Protein AF-0000000084808701 (afdb_homodimer)

Sequence (716 aa):
MKKTLFRGLLGAALTILVCLPAASRGKGPKKTREFTDADFRTEKILEALPIRATFLDEVSWDIPHQNWGVKEWDADFKAMKQMGINTVVLIRAGLGSWIAAPFDCLLRTGKVKYPPVDLVEMFLALSDKYGMDFWFGTYDSCYHWHVGEYEKEIELNMQLIDEVWAKYGHHKSFRGWYLSQEISRRTRNVSKIYAAMGRHAKEISGGLKTMISPYIHGVKTDQVMAGDKAITVEEHRCEWDAILSDIAGAVDILAFQDGQVDYDELYDYLVVNRELAERYGMECWTNVESFDRDMPIRFLPIKWEKLLFKLDAARRAGMQNVITFEFSHFMSPNSSYTQAGHLYNRYMEYMNYLQHKKMKKTLFRGLLGAALTILVCLPAASRGKGPKKTREFTDADFRTEKILEALPIRATFLDEVSWDIPHQNWGVKEWDADFKAMKQMGINTVVLIRAGLGSWIAAPFDCLLRTGKVKYPPVDLVEMFLALSDKYGMDFWFGTYDSCYHWHVGEYEKEIELNMQLIDEVWAKYGHHKSFRGWYLSQEISRRTRNVSKIYAAMGRHAKEISGGLKTMISPYIHGVKTDQVMAGDKAITVEEHRCEWDAILSDIAGAVDILAFQDGQVDYDELYDYLVVNRELAERYGMECWTNVESFDRDMPIRFLPIKWEKLLFKLDAARRAGMQNVITFEFSHFMSPNSSYTQAGHLYNRYMEYMNYLQHKK

InterPro domains:
  IPR017853 Glycoside hydrolase superfamily [SSF51445] (68-271)
  IPR027849 Domain of unknown function DUF4434 [PF14488] (53-336)

Foldseek 3Di:
DDDPCPPPPPPPPPPPPPPDPDPPPPPPPPPPDDDDVVVVDDPCFFDFDAAAEFEDPQQDDPDDHPPDDLVLVLQQLVLCVVSNHQEYEHLEQHDAQEGQAQQPLVVVVVGHDHDPDNNVVSVLVSSLVSVHAYEYEYHHNVPCVVVVVLVVRLVSRLSVLVRCCVVPVVRPRHAYYEYNDADFLVCLVCLQSSLVSLVSNCVVSVRRAYEYEHEAQAPLCCVPPPDDDHDDLVVVLVGVLSSLVSNQPSHAEYAYEQQRHDLVCSLSNLLSQCVSCVVSNHAYEYEYEQWHSVDPDGDEGDDLSSSSSNRSSCVVSPHPHYYYHRLAAHQTCSHPHVVNVVSVVVSSVVVVVVVVVD/DPPPPVPPPPPPPPPPPPPPPDDPPPPPDPPPDDDDPVVVDDPCFFDFDAAAEFEDPQQDDPDDHPPDDLVLVLQQLVLCVVSRHQEYEHLEQHDAQEGQAQQPLVVVVVGHDHDPDNNVVSVLVSSLVSVHAYEYEYHDNVPCVVVVVLVVSLVSRLSVLLRCCVVPVVRPRHAYYEYNDADWLVCLVCLQSSLVSLVSNCVVSVRGAYEYEHEAQAPLCCVPPPDDDHDDLVVVLVGVLSSCVSNQPSHAEYAYEQQRHDLVCRLSNLLSQCVSCVVRNHAYEYEYEQWHSPDPDGDEGDDLSSSSSNRSSCVVSPHPHYYYHRLAAHQTCSHPHVVNVVSVVSSSVVVVVVVVVD

Solvent-accessible surface area (backbone atoms only — not comparable to full-atom values): 39028 Å² total; per-residue (Å²): 135,84,80,78,78,80,78,80,78,80,75,80,77,76,78,76,78,74,78,72,77,78,75,71,76,67,75,64,80,74,75,75,76,77,86,52,72,75,79,69,59,65,92,83,59,79,58,66,50,70,58,35,28,25,38,45,78,86,70,57,74,66,58,84,60,58,38,68,52,48,64,54,48,51,53,46,53,51,51,38,46,72,70,52,32,43,34,40,29,35,54,43,39,20,48,45,39,44,37,36,36,78,48,62,76,55,50,71,69,69,63,44,50,86,29,52,41,27,48,61,61,47,52,44,52,51,20,51,75,68,69,21,36,30,25,50,16,36,66,43,63,81,41,39,66,77,74,66,38,48,67,60,45,48,52,53,40,52,51,43,50,53,52,47,46,73,73,51,53,82,42,86,17,59,54,33,36,30,50,56,75,72,72,48,83,90,38,51,89,44,31,58,62,54,22,49,49,34,42,49,52,16,59,79,59,76,60,40,49,26,32,40,62,36,72,49,58,22,74,51,36,41,83,78,43,83,83,62,76,56,57,52,66,66,56,48,47,54,53,47,51,57,51,46,65,54,27,49,82,22,48,38,32,43,24,41,35,51,67,20,40,51,79,91,49,40,43,63,47,45,36,47,50,38,53,51,22,55,73,54,71,26,45,31,35,34,20,46,48,35,40,29,80,91,44,94,64,73,77,39,47,37,55,62,70,58,52,45,51,52,25,25,34,38,43,74,43,60,48,77,44,31,31,25,52,32,41,61,62,23,28,24,73,81,22,77,40,66,64,4,25,51,39,35,50,53,51,51,53,48,52,53,49,59,63,64,73,102,134,84,76,75,74,77,76,77,76,76,76,76,76,76,74,75,74,75,74,69,76,75,72,74,74,68,75,62,80,78,76,75,77,81,77,50,56,75,81,32,46,35,91,81,41,80,57,65,50,72,56,34,28,26,39,43,75,80,75,56,88,85,58,82,80,81,82,69,53,68,69,55,48,51,54,46,53,52,52,38,46,72,71,52,31,44,34,42,28,36,53,44,38,21,48,44,39,45,37,36,37,79,48,63,75,53,49,71,68,67,65,44,50,85,42,95,52,52,48,60,61,52,52,44,53,50,21,51,74,71,69,20,36,30,24,50,15,37,65,40,61,82,41,37,66,80,72,66,38,47,66,60,45,48,51,54,40,51,51,43,48,53,52,47,45,71,71,51,52,84,44,85,17,60,55,33,38,30,50,56,74,73,73,49,82,88,40,51,89,45,31,57,61,54,22,49,50,33,42,47,55,17,60,78,59,76,60,38,46,27,33,39,60,36,73,52,58,20,74,53,34,41,83,78,44,81,86,62,76,54,59,52,65,66,55,48,47,55,51,48,51,56,51,46,64,54,26,50,81,21,48,38,32,42,25,42,35,51,65,19,40,53,78,92,50,41,42,63,48,44,37,47,50,38,54,50,23,55,74,56,72,25,46,30,36,33,20,46,49,35,41,28,80,78,36,80,65,72,77,37,38,36,44,54,66,60,52,46,50,52,25,25,34,38,44,76,43,60,48,76,44,30,31,25,53,32,41,61,61,23,29,24,72,82,23,94,39,54,32,4,26,30,32,34,48,55,50,52,53,49,54,54,48,57,63,64,73,103

Radius of gyration: 35.4 Å; Cα contacts (8 Å, |Δi|>4): 1270; chains: 2; bounding box: 123×82×144 Å

Organism: NCBI:txid717959

Structure (mmCIF, N/CA/C/O backbone):
data_AF-0000000084808701-model_v1
#
loop_
_entity.id
_entity.type
_entity.pdbx_description
1 polymer 'DUF4434 domain-containing protein'
#
loop_
_atom_site.group_PDB
_atom_site.id
_atom_site.type_symbol
_atom_site.label_atom_id
_atom_site.label_alt_id
_atom_site.label_comp_id
_atom_site.label_asym_id
_atom_site.label_entity_id
_atom_site.label_seq_id
_atom_site.pdbx_PDB_ins_code
_atom_site.Cartn_x
_atom_site.Cartn_y
_atom_site.Cartn_z
_atom_site.occupancy
_atom_site.B_iso_or_equiv
_atom_site.auth_seq_id
_atom_site.auth_comp_id
_atom_site.auth_asym_id
_atom_site.auth_atom_id
_atom_site.pdbx_PDB_model_num
ATOM 1 N N . MET A 1 1 ? 97.688 -36.812 43.062 1 21.22 1 MET A N 1
ATOM 2 C CA . MET A 1 1 ? 96.5 -36.531 43.812 1 21.22 1 MET A CA 1
ATOM 3 C C . MET A 1 1 ? 96.375 -35.031 44.156 1 21.22 1 MET A C 1
ATOM 5 O O . MET A 1 1 ? 95.75 -34.656 45.125 1 21.22 1 MET A O 1
ATOM 9 N N . LYS A 1 2 ? 97.125 -34.25 43.188 1 23.83 2 LYS A N 1
ATOM 10 C CA . LYS A 1 2 ? 97.438 -32.844 43.438 1 23.83 2 LYS A CA 1
ATOM 11 C C . LYS A 1 2 ? 96.188 -32 43.531 1 23.83 2 LYS A C 1
ATOM 13 O O . LYS A 1 2 ? 95.188 -32.219 42.75 1 23.83 2 LYS A O 1
ATOM 18 N N . LYS A 1 3 ? 95.938 -31.312 44.656 1 25.69 3 LYS A N 1
ATOM 19 C CA . LYS A 1 3 ? 95 -30.484 45.438 1 25.69 3 LYS A CA 1
ATOM 20 C C . LYS A 1 3 ? 94.688 -29.188 44.719 1 25.69 3 LYS A C 1
ATOM 22 O O . LYS A 1 3 ? 95.5 -28.312 44.531 1 25.69 3 LYS A O 1
ATOM 27 N N . THR A 1 4 ? 93.938 -29.234 43.531 1 25.77 4 THR A N 1
ATOM 28 C CA . THR A 1 4 ? 93.625 -28.203 42.562 1 25.77 4 THR A CA 1
ATOM 29 C C . THR A 1 4 ? 92.812 -27.062 43.219 1 25.77 4 THR A C 1
ATOM 31 O O . THR A 1 4 ? 91.75 -27.266 43.781 1 25.77 4 THR A O 1
ATOM 34 N N . LEU A 1 5 ? 93.5 -26 43.75 1 26.31 5 LEU A N 1
ATOM 35 C CA . LEU A 1 5 ? 93.188 -24.859 44.594 1 26.31 5 LEU A CA 1
ATOM 36 C C . LEU A 1 5 ? 92.25 -23.906 43.875 1 26.31 5 LEU A C 1
ATOM 38 O O . LEU A 1 5 ? 92.562 -23.328 42.844 1 26.31 5 LEU A O 1
ATOM 42 N N . PHE A 1 6 ? 90.938 -24.188 43.75 1 24.39 6 PHE A N 1
ATOM 43 C CA . PHE A 1 6 ? 89.875 -23.516 43 1 24.39 6 PHE A CA 1
ATOM 44 C C . PHE A 1 6 ? 89.625 -22.125 43.562 1 24.39 6 PHE A C 1
ATOM 46 O O . PHE A 1 6 ? 89.125 -21.984 44.688 1 24.39 6 PHE A O 1
ATOM 53 N N . ARG A 1 7 ? 90.562 -21.172 43.312 1 24.28 7 ARG A N 1
ATOM 54 C CA . ARG A 1 7 ? 90.5 -19.828 43.875 1 24.28 7 ARG A CA 1
ATOM 55 C C . ARG A 1 7 ? 89.25 -19.094 43.469 1 24.28 7 ARG A C 1
ATOM 57 O O . ARG A 1 7 ? 88.875 -19.125 42.281 1 24.28 7 ARG A O 1
ATOM 64 N N . GLY A 1 8 ? 88.25 -18.891 44.344 1 24.59 8 GLY A N 1
ATOM 65 C CA . GLY A 1 8 ? 86.938 -18.344 44.375 1 24.59 8 GLY A CA 1
ATOM 66 C C . GLY A 1 8 ? 86.875 -16.859 44.062 1 24.59 8 GLY A C 1
ATOM 67 O O . GLY A 1 8 ? 87.375 -16.031 44.844 1 24.59 8 GLY A O 1
ATOM 68 N N . LEU A 1 9 ? 87.25 -16.406 42.812 1 26.67 9 LEU A N 1
ATOM 69 C CA . LEU A 1 9 ? 87.312 -14.984 42.438 1 26.67 9 LEU A CA 1
ATOM 70 C C . LEU A 1 9 ? 86 -14.312 42.656 1 26.67 9 LEU A C 1
ATOM 72 O O . LEU A 1 9 ? 84.938 -14.812 42.188 1 26.67 9 LEU A O 1
ATOM 76 N N . LEU A 1 10 ? 85.812 -13.508 43.688 1 28.33 10 LEU A N 1
ATOM 77 C CA . LEU A 1 10 ? 84.688 -12.695 44.219 1 28.33 10 LEU A CA 1
ATOM 78 C C . LEU A 1 10 ? 84.312 -11.586 43.25 1 28.33 10 LEU A C 1
ATOM 80 O O . LEU A 1 10 ? 85.125 -10.68 43 1 28.33 10 LEU A O 1
ATOM 84 N N . GLY A 1 11 ? 83.875 -11.875 42.031 1 24.47 11 GLY A N 1
ATOM 85 C CA . GLY A 1 11 ? 83.625 -10.852 41.031 1 24.47 11 GLY A CA 1
ATOM 86 C C . GLY A 1 11 ? 82.625 -9.82 41.5 1 24.47 11 GLY A C 1
ATOM 87 O O . GLY A 1 11 ? 81.562 -10.164 42.094 1 24.47 11 GLY A O 1
ATOM 88 N N . ALA A 1 12 ? 83.062 -8.617 41.906 1 26.77 12 ALA A N 1
ATOM 89 C CA . ALA A 1 12 ? 82.312 -7.426 42.344 1 26.77 12 ALA A CA 1
ATOM 90 C C . ALA A 1 12 ? 81.188 -7.07 41.344 1 26.77 12 ALA A C 1
ATOM 92 O O . ALA A 1 12 ? 81.438 -6.984 40.125 1 26.77 12 ALA A O 1
ATOM 93 N N . ALA A 1 13 ? 79.938 -7.309 41.656 1 27.25 13 ALA A N 1
ATOM 94 C CA . ALA A 1 13 ? 78.688 -7.082 40.969 1 27.25 13 ALA A CA 1
ATOM 95 C C . ALA A 1 13 ? 78.438 -5.594 40.75 1 27.25 13 ALA A C 1
ATOM 97 O O . ALA A 1 13 ? 78.25 -4.84 41.688 1 27.25 13 ALA A O 1
ATOM 98 N N . LEU A 1 14 ? 79.312 -4.957 39.938 1 31.16 14 LEU A N 1
ATOM 99 C CA . LEU A 1 14 ? 79.062 -3.553 39.719 1 31.16 14 LEU A CA 1
ATOM 100 C C . LEU A 1 14 ? 77.625 -3.385 39.188 1 31.16 14 LEU A C 1
ATOM 102 O O . LEU A 1 14 ? 77.25 -3.93 38.125 1 31.16 14 LEU A O 1
ATOM 106 N N . THR A 1 15 ? 76.625 -3.168 40.062 1 30.61 15 THR A N 1
ATOM 107 C CA . THR A 1 15 ? 75.25 -2.879 39.75 1 30.61 15 THR A CA 1
ATOM 108 C C . THR A 1 15 ? 75.125 -1.584 38.938 1 30.61 15 THR A C 1
ATOM 110 O O . THR A 1 15 ? 75.5 -0.512 39.438 1 30.61 15 THR A O 1
ATOM 113 N N . ILE A 1 16 ? 75.438 -1.608 37.656 1 35.31 16 ILE A N 1
ATOM 114 C CA . ILE A 1 16 ? 75.188 -0.434 36.812 1 35.31 16 ILE A CA 1
ATOM 115 C C . ILE A 1 16 ? 73.75 -0.032 36.906 1 35.31 16 ILE A C 1
ATOM 117 O O . ILE A 1 16 ? 72.812 -0.837 36.625 1 35.31 16 ILE A O 1
ATOM 121 N N . LEU A 1 17 ? 73.438 0.925 37.719 1 33.19 17 LEU A N 1
ATOM 122 C CA . LEU A 1 17 ? 72.125 1.565 37.812 1 33.19 17 LEU A CA 1
ATOM 123 C C . LEU A 1 17 ? 71.75 2.219 36.469 1 33.19 17 LEU A C 1
ATOM 125 O O . LEU A 1 17 ? 72.438 3.145 36.031 1 33.19 17 LEU A O 1
ATOM 129 N N . VAL A 1 18 ? 71.312 1.428 35.469 1 38.38 18 VAL A N 1
ATOM 130 C CA . VAL A 1 18 ? 70.812 2.008 34.219 1 38.38 18 VAL A CA 1
ATOM 131 C C . VAL A 1 18 ? 69.688 2.98 34.531 1 38.38 18 VAL A C 1
ATOM 133 O O . VAL A 1 18 ? 68.688 2.602 35.156 1 38.38 18 VAL A O 1
ATOM 136 N N . CYS A 1 19 ? 69.938 4.262 34.688 1 35 19 CYS A N 1
ATOM 137 C CA . CYS A 1 19 ? 68.938 5.297 34.75 1 35 19 CYS A CA 1
ATOM 138 C C . CYS A 1 19 ? 68 5.199 33.562 1 35 19 CYS A C 1
ATOM 140 O O . CYS A 1 19 ? 68.438 5.352 32.406 1 35 19 CYS A O 1
ATOM 142 N N . LEU A 1 20 ? 66.938 4.395 33.625 1 38.28 20 LEU A N 1
ATOM 143 C CA . LEU A 1 20 ? 65.938 4.359 32.594 1 38.28 20 LEU A CA 1
ATOM 144 C C . LEU A 1 20 ? 65.375 5.762 32.281 1 38.28 20 LEU A C 1
ATOM 146 O O . LEU A 1 20 ? 65.062 6.516 33.219 1 38.28 20 LEU A O 1
ATOM 150 N N . PRO A 1 21 ? 65.75 6.336 31.094 1 42.69 21 PRO A N 1
ATOM 151 C CA . PRO A 1 21 ? 65.188 7.641 30.766 1 42.69 21 PRO A CA 1
ATOM 152 C C . PRO A 1 21 ? 63.656 7.715 31.078 1 42.69 21 PRO A C 1
ATOM 154 O O . PRO A 1 21 ? 62.969 6.691 31.062 1 42.69 21 PRO A O 1
ATOM 157 N N . ALA A 1 22 ? 63.188 8.766 31.734 1 39.66 22 ALA A N 1
ATOM 158 C CA . ALA A 1 22 ? 61.812 9.109 32 1 39.66 22 ALA A CA 1
ATOM 159 C C . ALA A 1 22 ? 60.969 8.969 30.734 1 39.66 22 ALA A C 1
ATOM 161 O O . ALA A 1 22 ? 61.344 9.477 29.672 1 39.66 22 ALA A O 1
ATOM 162 N N . ALA A 1 23 ? 60.094 7.988 30.562 1 36.94 23 ALA A N 1
ATOM 163 C CA . ALA A 1 23 ? 59.094 7.82 29.516 1 36.94 23 ALA A CA 1
ATOM 164 C C . ALA A 1 23 ? 58.406 9.148 29.188 1 36.94 23 ALA A C 1
ATOM 166 O O . ALA A 1 23 ? 57.875 9.812 30.078 1 36.94 23 ALA A O 1
ATOM 167 N N . SER A 1 24 ? 58.938 9.844 28.219 1 40.78 24 SER A N 1
ATOM 168 C CA . SER A 1 24 ? 58.125 10.953 27.703 1 40.78 24 SER A CA 1
ATOM 169 C C . SER A 1 24 ? 56.625 10.609 27.734 1 40.78 24 SER A C 1
ATOM 171 O O . SER A 1 24 ? 56.219 9.539 27.281 1 40.78 24 SER A O 1
ATOM 173 N N . ARG A 1 25 ? 55.906 11.047 28.719 1 40.38 25 ARG A N 1
ATOM 174 C CA . ARG A 1 25 ? 54.438 10.992 28.672 1 40.38 25 ARG A CA 1
ATOM 175 C C . ARG A 1 25 ? 53.938 11.266 27.25 1 40.38 25 ARG A C 1
ATOM 177 O O . ARG A 1 25 ? 54.125 12.359 26.719 1 40.38 25 ARG A O 1
ATOM 184 N N . GLY A 1 26 ? 54.094 10.289 26.312 1 39.28 26 GLY A N 1
ATOM 185 C CA . GLY A 1 26 ? 53.469 10.406 25.016 1 39.28 26 GLY A CA 1
ATOM 186 C C . GLY A 1 26 ? 52.125 11.148 25.062 1 39.28 26 GLY A C 1
ATOM 187 O O . GLY A 1 26 ? 51.312 10.898 25.938 1 39.28 26 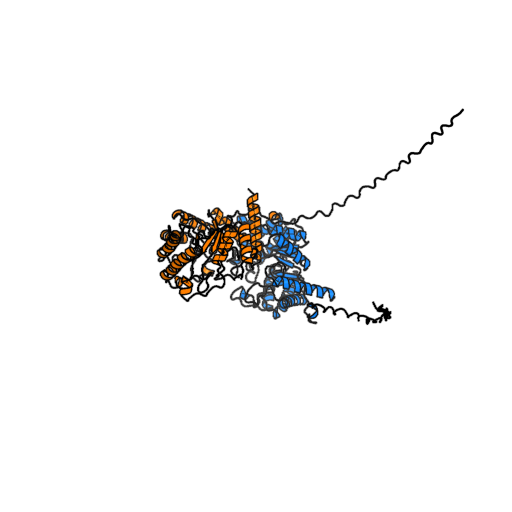GLY A O 1
ATOM 188 N N . LYS A 1 27 ? 52.188 12.508 24.703 1 43.62 27 LYS A N 1
ATOM 189 C CA . LYS A 1 27 ? 50.906 13.133 24.438 1 43.62 27 LYS A CA 1
ATOM 190 C C . LYS A 1 27 ? 49.906 12.117 23.891 1 43.62 27 LYS A C 1
ATOM 192 O O . LYS A 1 27 ? 50.219 11.336 23 1 43.62 27 LYS A O 1
ATOM 197 N N . GLY A 1 28 ? 49.031 11.586 24.641 1 44.66 28 GLY A N 1
ATOM 198 C CA . GLY A 1 28 ? 47.969 10.711 24.156 1 44.66 28 GLY A CA 1
ATOM 199 C C . GLY A 1 28 ? 47.5 11.062 22.766 1 44.66 28 GLY A C 1
ATOM 200 O O . GLY A 1 28 ? 47.75 12.164 22.281 1 44.66 28 GLY A O 1
ATOM 201 N N . PRO A 1 29 ? 47.344 10.133 21.828 1 48.28 29 PRO A N 1
ATOM 202 C CA . PRO A 1 29 ? 46.875 10.461 20.484 1 48.28 29 PRO A CA 1
ATOM 203 C C . PRO A 1 29 ? 45.812 11.578 20.5 1 48.28 29 PRO A C 1
ATOM 205 O O . PRO A 1 29 ? 44.969 11.633 21.406 1 48.28 29 PRO A O 1
ATOM 208 N N . LYS A 1 30 ? 46.094 12.742 20 1 51.62 30 LYS A N 1
ATOM 209 C CA . LYS A 1 30 ? 45.062 13.773 19.812 1 51.62 30 LYS A CA 1
ATOM 210 C C . LYS A 1 30 ? 43.75 13.164 19.359 1 51.62 30 LYS A C 1
ATOM 212 O O . LYS A 1 30 ? 43.688 12.414 18.375 1 51.62 30 LYS A O 1
ATOM 217 N N . LYS A 1 31 ? 42.844 12.875 20.125 1 55.88 31 LYS A N 1
ATOM 218 C CA . LYS A 1 31 ? 41.5 12.438 19.734 1 55.88 31 LYS A CA 1
ATOM 219 C C . LYS A 1 31 ? 41 13.242 18.531 1 55.88 31 LYS A C 1
ATOM 221 O O . LYS A 1 31 ? 40.844 14.461 18.625 1 55.88 31 LYS A O 1
ATOM 226 N N . THR A 1 32 ? 41.406 12.727 17.359 1 66.19 32 THR A N 1
ATOM 227 C CA . THR A 1 32 ? 40.844 13.391 16.188 1 66.19 32 THR A CA 1
ATOM 228 C C . THR A 1 32 ? 39.344 13.633 16.359 1 66.19 32 THR A C 1
ATOM 230 O O . THR A 1 32 ? 38.594 12.703 16.656 1 66.19 32 THR A O 1
ATOM 233 N N . ARG A 1 33 ? 39.031 14.789 16.516 1 78.56 33 ARG A N 1
ATOM 234 C CA . ARG A 1 33 ? 37.625 15.18 16.703 1 78.56 33 ARG A CA 1
ATOM 235 C C . ARG A 1 33 ? 36.75 14.695 15.547 1 78.56 33 ARG A C 1
ATOM 237 O O . ARG A 1 33 ? 37.156 14.82 14.383 1 78.56 33 ARG A O 1
ATOM 244 N N . GLU A 1 34 ? 35.656 13.969 15.773 1 87.94 34 GLU A N 1
ATOM 245 C CA . GLU A 1 34 ? 34.719 13.516 14.758 1 87.94 34 GLU A CA 1
ATOM 246 C C . GLU A 1 34 ? 33.969 14.688 14.125 1 87.94 34 GLU A C 1
ATOM 248 O O . GLU A 1 34 ? 33.625 15.648 14.805 1 87.94 34 GLU A O 1
ATOM 253 N N . PHE A 1 35 ? 33.844 14.617 12.859 1 89.5 35 PHE A N 1
ATOM 254 C CA . PHE A 1 35 ? 33.125 15.641 12.109 1 89.5 35 PHE A CA 1
ATOM 255 C C . PHE A 1 35 ? 31.641 15.617 12.438 1 89.5 35 PHE A C 1
ATOM 257 O O . PHE A 1 35 ? 31.078 14.555 12.719 1 89.5 35 PHE A O 1
ATOM 264 N N . THR A 1 36 ? 31.094 16.719 12.555 1 86.62 36 THR A N 1
ATOM 265 C CA . THR A 1 36 ? 29.656 16.922 12.648 1 86.62 36 THR A CA 1
ATOM 266 C C . THR A 1 36 ? 29.156 17.781 11.5 1 86.62 36 THR A C 1
ATOM 268 O O . THR A 1 36 ? 29.953 18.406 10.789 1 86.62 36 THR A O 1
ATOM 271 N N . ASP A 1 37 ? 27.953 17.766 11.273 1 86 37 ASP A N 1
ATOM 272 C CA . ASP A 1 37 ? 27.375 18.594 10.227 1 86 37 ASP A CA 1
ATOM 273 C C . ASP A 1 37 ? 27.672 20.078 10.461 1 86 37 ASP A C 1
ATOM 275 O O . ASP A 1 37 ? 27.766 20.859 9.516 1 86 37 ASP A O 1
ATOM 279 N N . ALA A 1 38 ? 27.859 20.469 11.68 1 87.62 38 ALA A N 1
ATOM 280 C CA . ALA A 1 38 ? 28.141 21.844 12.039 1 87.62 38 ALA A CA 1
ATOM 281 C C . ALA A 1 38 ? 29.453 22.312 11.422 1 87.62 38 ALA A C 1
ATOM 283 O O . ALA A 1 38 ? 29.609 23.5 11.078 1 87.62 38 ALA A O 1
ATOM 284 N N . ASP A 1 39 ? 30.297 21.422 11.266 1 90.06 39 ASP A N 1
ATOM 285 C CA . ASP A 1 39 ? 31.609 21.734 10.727 1 90.06 39 ASP A CA 1
ATOM 286 C C . ASP A 1 39 ? 31.516 22.188 9.266 1 90.06 39 ASP A C 1
ATOM 288 O O . ASP A 1 39 ? 32.438 22.828 8.75 1 90.06 39 ASP A O 1
ATOM 292 N N . PHE A 1 40 ? 30.391 21.828 8.68 1 93.19 40 PHE A N 1
ATOM 293 C CA . PHE A 1 40 ? 30.281 22.062 7.246 1 93.19 40 PHE A CA 1
ATOM 294 C C . PHE A 1 40 ? 29.109 22.984 6.926 1 93.19 40 PHE A C 1
ATOM 296 O O . PHE A 1 40 ? 28.828 23.25 5.754 1 93.19 40 PHE A O 1
ATOM 303 N N . ARG A 1 41 ? 28.391 23.453 7.938 1 91.75 41 ARG A N 1
ATOM 304 C CA . ARG A 1 41 ? 27.25 24.344 7.746 1 91.75 41 ARG A CA 1
ATOM 305 C C . ARG A 1 41 ? 27.719 25.703 7.203 1 91.75 41 ARG A C 1
ATOM 307 O O . ARG A 1 41 ? 28.734 26.234 7.637 1 91.75 41 ARG A O 1
ATOM 314 N N . THR A 1 42 ? 26.953 26.203 6.242 1 92.5 42 THR A N 1
ATOM 315 C CA . THR A 1 42 ? 27.328 27.484 5.652 1 92.5 42 THR A CA 1
ATOM 316 C C . THR A 1 42 ? 26.812 28.641 6.504 1 92.5 42 THR A C 1
ATOM 318 O O . THR A 1 42 ? 25.781 28.531 7.164 1 92.5 42 THR A O 1
ATOM 321 N N . GLU A 1 43 ? 27.453 29.797 6.477 1 86.75 43 GLU A N 1
ATOM 322 C CA . GLU A 1 43 ? 27.219 30.938 7.359 1 86.75 43 GLU A CA 1
ATOM 323 C C . GLU A 1 43 ? 25.875 31.594 7.066 1 86.75 43 GLU A C 1
ATOM 325 O O . GLU A 1 43 ? 25.203 32.094 7.98 1 86.75 43 GLU A O 1
ATOM 330 N N . LYS A 1 44 ? 25.469 31.609 5.805 1 90.38 44 LYS A N 1
ATOM 331 C CA . LYS A 1 44 ? 24.25 32.344 5.414 1 90.38 44 LYS A CA 1
ATOM 332 C C . LYS A 1 44 ? 23.094 31.375 5.176 1 90.38 44 LYS A C 1
ATOM 334 O O . LYS A 1 44 ? 22.234 31.625 4.332 1 90.38 44 LYS A O 1
ATOM 339 N N . ILE A 1 45 ? 23.172 30.344 5.938 1 85.94 45 ILE A N 1
ATOM 340 C CA . ILE A 1 45 ? 22.109 29.344 5.824 1 85.94 45 ILE A CA 1
ATOM 341 C C . ILE A 1 45 ? 20.766 30.016 6.113 1 85.94 45 ILE A C 1
ATOM 343 O O . ILE A 1 45 ? 20.656 30.859 7.004 1 85.94 45 ILE A O 1
ATOM 347 N N . LEU A 1 46 ? 19.797 29.516 5.391 1 88.44 46 LEU A N 1
ATOM 348 C CA . LEU A 1 46 ? 18.453 30.078 5.477 1 88.44 46 LEU A CA 1
ATOM 349 C C . LEU A 1 46 ? 17.844 29.844 6.852 1 88.44 46 LEU A C 1
ATOM 351 O O . LEU A 1 46 ? 18.234 28.906 7.551 1 88.44 46 LEU A O 1
ATOM 355 N N . GLU A 1 47 ? 16.938 30.75 7.215 1 92.31 47 GLU A N 1
ATOM 356 C CA . GLU A 1 47 ? 16.125 30.531 8.406 1 92.31 47 GLU A CA 1
ATOM 357 C C . GLU A 1 47 ? 14.805 29.844 8.055 1 92.31 47 GLU A C 1
ATOM 359 O O . GLU A 1 47 ? 14.445 29.734 6.879 1 92.31 47 GLU A O 1
ATOM 364 N N . ALA A 1 48 ? 14.156 29.281 9.086 1 94.56 48 ALA A N 1
ATOM 365 C CA . ALA A 1 48 ? 12.984 28.453 8.789 1 94.56 48 ALA A CA 1
ATOM 366 C C . ALA A 1 48 ? 11.93 28.609 9.883 1 94.56 48 ALA A C 1
ATOM 368 O O . ALA A 1 48 ? 12.258 28.797 11.055 1 94.56 48 ALA A O 1
ATOM 369 N N . LEU A 1 49 ? 10.688 28.625 9.43 1 96.19 49 LEU A N 1
ATOM 370 C CA . LEU A 1 49 ? 9.57 28.406 10.344 1 96.19 49 LEU A CA 1
ATOM 371 C C . LEU A 1 49 ? 9.438 26.938 10.711 1 96.19 49 LEU A C 1
ATOM 373 O O . LEU A 1 49 ? 9.477 26.078 9.836 1 96.19 49 LEU A O 1
ATOM 377 N N . PRO A 1 50 ? 9.344 26.578 12.031 1 97.94 50 PRO A N 1
ATOM 378 C CA . PRO A 1 50 ? 9.25 25.156 12.406 1 97.94 50 PRO A CA 1
ATOM 379 C C . PRO A 1 50 ? 7.941 24.516 11.953 1 97.94 50 PRO A C 1
ATOM 381 O O . PRO A 1 50 ? 6.898 25.172 11.922 1 97.94 50 PRO A O 1
ATOM 384 N N . ILE A 1 51 ? 7.973 23.25 11.656 1 98.69 51 ILE A N 1
ATOM 385 C CA . ILE A 1 51 ? 6.797 22.438 11.344 1 98.69 51 ILE A CA 1
ATOM 386 C C . ILE A 1 51 ? 6.102 22.016 12.633 1 98.69 51 ILE A C 1
ATOM 388 O O . ILE A 1 51 ? 6.691 21.328 13.469 1 98.69 51 ILE A O 1
ATOM 392 N N . ARG A 1 52 ? 4.852 22.422 12.781 1 98.69 52 ARG A N 1
ATOM 393 C CA . ARG A 1 52 ? 4.18 22.156 14.047 1 98.69 52 ARG A CA 1
ATOM 394 C C . ARG A 1 52 ? 2.951 21.281 13.844 1 98.69 52 ARG A C 1
ATOM 396 O O . ARG A 1 52 ? 2.285 20.891 14.805 1 98.69 52 ARG A O 1
ATOM 403 N N . ALA A 1 53 ? 2.645 20.906 12.602 1 98.94 53 ALA A N 1
ATOM 404 C CA . ALA A 1 53 ? 1.489 20.078 12.297 1 98.94 53 ALA A CA 1
ATOM 405 C C . ALA A 1 53 ? 1.791 19.125 11.141 1 98.94 53 ALA A C 1
ATOM 407 O O . ALA A 1 53 ? 2.695 19.375 10.336 1 98.94 53 ALA A O 1
ATOM 408 N N . THR A 1 54 ? 1.063 18 11.047 1 98.94 54 THR A N 1
ATOM 409 C CA . THR A 1 54 ? 1.201 17.078 9.93 1 98.94 54 THR A CA 1
ATOM 410 C C . THR A 1 54 ? -0.137 16.422 9.602 1 98.94 54 THR A C 1
ATOM 412 O O . THR A 1 54 ? -0.97 16.219 10.492 1 98.94 54 THR A O 1
ATOM 415 N N . PHE A 1 55 ? -0.287 16.141 8.398 1 98.69 55 PHE A N 1
ATOM 416 C CA . PHE A 1 55 ? -1.382 15.273 7.984 1 98.69 55 PHE A CA 1
ATOM 417 C C . PHE A 1 55 ? -1.059 13.812 8.289 1 98.69 55 PHE A C 1
ATOM 419 O O . PHE A 1 55 ? 0.111 13.422 8.305 1 98.69 55 PHE A O 1
ATOM 426 N N . LEU A 1 56 ? -2.07 13.062 8.617 1 98 56 LEU A N 1
ATOM 427 C CA . LEU A 1 56 ? -2.021 11.609 8.672 1 98 56 LEU A CA 1
ATOM 428 C C . LEU A 1 56 ? -2.748 10.992 7.484 1 98 56 LEU A C 1
ATOM 430 O O . LEU A 1 56 ? -3.957 11.172 7.328 1 98 56 LEU A O 1
ATOM 434 N N . ASP A 1 57 ? -1.959 10.258 6.66 1 93.94 57 ASP A N 1
ATOM 435 C CA . ASP A 1 57 ? -2.549 9.68 5.457 1 93.94 57 ASP A CA 1
ATOM 436 C C . ASP A 1 57 ? -2.424 8.156 5.461 1 93.94 57 ASP A C 1
ATOM 438 O O . ASP A 1 57 ? -1.442 7.609 4.957 1 93.94 57 ASP A O 1
ATOM 442 N N . GLU A 1 58 ? -3.469 7.496 5.992 1 89.19 58 GLU A N 1
ATOM 443 C CA . GLU A 1 58 ? -3.479 6.035 5.992 1 89.19 58 GLU A CA 1
ATOM 444 C C . GLU A 1 58 ? -4.531 5.492 5.027 1 89.19 58 GLU A C 1
ATOM 446 O O . GLU A 1 58 ? -4.586 4.285 4.781 1 89.19 58 GLU A O 1
ATOM 451 N N . VAL A 1 59 ? -5.398 6.238 4.598 1 88.62 59 VAL A N 1
ATOM 452 C CA . VAL A 1 59 ? -6.289 5.953 3.477 1 88.62 59 VAL A CA 1
ATOM 453 C C . VAL A 1 59 ? -5.832 6.727 2.242 1 88.62 59 VAL A C 1
ATOM 455 O O . VAL A 1 59 ? -6.355 7.805 1.949 1 88.62 59 VAL A O 1
ATOM 458 N N . SER A 1 60 ? -4.879 6.059 1.543 1 85.94 60 SER A N 1
ATOM 459 C CA . SER A 1 60 ? -4.039 6.832 0.632 1 85.94 60 SER A CA 1
ATOM 460 C C . SER A 1 60 ? -4.465 6.629 -0.818 1 85.94 60 SER A C 1
ATOM 462 O O . SER A 1 60 ? -4.91 5.543 -1.195 1 85.94 60 SER A O 1
ATOM 464 N N . TRP A 1 61 ? -4.285 7.668 -1.508 1 84.38 61 TRP A N 1
ATOM 465 C CA . TRP A 1 61 ? -4.535 7.688 -2.945 1 84.38 61 TRP A CA 1
ATOM 466 C C . TRP A 1 61 ? -3.293 7.258 -3.721 1 84.38 61 TRP A C 1
ATOM 468 O O . TRP A 1 61 ? -3.373 6.414 -4.617 1 84.38 61 TRP A O 1
ATOM 478 N N . ASP A 1 62 ? -2.217 7.828 -3.361 1 84.88 62 ASP A N 1
ATOM 479 C CA . ASP A 1 62 ? -1.088 7.688 -4.277 1 84.88 62 ASP A CA 1
ATOM 480 C C . ASP A 1 62 ? 0.193 7.344 -3.521 1 84.88 62 ASP A C 1
ATOM 482 O O . ASP A 1 62 ? 1.233 7.094 -4.133 1 84.88 62 ASP A O 1
ATOM 486 N N . ILE A 1 63 ? 0.138 7.324 -2.238 1 90.12 63 ILE A N 1
ATOM 487 C CA . ILE A 1 63 ? 1.316 6.977 -1.451 1 90.12 63 ILE A CA 1
ATOM 488 C C . ILE A 1 63 ? 1.167 5.562 -0.894 1 90.12 63 ILE A C 1
ATOM 490 O O . ILE A 1 63 ? 0.075 5.164 -0.484 1 90.12 63 ILE A O 1
ATOM 494 N N . PRO A 1 64 ? 2.262 4.844 -0.877 1 87.88 64 PRO A N 1
ATOM 495 C CA . PRO A 1 64 ? 2.176 3.459 -0.412 1 87.88 64 PRO A CA 1
ATOM 496 C C . PRO A 1 64 ? 1.813 3.355 1.068 1 87.88 64 PRO A C 1
ATOM 498 O O . PRO A 1 64 ? 2.258 4.176 1.875 1 87.88 64 PRO A O 1
ATOM 501 N N . HIS A 1 65 ? 1.135 2.322 1.333 1 91.06 65 HIS A N 1
ATOM 502 C CA . HIS A 1 65 ? 0.749 2.086 2.721 1 91.06 65 HIS A CA 1
ATOM 503 C C . HIS A 1 65 ? 1.909 1.51 3.523 1 91.06 65 HIS A C 1
ATOM 505 O O . HIS A 1 65 ? 2.682 0.695 3.012 1 91.06 65 HIS A O 1
ATOM 511 N N . GLN A 1 66 ? 1.996 1.899 4.777 1 92.88 66 GLN A N 1
ATOM 512 C CA . GLN A 1 66 ? 3.094 1.463 5.629 1 92.88 66 GLN A CA 1
ATOM 513 C C . GLN A 1 66 ? 2.736 0.18 6.375 1 92.88 66 GLN A C 1
ATOM 515 O O . GLN A 1 66 ? 3.611 -0.491 6.926 1 92.88 66 GLN A O 1
ATOM 520 N N . ASN A 1 67 ? 1.405 -0.11 6.434 1 95.81 67 ASN A N 1
ATOM 521 C CA . ASN A 1 67 ? 0.886 -1.269 7.156 1 95.81 67 ASN A CA 1
ATOM 522 C C . ASN A 1 67 ? 1.276 -1.233 8.633 1 95.81 67 ASN A C 1
ATOM 524 O O . ASN A 1 67 ? 1.646 -2.26 9.203 1 95.81 67 ASN A O 1
ATOM 528 N N . TRP A 1 68 ? 1.256 -0.08 9.242 1 96.88 68 TRP A N 1
ATOM 529 C CA . TRP A 1 68 ? 1.595 0.113 10.648 1 96.88 68 TRP A CA 1
ATOM 530 C C . TRP A 1 68 ? 0.459 -0.356 11.555 1 96.88 68 TRP A C 1
ATOM 532 O O . TRP A 1 68 ? -0.716 -0.226 11.203 1 96.88 68 TRP A O 1
ATOM 542 N N . GLY A 1 69 ? 0.782 -0.973 12.648 1 95.81 69 GLY A N 1
ATOM 543 C CA . GLY A 1 69 ? -0.097 -1.129 13.797 1 95.81 69 GLY A CA 1
ATOM 544 C C . GLY A 1 69 ? 0.116 -0.068 14.859 1 95.81 69 GLY A C 1
ATOM 545 O O . GLY A 1 69 ? 0.789 0.936 14.617 1 95.81 69 GLY A O 1
ATOM 546 N N . VAL A 1 70 ? -0.497 -0.277 16 1 96.81 70 VAL A N 1
ATOM 547 C CA . VAL A 1 70 ? -0.475 0.748 17.031 1 96.81 70 VAL A CA 1
ATOM 548 C C . VAL A 1 70 ? 0.953 0.944 17.547 1 96.81 70 VAL A C 1
ATOM 550 O O . VAL A 1 70 ? 1.349 2.061 17.891 1 96.81 70 VAL A O 1
ATOM 553 N N . LYS A 1 71 ? 1.746 -0.114 17.516 1 96.81 71 LYS A N 1
ATOM 554 C CA . LYS A 1 71 ? 3.129 0.01 17.969 1 96.81 71 LYS A CA 1
ATOM 555 C C . LYS A 1 71 ? 3.91 0.981 17.094 1 96.81 71 LYS A C 1
ATOM 557 O O . LYS A 1 71 ? 4.613 1.857 17.594 1 96.81 71 LYS A O 1
ATOM 562 N N . GLU A 1 72 ? 3.816 0.761 15.805 1 97.56 72 GLU A N 1
ATOM 563 C CA . GLU A 1 72 ? 4.527 1.631 14.867 1 97.56 72 GLU A CA 1
ATOM 564 C C . GLU A 1 72 ? 3.979 3.055 14.914 1 97.56 72 GLU A C 1
ATOM 566 O O . GLU A 1 72 ? 4.742 4.02 14.891 1 97.56 72 GLU A O 1
ATOM 571 N N . TRP A 1 73 ? 2.668 3.188 15 1 98 73 TRP A N 1
ATOM 572 C CA . TRP A 1 73 ? 2.068 4.516 15.102 1 98 73 TRP A CA 1
ATOM 573 C C . TRP A 1 73 ? 2.488 5.199 16.406 1 98 73 TRP A C 1
ATOM 575 O O . TRP A 1 73 ? 2.752 6.406 16.406 1 98 73 TRP A O 1
ATOM 585 N N . ASP A 1 74 ? 2.506 4.449 17.469 1 98.38 74 ASP A N 1
ATOM 586 C CA . ASP A 1 74 ? 2.963 4.996 18.734 1 98.38 74 ASP A CA 1
ATOM 587 C C . ASP A 1 74 ? 4.367 5.578 18.609 1 98.38 74 ASP A C 1
ATOM 589 O O . ASP A 1 74 ? 4.625 6.699 19.062 1 98.38 74 ASP A O 1
ATOM 593 N N . ALA A 1 75 ? 5.238 4.812 18.016 1 98.44 75 ALA A N 1
ATOM 594 C CA . ALA A 1 75 ? 6.602 5.281 17.781 1 98.44 75 ALA A CA 1
ATOM 595 C C . ALA A 1 75 ? 6.613 6.535 16.922 1 98.44 75 ALA A C 1
ATOM 597 O O . ALA A 1 75 ? 7.438 7.43 17.125 1 98.44 75 ALA A O 1
ATOM 598 N N . ASP A 1 76 ? 5.727 6.582 16.016 1 98.56 76 ASP A N 1
ATOM 599 C CA . ASP A 1 76 ? 5.676 7.723 15.109 1 98.56 76 ASP A CA 1
ATOM 600 C C . ASP A 1 76 ? 5.18 8.977 15.828 1 98.56 76 ASP A C 1
ATOM 602 O O . ASP A 1 76 ? 5.719 10.07 15.633 1 98.56 76 ASP A O 1
ATOM 606 N N . PHE A 1 77 ? 4.137 8.852 16.578 1 98.75 77 PHE A N 1
ATOM 607 C CA . PHE A 1 77 ? 3.643 9.969 17.375 1 98.75 77 PHE A CA 1
ATOM 608 C C . PHE A 1 77 ? 4.723 10.484 18.312 1 98.75 77 PHE A C 1
ATOM 610 O O . PHE A 1 77 ? 4.855 11.688 18.531 1 98.75 77 PHE A O 1
ATOM 617 N N . LYS A 1 78 ? 5.469 9.555 18.875 1 98.69 78 LYS A N 1
ATOM 618 C CA . LYS A 1 78 ? 6.594 9.945 19.703 1 98.69 78 LYS A CA 1
ATOM 619 C C . LYS A 1 78 ? 7.598 10.781 18.938 1 98.69 78 LYS A C 1
ATOM 621 O O . LYS A 1 78 ? 8.086 11.805 19.422 1 98.69 78 LYS A O 1
ATOM 626 N N . ALA A 1 79 ? 7.895 10.328 17.766 1 98.81 79 ALA A N 1
ATOM 627 C CA . ALA A 1 79 ? 8.836 11.055 16.922 1 98.81 79 ALA A CA 1
ATOM 628 C C . ALA A 1 79 ? 8.281 12.43 16.547 1 98.81 79 ALA A C 1
ATOM 630 O O . ALA A 1 79 ? 9.023 13.414 16.5 1 98.81 79 ALA A O 1
ATOM 631 N N . MET A 1 80 ? 7.008 12.508 16.234 1 98.81 80 MET A N 1
ATOM 632 C CA . MET A 1 80 ? 6.363 13.789 15.945 1 98.81 80 MET A CA 1
ATOM 633 C C . MET A 1 80 ? 6.535 14.758 17.109 1 98.81 80 MET A C 1
ATOM 635 O O . MET A 1 80 ? 6.949 15.898 16.922 1 98.81 80 MET A O 1
ATOM 639 N N . LYS A 1 81 ? 6.234 14.273 18.25 1 98.5 81 LYS A N 1
ATOM 640 C CA . LYS A 1 81 ? 6.344 15.094 19.453 1 98.5 81 LYS A CA 1
ATOM 641 C C . LYS A 1 81 ? 7.773 15.586 19.656 1 98.5 81 LYS A C 1
ATOM 643 O O . LYS A 1 81 ? 7.996 16.766 19.953 1 98.5 81 LYS A O 1
ATOM 648 N N . GLN A 1 82 ? 8.672 14.703 19.484 1 98.19 82 GLN A N 1
ATOM 649 C CA . GLN A 1 82 ? 10.078 15.047 19.641 1 98.19 82 GLN A CA 1
ATOM 650 C C . GLN A 1 82 ? 10.5 16.125 18.656 1 98.19 82 GLN A C 1
ATOM 652 O O . GLN A 1 82 ? 11.328 16.984 18.984 1 98.19 82 GLN A O 1
ATOM 657 N N . MET A 1 83 ? 9.969 16.125 17.516 1 98 83 MET A N 1
ATOM 658 C CA . MET A 1 83 ? 10.312 17.062 16.469 1 98 83 MET A CA 1
ATOM 659 C C . MET A 1 83 ? 9.68 18.422 16.719 1 98 83 MET A C 1
ATOM 661 O O . MET A 1 83 ? 10.094 19.438 16.141 1 98 83 MET A O 1
ATOM 665 N N . GLY A 1 84 ? 8.641 18.438 17.547 1 97.88 84 GLY A N 1
ATOM 666 C CA . GLY A 1 84 ? 7.965 19.688 17.875 1 97.88 84 GLY A CA 1
ATOM 667 C C . GLY A 1 84 ? 6.574 19.781 17.266 1 97.88 84 GLY A C 1
ATOM 668 O O . GLY A 1 84 ? 5.918 20.812 17.375 1 97.88 84 GLY A O 1
ATOM 669 N N . ILE A 1 85 ? 6.098 18.703 16.656 1 98.75 85 ILE A N 1
ATOM 670 C CA . ILE A 1 85 ? 4.738 18.656 16.125 1 98.75 85 ILE A CA 1
ATOM 671 C C . ILE A 1 85 ? 3.742 18.516 17.281 1 98.75 85 ILE A C 1
ATOM 673 O O . ILE A 1 85 ? 3.918 17.656 18.156 1 98.75 85 ILE A O 1
ATOM 677 N N . ASN A 1 86 ? 2.754 19.312 17.266 1 98.75 86 ASN A N 1
ATOM 678 C CA . ASN A 1 86 ? 1.767 19.25 18.328 1 98.75 86 ASN A CA 1
ATOM 679 C C . ASN A 1 86 ? 0.35 19.094 17.781 1 98.75 86 ASN A C 1
ATOM 681 O O . ASN A 1 86 ? -0.614 19.047 18.547 1 98.75 86 ASN A O 1
ATOM 685 N N . THR A 1 87 ? 0.171 19 16.453 1 98.88 87 THR A N 1
ATOM 686 C CA . THR A 1 87 ? -1.132 18.891 15.805 1 98.88 87 THR A CA 1
ATOM 687 C C . THR A 1 87 ? -1.088 17.859 14.688 1 98.88 87 THR A C 1
ATOM 689 O O . THR A 1 87 ? -0.204 17.891 13.828 1 98.88 87 THR A O 1
ATOM 692 N N . VAL A 1 88 ? -2.02 16.891 14.742 1 98.94 88 VAL A N 1
ATOM 693 C CA . VAL A 1 88 ? -2.152 15.922 13.664 1 98.94 88 VAL A CA 1
ATOM 694 C C . VAL A 1 88 ? -3.529 16.047 13.016 1 98.94 88 VAL A C 1
ATOM 696 O O . VAL A 1 88 ? -4.527 16.281 13.703 1 98.94 88 VAL A O 1
ATOM 699 N N . VAL A 1 89 ? -3.553 16 11.703 1 98.88 89 VAL A N 1
ATOM 700 C CA . VAL A 1 89 ? -4.773 16.156 10.922 1 98.88 89 VAL A CA 1
ATOM 701 C C . VAL A 1 89 ? -5.027 14.891 10.102 1 98.88 89 VAL A C 1
ATOM 703 O O . VAL A 1 89 ? -4.238 14.555 9.219 1 98.88 89 VAL A O 1
ATOM 706 N N . LEU A 1 90 ? -6.078 14.141 10.422 1 98.56 90 LEU A N 1
ATOM 707 C CA . LEU A 1 90 ? -6.504 13.062 9.531 1 98.56 90 LEU A CA 1
ATOM 708 C C . LEU A 1 90 ? -6.93 13.617 8.18 1 98.56 90 LEU A C 1
ATOM 710 O O . LEU A 1 90 ? -7.906 14.367 8.086 1 98.56 90 LEU A O 1
ATOM 714 N N . ILE A 1 91 ? -6.25 13.227 7.176 1 97.19 91 ILE A N 1
ATOM 715 C CA . ILE A 1 91 ? -6.406 13.898 5.891 1 97.19 91 ILE A CA 1
ATOM 716 C C . ILE A 1 91 ? -7.785 13.602 5.316 1 97.19 91 ILE A C 1
ATOM 718 O O . ILE A 1 91 ? -8.359 14.422 4.598 1 97.19 91 ILE A O 1
ATOM 722 N N . ARG A 1 92 ? -8.312 12.375 5.68 1 97.31 92 ARG A N 1
ATOM 723 C CA . ARG A 1 92 ? -9.648 12.016 5.215 1 97.31 92 ARG A CA 1
ATOM 724 C C . ARG A 1 92 ? -10.211 10.844 6.008 1 97.31 92 ARG A C 1
ATOM 726 O O . ARG A 1 92 ? -9.461 9.938 6.402 1 97.31 92 ARG A O 1
ATOM 733 N N . ALA A 1 93 ? -11.5 10.898 6.148 1 97.75 93 ALA A N 1
ATOM 734 C CA . ALA A 1 93 ? -12.219 9.82 6.824 1 97.75 93 ALA A CA 1
ATOM 735 C C . ALA A 1 93 ? -12.312 8.578 5.938 1 97.75 93 ALA A C 1
ATOM 737 O O . ALA A 1 93 ? -12.586 7.48 6.422 1 97.75 93 ALA A O 1
ATOM 738 N N . GLY A 1 94 ? -12.156 8.789 4.719 1 97.25 94 GLY A N 1
ATOM 739 C CA . GLY A 1 94 ? -12.234 7.73 3.725 1 97.25 94 GLY A CA 1
ATOM 740 C C . GLY A 1 94 ? -12.023 8.227 2.307 1 97.25 94 GLY A C 1
ATOM 741 O O . GLY A 1 94 ? -12.141 9.422 2.037 1 97.25 94 GLY A O 1
ATOM 742 N N . LEU A 1 95 ? -11.711 7.348 1.432 1 96.12 95 LEU A N 1
ATOM 743 C CA . LEU A 1 95 ? -11.508 7.551 0.001 1 96.12 95 LEU A CA 1
ATOM 744 C C . LEU A 1 95 ? -12.195 6.453 -0.805 1 96.12 95 LEU A C 1
ATOM 746 O O . LEU A 1 95 ? -11.734 5.309 -0.816 1 96.12 95 LEU A O 1
ATOM 750 N N . GLY A 1 96 ? -13.328 6.863 -1.408 1 95.06 96 GLY A N 1
ATOM 751 C CA . GLY A 1 96 ? -14.117 5.855 -2.088 1 95.06 96 GLY A CA 1
ATOM 752 C C . GLY A 1 96 ? -14.641 4.773 -1.157 1 95.06 96 GLY A C 1
ATOM 753 O O . GLY A 1 96 ? -15.32 5.07 -0.173 1 95.06 96 GLY A O 1
ATOM 754 N N . SER A 1 97 ? -14.18 3.59 -1.45 1 95.5 97 SER A N 1
ATOM 755 C CA . SER A 1 97 ? -14.742 2.449 -0.733 1 95.5 97 SER A CA 1
ATOM 756 C C . SER A 1 97 ? -13.977 2.182 0.562 1 95.5 97 SER A C 1
ATOM 758 O O . SER A 1 97 ? -14.422 1.396 1.399 1 95.5 97 SER A O 1
ATOM 760 N N . TRP A 1 98 ? -12.875 2.779 0.75 1 96.5 98 TRP A N 1
ATOM 761 C CA . TRP A 1 98 ? -12.031 2.518 1.912 1 96.5 98 TRP A CA 1
ATOM 762 C C . TRP A 1 98 ? -12.203 3.609 2.965 1 96.5 98 TRP A C 1
ATOM 764 O O . TRP A 1 98 ? -12.07 4.797 2.662 1 96.5 98 TRP A O 1
ATOM 774 N N . ILE A 1 99 ? -12.508 3.221 4.203 1 97.81 99 ILE A N 1
ATOM 775 C CA . ILE A 1 99 ? -12.82 4.223 5.215 1 97.81 99 ILE A CA 1
ATOM 776 C C . ILE A 1 99 ? -11.977 3.977 6.465 1 97.81 99 ILE A C 1
ATOM 778 O O . ILE A 1 99 ? -11.562 2.846 6.73 1 97.81 99 ILE A O 1
ATOM 782 N N . ALA A 1 100 ? -11.734 4.996 7.262 1 98.06 100 ALA A N 1
ATOM 783 C CA . ALA A 1 100 ? -10.773 5.012 8.367 1 98.06 100 ALA A CA 1
ATOM 784 C C . ALA A 1 100 ? -11.375 4.395 9.625 1 98.06 100 ALA A C 1
ATOM 786 O O . ALA A 1 100 ? -10.656 4.062 10.562 1 98.06 100 ALA A O 1
ATOM 787 N N . ALA A 1 101 ? -12.602 4.258 9.711 1 98.38 101 ALA A N 1
ATOM 788 C CA . ALA A 1 101 ? -13.352 3.705 10.836 1 98.38 101 ALA A CA 1
ATOM 789 C C . ALA A 1 101 ? -14.742 3.236 10.391 1 98.38 101 ALA A C 1
ATOM 791 O O . ALA A 1 101 ? -15.203 3.582 9.305 1 98.38 101 ALA A O 1
ATOM 792 N N . PRO A 1 102 ? -15.359 2.438 11.18 1 98.25 102 PRO A N 1
ATOM 793 C CA . PRO A 1 102 ? -16.672 1.933 10.773 1 98.25 102 PRO A CA 1
ATOM 794 C C . PRO A 1 102 ? -17.797 2.941 11 1 98.25 102 PRO A C 1
ATOM 796 O O . PRO A 1 102 ? -18.641 2.74 11.883 1 98.25 102 PRO A O 1
ATOM 799 N N . PHE A 1 103 ? -17.859 3.922 10.188 1 98.62 103 PHE A N 1
ATOM 800 C CA . PHE A 1 103 ? -18.906 4.941 10.242 1 98.62 103 PHE A CA 1
ATOM 801 C C . PHE A 1 103 ? -20.234 4.383 9.758 1 98.62 103 PHE A C 1
ATOM 803 O O . PHE A 1 103 ? -20.359 3.998 8.594 1 98.62 103 PHE A O 1
ATOM 810 N N . ASP A 1 104 ? -21.234 4.414 10.578 1 98.19 104 ASP A N 1
ATOM 811 C CA . ASP A 1 104 ? -22.531 3.826 10.266 1 98.19 104 ASP A CA 1
ATOM 812 C C . ASP A 1 104 ? -23.156 4.496 9.047 1 98.19 104 ASP A C 1
ATOM 814 O O . ASP A 1 104 ? -23.75 3.822 8.195 1 98.19 104 ASP A O 1
ATOM 818 N N . CYS A 1 105 ? -23.109 5.82 8.953 1 97.94 105 CYS A N 1
ATOM 819 C CA . CYS A 1 105 ? -23.734 6.562 7.867 1 97.94 105 CYS A CA 1
ATOM 820 C C . CYS A 1 105 ? -23.141 6.176 6.52 1 97.94 105 CYS A C 1
ATOM 822 O O . CYS A 1 105 ? -23.859 6.133 5.512 1 97.94 105 CYS A O 1
ATOM 824 N N . LEU A 1 106 ? -21.859 5.918 6.512 1 98 106 LEU A N 1
ATOM 825 C CA . LEU A 1 106 ? -21.203 5.508 5.266 1 98 106 LEU A CA 1
ATOM 826 C C . LEU A 1 106 ? -21.469 4.035 4.98 1 98 106 LEU A C 1
ATOM 828 O O . LEU A 1 106 ? -21.734 3.658 3.832 1 98 106 LEU A O 1
ATOM 832 N N . LEU A 1 107 ? -21.422 3.213 6.02 1 97.62 107 LEU A N 1
ATOM 833 C CA . LEU A 1 107 ? -21.672 1.783 5.871 1 97.62 107 LEU A CA 1
ATOM 834 C C . LEU A 1 107 ? -23.078 1.532 5.332 1 97.62 107 LEU A C 1
ATOM 836 O O . LEU A 1 107 ? -23.281 0.635 4.512 1 97.62 107 LEU A O 1
ATOM 840 N N . ARG A 1 108 ? -24.016 2.283 5.699 1 97 108 ARG A N 1
ATOM 841 C CA . ARG A 1 108 ? -25.422 2.131 5.297 1 97 108 ARG A CA 1
ATOM 842 C C . ARG A 1 108 ? -25.578 2.383 3.801 1 97 108 ARG A C 1
ATOM 844 O O . ARG A 1 108 ? -26.547 1.915 3.189 1 97 108 ARG A O 1
ATOM 851 N N . THR A 1 109 ? -24.656 3.174 3.197 1 95.44 109 THR A N 1
ATOM 852 C CA . THR A 1 109 ? -24.75 3.441 1.767 1 95.44 109 THR A CA 1
ATOM 853 C C . THR A 1 109 ? -24.516 2.164 0.962 1 95.44 109 THR A C 1
ATOM 855 O O . THR A 1 109 ? -24.875 2.09 -0.214 1 95.44 109 THR A O 1
ATOM 858 N N . GLY A 1 110 ? -23.828 1.193 1.536 1 94.38 110 GLY A N 1
ATOM 859 C CA . GLY A 1 110 ? -23.484 -0.037 0.846 1 94.38 110 GLY A CA 1
ATOM 860 C C . GLY A 1 110 ? -22.328 0.129 -0.119 1 94.38 110 GLY A C 1
ATOM 861 O O . GLY A 1 110 ? -22.031 -0.777 -0.899 1 94.38 110 GLY A O 1
ATOM 862 N N . LYS A 1 111 ? -21.625 1.281 -0.018 1 94.44 111 LYS A N 1
ATOM 863 C CA . LYS A 1 111 ? -20.609 1.604 -1.021 1 94.44 111 LYS A CA 1
ATOM 864 C C . LYS A 1 111 ? -19.203 1.542 -0.426 1 94.44 111 LYS A C 1
ATOM 866 O O . LYS A 1 111 ? -18.219 1.759 -1.13 1 94.44 111 LYS A O 1
ATOM 871 N N . VAL A 1 112 ? -19.094 1.313 0.849 1 96.44 112 VAL A N 1
ATOM 872 C CA . VAL A 1 112 ? -17.781 1.313 1.496 1 96.44 112 VAL A CA 1
ATOM 873 C C . VAL A 1 112 ? -17.516 -0.054 2.121 1 96.44 112 VAL A C 1
ATOM 875 O O . VAL A 1 112 ? -18.438 -0.858 2.289 1 96.44 112 VAL A O 1
ATOM 878 N N . LYS A 1 113 ? -16.281 -0.292 2.373 1 96 113 LYS A N 1
ATOM 879 C CA . LYS A 1 113 ? -15.852 -1.56 2.951 1 96 113 LYS A CA 1
ATOM 880 C C . LYS A 1 113 ? -15.594 -1.421 4.449 1 96 113 LYS A C 1
ATOM 882 O O . LYS A 1 113 ? -15.047 -0.411 4.902 1 96 113 LYS A O 1
ATOM 887 N N . TYR A 1 114 ? -16.016 -2.436 5.168 1 96 114 TYR A N 1
ATOM 888 C CA . TYR A 1 114 ? -15.844 -2.416 6.617 1 96 114 TYR A CA 1
ATOM 889 C C . TYR A 1 114 ? -14.375 -2.457 7.004 1 96 114 TYR A C 1
ATOM 891 O O . TYR A 1 114 ? -13.656 -3.395 6.645 1 96 114 TYR A O 1
ATOM 899 N N . PRO A 1 115 ? -13.891 -1.441 7.723 1 97.12 115 PRO A N 1
ATOM 900 C CA . PRO A 1 115 ? -12.469 -1.387 8.078 1 97.12 115 PRO A CA 1
ATOM 901 C C . PRO A 1 115 ? -12.117 -2.299 9.25 1 97.12 115 PRO A C 1
ATOM 903 O O . PRO A 1 115 ? -12.898 -2.414 10.203 1 97.12 115 PRO A O 1
ATOM 906 N N . PRO A 1 116 ? -10.953 -2.922 9.234 1 96.06 116 PRO A N 1
ATOM 907 C CA . PRO A 1 116 ? -10.547 -3.834 10.305 1 96.06 116 PRO A CA 1
ATOM 908 C C . PRO A 1 116 ? -10.078 -3.098 11.555 1 96.06 116 PRO A C 1
ATOM 910 O O . PRO A 1 116 ? -9.969 -3.701 12.625 1 96.06 116 PRO A O 1
ATOM 913 N N . VAL A 1 117 ? -9.727 -1.855 11.406 1 97.06 117 VAL A N 1
ATOM 914 C CA . VAL A 1 117 ? -9.18 -1.058 12.5 1 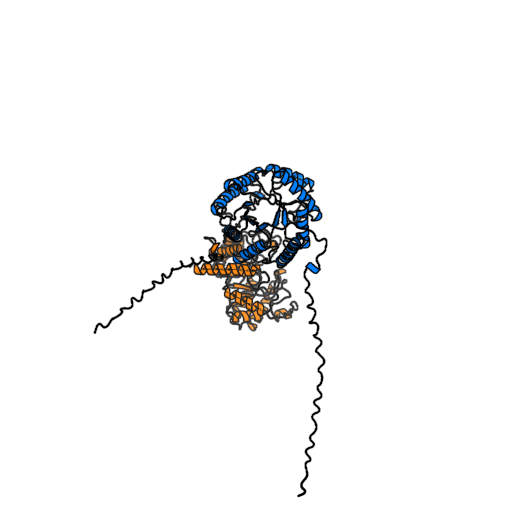97.06 117 VAL A CA 1
ATOM 915 C C . VAL A 1 117 ? -9.891 0.29 12.562 1 97.06 117 VAL A C 1
ATOM 917 O O . VAL A 1 117 ? -10.188 0.894 11.531 1 97.06 117 VAL A O 1
ATOM 920 N N . ASP A 1 118 ? -10.242 0.725 13.742 1 98.31 118 ASP A N 1
ATOM 921 C CA . ASP A 1 118 ? -10.719 2.086 13.961 1 98.31 118 ASP A CA 1
ATOM 922 C C . ASP A 1 118 ? -9.547 3.061 14.102 1 98.31 118 ASP A C 1
ATOM 924 O O . ASP A 1 118 ? -9.109 3.354 15.211 1 98.31 118 ASP A O 1
ATOM 928 N N . LEU A 1 119 ? -9.102 3.555 12.984 1 98.31 119 LEU A N 1
ATOM 929 C CA . LEU A 1 119 ? -7.945 4.445 12.945 1 98.31 119 LEU A CA 1
ATOM 930 C C . LEU A 1 119 ? -8.242 5.754 13.672 1 98.31 119 LEU A C 1
ATOM 932 O O . LEU A 1 119 ? -7.344 6.359 14.258 1 98.31 119 LEU A O 1
ATOM 936 N N . VAL A 1 120 ? -9.5 6.23 13.586 1 98.75 120 VAL A N 1
ATOM 937 C CA . VAL A 1 120 ? -9.883 7.477 14.242 1 98.75 120 VAL A CA 1
ATOM 938 C C . VAL A 1 120 ? -9.68 7.352 15.75 1 98.75 120 VAL A C 1
ATOM 940 O O . VAL A 1 120 ? -9.023 8.195 16.375 1 98.75 120 VAL A O 1
ATOM 943 N N . GLU A 1 121 ? -10.172 6.254 16.297 1 98.69 121 GLU A N 1
ATOM 944 C CA . GLU A 1 121 ? -9.977 6.004 17.734 1 98.69 121 GLU A CA 1
ATOM 945 C C . GLU A 1 121 ? -8.492 5.887 18.062 1 98.69 121 GLU A C 1
ATOM 947 O O . GLU A 1 121 ? -8.039 6.422 19.078 1 98.69 121 GLU A O 1
ATOM 952 N N . MET A 1 122 ? -7.766 5.195 17.266 1 98.5 122 MET A N 1
ATOM 953 C CA . MET A 1 122 ? -6.336 5.004 17.516 1 98.5 122 MET A CA 1
ATOM 954 C C . MET A 1 122 ? -5.602 6.336 17.547 1 98.5 122 MET A C 1
ATOM 956 O O . MET A 1 122 ? -4.828 6.605 18.469 1 98.5 122 MET A O 1
ATOM 960 N N . PHE A 1 123 ? -5.852 7.199 16.562 1 98.75 123 PHE A N 1
ATOM 961 C CA . PHE A 1 123 ? -5.133 8.461 16.438 1 98.75 123 PHE A CA 1
ATOM 962 C C . PHE A 1 123 ? -5.539 9.422 17.547 1 98.75 123 PHE A C 1
ATOM 964 O O . PHE A 1 123 ? -4.715 10.188 18.047 1 98.75 123 PHE A O 1
ATOM 971 N N . LEU A 1 124 ? -6.805 9.391 17.938 1 98.81 124 LEU A N 1
ATOM 972 C CA . LEU A 1 124 ? -7.254 10.195 19.062 1 98.81 124 LEU A CA 1
ATOM 973 C C . LEU A 1 124 ? -6.605 9.727 20.359 1 98.81 124 LEU A C 1
ATOM 975 O O . LEU A 1 124 ? -6.137 10.539 21.156 1 98.81 124 LEU A O 1
ATOM 979 N N . ALA A 1 125 ? -6.562 8.414 20.562 1 98.56 125 ALA A N 1
ATOM 980 C CA . ALA A 1 125 ? -5.945 7.859 21.766 1 98.56 125 ALA A CA 1
ATOM 981 C C . ALA A 1 125 ? -4.461 8.203 21.844 1 98.56 125 ALA A C 1
ATOM 983 O O . ALA A 1 125 ? -3.949 8.57 22.906 1 98.56 125 ALA A O 1
ATOM 984 N N . LEU A 1 126 ? -3.816 8.078 20.719 1 98.69 126 LEU A N 1
ATOM 985 C CA . LEU A 1 126 ? -2.4 8.422 20.672 1 98.69 126 LEU A CA 1
ATOM 986 C C . LEU A 1 126 ? -2.203 9.922 20.859 1 98.69 126 LEU A C 1
ATOM 988 O O . LEU A 1 126 ? -1.242 10.344 21.516 1 98.69 126 LEU A O 1
ATOM 992 N N . SER A 1 127 ? -3.1 10.742 20.297 1 98.81 127 SER A N 1
ATOM 993 C CA . SER A 1 127 ? -3.041 12.188 20.516 1 98.81 127 SER A CA 1
ATOM 994 C C . SER A 1 127 ? -3.223 12.531 21.984 1 98.81 127 SER A C 1
ATOM 996 O O . SER A 1 127 ? -2.535 13.406 22.516 1 98.81 127 SER A O 1
ATOM 998 N N . ASP A 1 128 ? -4.152 11.875 22.656 1 98.56 128 ASP A N 1
ATOM 999 C CA . ASP A 1 128 ? -4.324 12.039 24.094 1 98.56 128 ASP A CA 1
ATOM 1000 C C . ASP A 1 128 ? -3.037 11.695 24.844 1 98.56 128 ASP A C 1
ATOM 1002 O O . ASP A 1 128 ? -2.594 12.453 25.703 1 98.56 128 ASP A O 1
ATOM 1006 N N . LYS A 1 129 ? -2.463 10.609 24.484 1 98 129 LYS A N 1
ATOM 1007 C CA . LYS A 1 129 ? -1.269 10.094 25.156 1 98 129 LYS A CA 1
ATOM 1008 C C . LYS A 1 129 ? -0.11 11.078 25.031 1 98 129 LYS A C 1
ATOM 1010 O O . LYS A 1 129 ? 0.616 11.305 26.016 1 98 129 LYS A O 1
ATOM 1015 N N . TYR A 1 130 ? 0.01 11.727 23.891 1 98.5 130 TYR A N 1
ATOM 1016 C CA . TYR A 1 130 ? 1.194 12.547 23.641 1 98.5 130 TYR A CA 1
ATOM 1017 C C . TYR A 1 130 ? 0.867 14.031 23.75 1 98.5 130 TYR A C 1
ATOM 1019 O O . TYR A 1 130 ? 1.713 14.883 23.469 1 98.5 130 TYR A O 1
ATOM 1027 N N . GLY A 1 131 ? -0.364 14.359 24.125 1 98.31 131 GLY A N 1
ATOM 1028 C CA . GLY A 1 131 ? -0.756 15.75 24.312 1 98.31 131 GLY A CA 1
ATOM 1029 C C . GLY A 1 131 ? -0.769 16.547 23.016 1 98.31 131 GLY A C 1
ATOM 1030 O O . GLY A 1 131 ? -0.257 17.672 22.969 1 98.31 131 GLY A O 1
ATOM 1031 N N . MET A 1 132 ? -1.303 15.953 21.969 1 98.75 132 MET A N 1
ATOM 1032 C CA . MET A 1 132 ? -1.396 16.609 20.656 1 98.75 132 MET A CA 1
ATOM 1033 C C . MET A 1 132 ? -2.848 16.906 20.312 1 98.75 132 MET A C 1
ATOM 1035 O O . MET A 1 132 ? -3.766 16.281 20.828 1 98.75 132 MET A O 1
ATOM 1039 N N . ASP A 1 133 ? -3.006 17.906 19.5 1 98.88 133 ASP A N 1
ATOM 1040 C CA . ASP A 1 133 ? -4.32 18.203 18.938 1 98.88 133 ASP A CA 1
ATOM 1041 C C . ASP A 1 133 ? -4.605 17.312 17.719 1 98.88 133 ASP A C 1
ATOM 1043 O O . ASP A 1 133 ? -3.717 17.094 16.891 1 98.88 133 ASP A O 1
ATOM 1047 N N . PHE A 1 134 ? -5.828 16.844 17.703 1 98.88 134 PHE A N 1
ATOM 1048 C CA . PHE A 1 134 ? -6.289 16.031 16.578 1 98.88 134 PHE A CA 1
ATOM 1049 C C . PHE A 1 134 ? -7.391 16.75 15.805 1 98.88 134 PHE A C 1
ATOM 1051 O O . PHE A 1 134 ? -8.32 17.297 16.406 1 98.88 134 PHE A O 1
ATOM 1058 N N . TRP A 1 135 ? -7.242 16.781 14.492 1 98.88 135 TRP A N 1
ATOM 1059 C CA . TRP A 1 135 ? -8.25 17.312 13.578 1 98.88 135 TRP A CA 1
ATOM 1060 C C . TRP A 1 135 ? -8.82 16.203 12.688 1 98.88 135 TRP A C 1
ATOM 1062 O O . TRP A 1 135 ? -8.07 15.383 12.164 1 98.88 135 TRP A O 1
ATOM 1072 N N . PHE A 1 136 ? -10.133 16.172 12.531 1 98.81 136 PHE A N 1
ATOM 1073 C CA . PHE A 1 136 ? -10.812 15.133 11.766 1 98.81 136 PHE A CA 1
ATOM 1074 C C . PHE A 1 136 ? -11.078 15.602 10.336 1 98.81 136 PHE A C 1
ATOM 1076 O O . PHE A 1 136 ? -11.742 16.625 10.125 1 98.81 136 PHE A O 1
ATOM 1083 N N . GLY A 1 137 ? -10.547 14.812 9.336 1 98.5 137 GLY A N 1
ATOM 1084 C CA . GLY A 1 137 ? -10.836 15.086 7.938 1 98.5 137 GLY A CA 1
ATOM 1085 C C . GLY A 1 137 ? -12.102 14.414 7.445 1 98.5 137 GLY A C 1
ATOM 1086 O O . GLY A 1 137 ? -12.383 13.266 7.797 1 98.5 137 GLY A O 1
ATOM 1087 N N . THR A 1 138 ? -12.781 15.109 6.613 1 97.81 138 THR A N 1
ATOM 1088 C CA . THR A 1 138 ? -14.062 14.609 6.125 1 97.81 138 THR A CA 1
ATOM 1089 C C . THR A 1 138 ? -13.852 13.539 5.059 1 97.81 138 THR A C 1
ATOM 1091 O O . THR A 1 138 ? -12.727 13.078 4.852 1 97.81 138 THR A O 1
ATOM 1094 N N . TYR A 1 139 ? -15.039 13.055 4.508 1 97.62 139 TYR A N 1
ATOM 1095 C CA . TYR A 1 139 ? -15.062 11.898 3.613 1 97.62 139 TYR A CA 1
ATOM 1096 C C . TYR A 1 139 ? -15.055 12.344 2.154 1 97.62 139 TYR A C 1
ATOM 1098 O O . TYR A 1 139 ? -15.734 13.297 1.783 1 97.62 139 TYR A O 1
ATOM 1106 N N . ASP A 1 140 ? -14.219 11.703 1.318 1 95.19 140 ASP A N 1
ATOM 1107 C CA . ASP A 1 140 ? -14.203 11.844 -0.135 1 95.19 140 ASP A CA 1
ATOM 1108 C C . ASP A 1 140 ? -14.758 10.594 -0.813 1 95.19 140 ASP A C 1
ATOM 1110 O O . ASP A 1 140 ? -14.086 9.562 -0.854 1 95.19 140 ASP A O 1
ATOM 1114 N N . SER A 1 141 ? -15.906 10.68 -1.442 1 94.12 141 SER A N 1
ATOM 1115 C CA . SER A 1 141 ? -16.547 9.523 -2.062 1 94.12 141 SER A CA 1
ATOM 1116 C C . SER A 1 141 ? -15.852 9.133 -3.359 1 94.12 141 SER A C 1
ATOM 1118 O O . SER A 1 141 ? -16.094 8.047 -3.9 1 94.12 141 SER A O 1
ATOM 1120 N N . CYS A 1 142 ? -15.016 9.953 -3.852 1 90.75 142 CYS A N 1
ATOM 1121 C CA . CYS A 1 142 ? -14.344 9.789 -5.137 1 90.75 142 CYS A CA 1
ATOM 1122 C C . CYS A 1 142 ? -15.359 9.695 -6.27 1 90.75 142 CYS A C 1
ATOM 1124 O O . CYS A 1 142 ? -15.086 9.086 -7.305 1 90.75 142 CYS A O 1
ATOM 1126 N N . TYR A 1 143 ? -16.531 10.141 -6.074 1 90.06 143 TYR A N 1
ATOM 1127 C CA . TYR A 1 143 ? -17.562 10.008 -7.105 1 90.06 143 TYR A CA 1
ATOM 1128 C C . TYR A 1 143 ? -18.453 11.25 -7.141 1 90.06 143 TYR A C 1
ATOM 1130 O O . TYR A 1 143 ? -18.359 12.055 -8.07 1 90.06 143 TYR A O 1
ATOM 1138 N N . HIS A 1 144 ? -19.156 11.508 -6.141 1 87.75 144 HIS A N 1
ATOM 1139 C CA . HIS A 1 144 ? -20.188 12.547 -6.137 1 87.75 144 HIS A CA 1
ATOM 1140 C C . HIS A 1 144 ? -19.594 13.914 -6.457 1 87.75 144 HIS A C 1
ATOM 1142 O O . HIS A 1 144 ? -20.125 14.641 -7.297 1 87.75 144 HIS A O 1
ATOM 1148 N N . TRP A 1 145 ? -18.484 14.219 -5.875 1 79.38 145 TRP A N 1
ATOM 1149 C CA . TRP A 1 145 ? -17.828 15.516 -6.07 1 79.38 145 TRP A CA 1
ATOM 1150 C C . TRP A 1 145 ? -17.328 15.656 -7.504 1 79.38 145 TRP A C 1
ATOM 1152 O O . TRP A 1 145 ? -17.438 16.734 -8.102 1 79.38 145 TRP A O 1
ATOM 1162 N N . HIS A 1 146 ? -16.969 14.531 -8.047 1 81.44 146 HIS A N 1
ATOM 1163 C CA . HIS A 1 146 ? -16.344 14.539 -9.367 1 81.44 146 HIS A CA 1
ATOM 1164 C C . HIS A 1 146 ? -17.375 14.594 -10.477 1 81.44 146 HIS A C 1
ATOM 1166 O O . HIS A 1 146 ? -17.109 15.125 -11.555 1 81.44 146 HIS A O 1
ATOM 1172 N N . VAL A 1 147 ? -18.562 14.109 -10.172 1 86.56 147 VAL A N 1
ATOM 1173 C CA . VAL A 1 147 ? -19.578 14.109 -11.219 1 86.56 147 VAL A CA 1
ATOM 1174 C C . VAL A 1 147 ? -20.516 15.297 -11.031 1 86.56 147 VAL A C 1
ATOM 1176 O O . VAL A 1 147 ? -21.578 15.367 -11.664 1 86.56 147 VAL A O 1
ATOM 1179 N N . GLY A 1 148 ? -20.203 16.156 -10.055 1 83.19 148 GLY A N 1
ATOM 1180 C CA . GLY A 1 148 ? -20.969 17.375 -9.859 1 83.19 148 GLY A CA 1
ATOM 1181 C C . GLY A 1 148 ? -22.125 17.219 -8.906 1 83.19 148 GLY A C 1
ATOM 1182 O O . GLY A 1 148 ? -22.969 18.109 -8.781 1 83.19 148 GLY A O 1
ATOM 1183 N N . GLU A 1 149 ? -22.219 16.094 -8.289 1 88.06 149 GLU A N 1
ATOM 1184 C CA . GLU A 1 149 ? -23.234 15.859 -7.277 1 88.06 149 GLU A CA 1
ATOM 1185 C C . GLU A 1 149 ? -22.781 16.359 -5.91 1 88.06 149 GLU A C 1
ATOM 1187 O O . GLU A 1 149 ? -22.75 15.594 -4.945 1 88.06 149 GLU A O 1
ATOM 1192 N N . TYR A 1 150 ? -22.609 17.641 -5.828 1 86.56 150 TYR A N 1
ATOM 1193 C CA . TYR A 1 150 ? -22 18.266 -4.66 1 86.56 150 TYR A CA 1
ATOM 1194 C C . TYR A 1 150 ? -22.922 18.172 -3.447 1 86.56 150 TYR A C 1
ATOM 1196 O O . TYR A 1 150 ? -22.453 17.922 -2.33 1 86.56 150 TYR A O 1
ATOM 1204 N N . GLU A 1 151 ? -24.203 18.312 -3.615 1 88.88 151 GLU A N 1
ATOM 1205 C CA . GLU A 1 151 ? -25.141 18.25 -2.51 1 88.88 151 GLU A CA 1
ATOM 1206 C C . GLU A 1 151 ? -25.125 16.891 -1.836 1 88.88 151 GLU A C 1
ATOM 1208 O O . GLU A 1 151 ? -25.203 16.797 -0.609 1 88.88 151 GLU A O 1
ATOM 1213 N N . LYS A 1 152 ? -25 15.898 -2.633 1 91.81 152 LYS A N 1
ATOM 1214 C CA . LYS A 1 152 ? -24.953 14.539 -2.088 1 91.81 152 LYS A CA 1
ATOM 1215 C C . LYS A 1 152 ? -23.703 14.32 -1.251 1 91.81 152 LYS A C 1
ATOM 1217 O O . LYS A 1 152 ? -23.75 13.695 -0.188 1 91.81 152 LYS A O 1
ATOM 1222 N N . GLU A 1 153 ? -22.578 14.797 -1.773 1 92.5 153 GLU A N 1
ATOM 1223 C CA . GLU A 1 153 ? -21.312 14.703 -1.045 1 92.5 153 GLU A CA 1
ATOM 1224 C C . GLU A 1 153 ? -21.406 15.414 0.306 1 92.5 153 GLU A C 1
ATOM 1226 O O . GLU A 1 153 ? -20.984 14.867 1.326 1 92.5 153 GLU A O 1
ATOM 1231 N N . ILE A 1 154 ? -21.984 16.594 0.309 1 92.12 154 ILE A N 1
ATOM 1232 C CA . ILE A 1 154 ? -22.047 17.422 1.508 1 92.12 154 ILE A CA 1
ATOM 1233 C C . ILE A 1 154 ? -23.047 16.812 2.498 1 92.12 154 ILE A C 1
ATOM 1235 O O . ILE A 1 154 ? -22.797 16.797 3.707 1 92.12 154 ILE A O 1
ATOM 1239 N N . GLU A 1 155 ? -24.141 16.297 2.016 1 93.62 155 GLU A N 1
ATOM 1240 C CA . GLU A 1 155 ? -25.125 15.664 2.891 1 93.62 155 GLU A CA 1
ATOM 1241 C C . GLU A 1 155 ? -24.516 14.477 3.623 1 93.62 155 GLU A C 1
ATOM 1243 O O . GLU A 1 155 ? -24.75 14.281 4.816 1 93.62 155 GLU A O 1
ATOM 1248 N N . LEU A 1 156 ? -23.797 13.703 2.93 1 95.5 156 LEU A N 1
ATOM 1249 C CA . LEU A 1 156 ? -23.109 12.57 3.541 1 95.5 156 LEU A CA 1
ATOM 1250 C C . LEU A 1 156 ? -22.156 13.039 4.633 1 95.5 156 LEU A C 1
ATOM 1252 O O . LEU A 1 156 ? -22.109 12.445 5.711 1 95.5 156 LEU A O 1
ATOM 1256 N N . ASN A 1 157 ? -21.469 14.07 4.348 1 97.12 157 ASN A N 1
ATOM 1257 C CA . ASN A 1 157 ? -20.484 14.57 5.305 1 97.12 157 ASN A CA 1
ATOM 1258 C C . ASN A 1 157 ? -21.172 15.25 6.492 1 97.12 157 ASN A C 1
ATOM 1260 O O . ASN A 1 157 ? -20.641 15.219 7.609 1 97.12 157 ASN A O 1
ATOM 1264 N N . MET A 1 158 ? -22.375 15.898 6.273 1 97.06 158 MET A N 1
ATOM 1265 C CA . MET A 1 158 ? -23.141 16.438 7.398 1 97.06 158 MET A CA 1
ATOM 1266 C C . MET A 1 158 ? -23.5 15.336 8.398 1 97.06 158 MET A C 1
ATOM 1268 O O . MET A 1 158 ? -23.328 15.508 9.602 1 97.06 158 MET A O 1
ATOM 1272 N N . GLN A 1 159 ? -23.891 14.203 7.887 1 98.31 159 GLN A N 1
ATOM 1273 C CA . GLN A 1 159 ? -24.203 13.055 8.727 1 98.31 159 GLN A CA 1
ATOM 1274 C C . GLN A 1 159 ? -22.953 12.516 9.414 1 98.31 159 GLN A C 1
ATOM 1276 O O . GLN A 1 159 ? -23 12.133 10.586 1 98.31 159 GLN A O 1
ATOM 1281 N N . LEU A 1 160 ? -21.938 12.469 8.648 1 98.69 160 LEU A N 1
ATOM 1282 C CA . LEU A 1 160 ? -20.672 11.969 9.188 1 98.69 160 LEU A CA 1
ATOM 1283 C C . LEU A 1 160 ? -20.188 12.836 10.336 1 98.69 160 LEU A C 1
ATOM 1285 O O . LEU A 1 160 ? -19.75 12.32 11.375 1 98.69 160 LEU A O 1
ATOM 1289 N N . ILE A 1 161 ? -20.25 14.133 10.195 1 98.75 161 ILE A N 1
ATOM 1290 C CA . ILE A 1 161 ? -19.828 15.086 11.211 1 98.75 161 ILE A CA 1
ATOM 1291 C C . ILE A 1 161 ? -20.625 14.859 12.5 1 98.75 161 ILE A C 1
ATOM 1293 O O . ILE A 1 161 ? -20.047 14.805 13.586 1 98.75 161 ILE A O 1
ATOM 1297 N N . ASP A 1 162 ? -21.906 14.656 12.375 1 98.81 162 ASP A N 1
ATOM 1298 C CA . ASP A 1 162 ? -22.734 14.383 13.539 1 98.81 162 ASP A CA 1
ATOM 1299 C C . ASP A 1 162 ? -22.297 13.102 14.242 1 98.81 162 ASP A C 1
ATOM 1301 O O . ASP A 1 162 ? -22.141 13.078 15.461 1 98.81 162 ASP A O 1
ATOM 1305 N N . GLU A 1 163 ? -22.125 12.094 13.438 1 98.81 163 GLU A N 1
ATOM 1306 C CA . GLU A 1 163 ? -21.766 10.789 13.977 1 98.81 163 GLU A CA 1
ATOM 1307 C C . GLU A 1 163 ? -20.406 10.82 14.656 1 98.81 163 GLU A C 1
ATOM 1309 O O . GLU A 1 163 ? -20.219 10.266 15.742 1 98.81 163 GLU A O 1
ATOM 1314 N N . VAL A 1 164 ? -19.469 11.469 14.023 1 98.88 164 VAL A N 1
ATOM 1315 C CA . VAL A 1 164 ? -18.094 11.523 14.516 1 98.88 164 VAL A CA 1
ATOM 1316 C C . VAL A 1 164 ? -18.047 12.312 15.82 1 98.88 164 VAL A C 1
ATOM 1318 O O . VAL A 1 164 ? -17.375 11.898 16.766 1 98.88 164 VAL A O 1
ATOM 1321 N N . TRP A 1 165 ? -18.719 13.461 15.875 1 98.81 165 TRP A N 1
ATOM 1322 C CA . TRP A 1 165 ? -18.703 14.258 17.094 1 98.81 165 TRP A CA 1
ATOM 1323 C C . TRP A 1 165 ? -19.344 13.492 18.25 1 98.81 165 TRP A C 1
ATOM 1325 O O . TRP A 1 165 ? -18.828 13.5 19.375 1 98.81 165 TRP A O 1
ATOM 1335 N N . ALA A 1 166 ? -20.422 12.797 17.953 1 98.69 166 ALA A N 1
ATOM 1336 C CA . ALA A 1 166 ? -21.109 12.023 18.984 1 98.69 166 ALA A CA 1
ATOM 1337 C C . ALA A 1 166 ? -20.234 10.898 19.516 1 98.69 166 ALA A C 1
ATOM 1339 O O . ALA A 1 166 ? -20.219 10.617 20.719 1 98.69 166 ALA A O 1
ATOM 1340 N N . LYS A 1 167 ? -19.516 10.305 18.656 1 98.56 167 LYS A N 1
ATOM 1341 C CA . LYS A 1 167 ? -18.75 9.102 19 1 98.56 167 LYS A CA 1
ATOM 1342 C C . LYS A 1 167 ? -17.406 9.461 19.625 1 98.56 167 LYS A C 1
ATOM 1344 O O . LYS A 1 167 ? -16.953 8.805 20.562 1 98.56 167 LYS A O 1
ATOM 1349 N N . TYR A 1 168 ? -16.75 10.453 19.047 1 98.75 168 TYR A N 1
ATOM 1350 C CA . TYR A 1 168 ? -15.352 10.672 19.375 1 98.75 168 TYR A CA 1
ATOM 1351 C C . TYR A 1 168 ? -15.148 12.016 20.062 1 98.75 168 TYR A C 1
ATOM 1353 O O . TYR A 1 168 ? -14.062 12.297 20.562 1 98.75 168 TYR A O 1
ATOM 1361 N N . GLY A 1 169 ? -16.125 12.898 20.172 1 98.5 169 GLY A N 1
ATOM 1362 C CA . GLY A 1 169 ? -15.992 14.266 20.641 1 98.5 169 GLY A CA 1
ATOM 1363 C C . GLY A 1 169 ? -15.578 14.352 22.109 1 98.5 169 GLY A C 1
ATOM 1364 O O . GLY A 1 169 ? -15.156 15.406 22.578 1 98.5 169 GLY A O 1
ATOM 1365 N N . HIS A 1 170 ? -15.648 13.234 22.844 1 98.12 170 HIS A N 1
ATOM 1366 C CA . HIS A 1 170 ? -15.289 13.227 24.25 1 98.12 170 HIS A CA 1
ATOM 1367 C C . HIS A 1 170 ? -13.773 13.273 24.438 1 98.12 170 HIS A C 1
ATOM 1369 O O . HIS A 1 170 ? -13.281 13.547 25.531 1 98.12 170 HIS A O 1
ATOM 1375 N N . HIS A 1 171 ? -12.992 12.914 23.422 1 98.5 171 HIS A N 1
ATOM 1376 C CA . HIS A 1 171 ? -11.539 13 23.516 1 98.5 171 HIS A CA 1
ATOM 1377 C C . HIS A 1 171 ? -11.078 14.445 23.688 1 98.5 171 HIS A C 1
ATOM 1379 O O . HIS A 1 171 ? -11.461 15.32 22.906 1 98.5 171 HIS A O 1
ATOM 1385 N N . LYS A 1 172 ? -10.195 14.695 24.609 1 98.19 172 LYS A N 1
ATOM 1386 C CA . LYS A 1 172 ? -9.648 16.031 24.812 1 98.19 172 LYS A CA 1
ATOM 1387 C C . LYS A 1 172 ? -8.836 16.5 23.609 1 98.19 172 LYS A C 1
ATOM 1389 O O . LYS A 1 172 ? -8.758 17.688 23.328 1 98.19 172 LYS A O 1
ATOM 1394 N N . SER A 1 173 ? -8.32 15.523 22.906 1 98.69 173 SER A N 1
ATOM 1395 C CA . SER A 1 173 ? -7.441 15.82 21.781 1 98.69 173 SER A CA 1
ATOM 1396 C C . SER A 1 173 ? -8.242 16.25 20.547 1 98.69 173 SER A C 1
ATOM 1398 O O . SER A 1 173 ? -7.691 16.828 19.609 1 98.69 173 SER A O 1
ATOM 1400 N N . PHE A 1 174 ? -9.531 15.969 20.484 1 98.81 174 PHE A N 1
ATOM 1401 C CA . PHE A 1 174 ? -10.32 16.391 19.344 1 98.81 174 PHE A CA 1
ATOM 1402 C C . PHE A 1 174 ? -10.469 17.906 19.312 1 98.81 174 PHE A C 1
ATOM 1404 O O . PHE A 1 174 ? -11.242 18.484 20.078 1 98.81 174 PHE A O 1
ATOM 1411 N N . ARG A 1 175 ? -9.742 18.594 18.328 1 98.69 175 ARG A N 1
ATOM 1412 C CA . ARG A 1 175 ? -9.625 20.047 18.484 1 98.69 175 ARG A CA 1
ATOM 1413 C C . ARG A 1 175 ? -9.977 20.75 17.172 1 98.69 175 ARG A C 1
ATOM 1415 O O . ARG A 1 175 ? -9.883 21.984 17.094 1 98.69 175 ARG A O 1
ATOM 1422 N N . GLY A 1 176 ? -10.445 20.016 16.188 1 98.75 176 GLY A N 1
ATOM 1423 C CA . GLY A 1 176 ? -10.805 20.734 14.969 1 98.75 176 GLY A CA 1
ATOM 1424 C C . GLY A 1 176 ? -11.258 19.812 13.852 1 98.75 176 GLY A C 1
ATOM 1425 O O . GLY A 1 176 ? -11.312 18.594 14.023 1 98.75 176 GLY A O 1
ATOM 1426 N N . TRP A 1 177 ? -11.68 20.484 12.727 1 98.81 177 TRP A N 1
ATOM 1427 C CA . TRP A 1 177 ? -12.203 19.797 11.547 1 98.81 177 TRP A CA 1
ATOM 1428 C C . TRP A 1 177 ? -11.406 20.172 10.305 1 98.81 177 TRP A C 1
ATOM 1430 O O . TRP A 1 177 ? -11.055 21.344 10.117 1 98.81 177 TRP A O 1
ATOM 1440 N N . TYR A 1 178 ? -11.102 19.25 9.531 1 98.38 178 TYR A N 1
ATOM 1441 C CA . TYR A 1 178 ? -10.5 19.484 8.227 1 98.38 178 TYR A CA 1
ATOM 1442 C C . TYR A 1 178 ? -11.492 19.188 7.109 1 98.38 178 TYR A C 1
ATOM 1444 O O . TYR A 1 178 ? -11.977 18.047 6.992 1 98.38 178 TYR A O 1
ATOM 1452 N N . LEU A 1 179 ? -11.781 20.125 6.344 1 96.06 179 LEU A N 1
ATOM 1453 C CA . LEU A 1 179 ? -12.664 19.938 5.195 1 96.06 179 LEU A CA 1
ATOM 1454 C C . LEU A 1 179 ? -11.875 19.5 3.967 1 96.06 179 LEU A C 1
ATOM 1456 O O . LEU A 1 179 ? -11.258 20.328 3.289 1 96.06 179 LEU A O 1
ATOM 1460 N N . SER A 1 180 ? -12.016 18.234 3.588 1 92.62 180 SER A N 1
ATOM 1461 C CA . SER A 1 180 ? -11.07 17.578 2.695 1 92.62 180 SER A CA 1
ATOM 1462 C C . SER A 1 180 ? -11.375 17.891 1.234 1 92.62 180 SER A C 1
ATOM 1464 O O . SER A 1 180 ? -10.531 17.688 0.36 1 92.62 180 SER A O 1
ATOM 1466 N N . GLN A 1 181 ? -12.562 18.344 0.934 1 84 181 GLN A N 1
ATOM 1467 C CA . GLN A 1 181 ? -12.906 18.641 -0.452 1 84 181 GLN A CA 1
ATOM 1468 C C . GLN A 1 181 ? -12.156 19.891 -0.946 1 84 181 GLN A C 1
ATOM 1470 O O . GLN A 1 181 ? -12.148 20.922 -0.275 1 84 181 GLN A O 1
ATOM 1475 N N . GLU A 1 182 ? -11.477 19.688 -1.971 1 74.56 182 GLU A N 1
ATOM 1476 C CA . GLU A 1 182 ? -10.711 20.828 -2.492 1 74.56 182 GLU A CA 1
ATOM 1477 C C . GLU A 1 182 ? -11.578 21.688 -3.404 1 74.56 182 GLU A C 1
ATOM 1479 O O . GLU A 1 182 ? -12.117 21.203 -4.398 1 74.56 182 GLU A O 1
ATOM 1484 N N . ILE A 1 183 ? -11.773 22.891 -3.002 1 74.19 183 ILE A N 1
ATOM 1485 C CA . ILE A 1 183 ? -12.57 23.859 -3.744 1 74.19 183 ILE A CA 1
ATOM 1486 C C . ILE A 1 183 ? -11.672 24.672 -4.676 1 74.19 183 ILE A C 1
ATOM 1488 O O . ILE A 1 183 ? -10.492 24.891 -4.371 1 74.19 183 ILE A O 1
ATOM 1492 N N . SER A 1 184 ? -12.211 24.859 -5.816 1 73.12 184 SER A N 1
ATOM 1493 C CA . SER A 1 184 ? -11.539 25.672 -6.824 1 73.12 184 SER A CA 1
ATOM 1494 C C . SER A 1 184 ? -12.531 26.562 -7.57 1 73.12 184 SER A C 1
ATOM 1496 O O . SER A 1 184 ? -13.711 26.594 -7.234 1 73.12 184 SER A O 1
ATOM 1498 N N . ARG A 1 185 ? -12 27.297 -8.461 1 66.12 185 ARG A N 1
ATOM 1499 C CA . ARG A 1 185 ? -12.836 28.156 -9.305 1 66.12 185 ARG A CA 1
ATOM 1500 C C . ARG A 1 185 ? -13.953 27.344 -9.953 1 66.12 185 ARG A C 1
ATOM 1502 O O . ARG A 1 185 ? -15.07 27.844 -10.117 1 66.12 185 ARG A O 1
ATOM 1509 N N . ARG A 1 186 ? -13.633 26.188 -10.141 1 64.38 186 ARG A N 1
ATOM 1510 C CA . ARG A 1 186 ? -14.562 25.328 -10.859 1 64.38 186 ARG A CA 1
ATOM 1511 C C . ARG A 1 186 ? -15.75 24.953 -9.977 1 64.38 186 ARG A C 1
ATOM 1513 O O . ARG A 1 186 ? -16.812 24.578 -10.477 1 64.38 186 ARG A O 1
ATOM 1520 N N . THR A 1 187 ? -15.539 25.203 -8.82 1 65.06 187 THR A N 1
ATOM 1521 C CA . THR A 1 187 ? -16.578 24.766 -7.891 1 65.06 187 THR A CA 1
ATOM 1522 C C . THR A 1 187 ? -17.172 25.953 -7.137 1 65.06 187 THR A C 1
ATOM 1524 O O . THR A 1 187 ? -17.703 25.781 -6.035 1 65.06 187 THR A O 1
ATOM 1527 N N . ARG A 1 188 ? -17.094 27.031 -7.621 1 64.12 188 ARG A N 1
ATOM 1528 C CA . ARG A 1 188 ? -17.547 28.234 -6.934 1 64.12 188 ARG A CA 1
ATOM 1529 C C . ARG A 1 188 ? -19.047 28.156 -6.625 1 64.12 188 ARG A C 1
ATOM 1531 O O . ARG A 1 188 ? -19.5 28.594 -5.566 1 64.12 188 ARG A O 1
ATOM 1538 N N . ASN A 1 189 ? -19.672 27.516 -7.531 1 66.12 189 ASN A N 1
ATOM 1539 C CA . ASN A 1 189 ? -21.109 27.438 -7.348 1 66.12 189 ASN A CA 1
ATOM 1540 C C . ASN A 1 189 ? -21.484 26.625 -6.121 1 66.12 189 ASN A C 1
ATOM 1542 O O . ASN A 1 189 ? -22.609 26.703 -5.629 1 66.12 189 ASN A O 1
ATOM 1546 N N . VAL A 1 190 ? -20.469 26 -5.664 1 76.12 190 VAL A N 1
ATOM 1547 C CA . VAL A 1 190 ? -20.781 25.094 -4.562 1 76.12 190 VAL A CA 1
ATOM 1548 C C . VAL A 1 190 ? -20.219 25.656 -3.26 1 76.12 190 VAL A C 1
ATOM 1550 O O . VAL A 1 190 ? -20.344 25.047 -2.199 1 76.12 190 VAL A O 1
ATOM 1553 N N . SER A 1 191 ? -19.75 26.781 -3.293 1 77.88 191 SER A N 1
ATOM 1554 C CA . SER A 1 191 ? -19.094 27.375 -2.135 1 77.88 191 SER A CA 1
ATOM 1555 C C . SER A 1 191 ? -20.062 27.562 -0.978 1 77.88 191 SER A C 1
ATOM 1557 O O . SER A 1 191 ? -19.703 27.391 0.187 1 77.88 191 SER A O 1
ATOM 1559 N N . LYS A 1 192 ? -21.234 27.781 -1.302 1 77.44 192 LYS A N 1
ATOM 1560 C CA . LYS A 1 192 ? -22.219 27.984 -0.243 1 77.44 192 LYS A CA 1
ATOM 1561 C C . LYS A 1 192 ? -22.484 26.688 0.516 1 77.44 192 LYS A C 1
ATOM 1563 O O . LYS A 1 192 ? -22.562 26.688 1.746 1 77.44 192 LYS A O 1
ATOM 1568 N N . ILE A 1 193 ? -22.656 25.688 -0.243 1 80.81 193 ILE A N 1
ATOM 1569 C CA . ILE A 1 193 ? -22.938 24.406 0.404 1 80.81 193 ILE A CA 1
ATOM 1570 C C . ILE A 1 193 ? -21.703 23.922 1.153 1 80.81 193 ILE A C 1
ATOM 1572 O O . ILE A 1 193 ? -21.812 23.344 2.24 1 80.81 193 ILE A O 1
ATOM 1576 N N . TYR A 1 194 ? -20.656 24.234 0.594 1 86.38 194 TYR A N 1
ATOM 1577 C CA . TYR A 1 194 ? -19.391 23.938 1.248 1 86.38 194 TYR A CA 1
ATOM 1578 C C . TYR A 1 194 ? -19.266 24.688 2.564 1 86.38 194 TYR A C 1
ATOM 1580 O O . TYR A 1 194 ? -18.875 24.109 3.584 1 86.38 194 TYR A O 1
ATOM 1588 N N . ALA A 1 195 ? -19.688 25.922 2.57 1 91.38 195 ALA A N 1
ATOM 1589 C CA . ALA A 1 195 ? -19.656 26.75 3.77 1 91.38 195 ALA A CA 1
ATOM 1590 C C . ALA A 1 195 ? -20.625 26.219 4.832 1 91.38 195 ALA A C 1
ATOM 1592 O O . ALA A 1 195 ? -20.328 26.297 6.031 1 91.38 195 ALA A O 1
ATOM 1593 N N . ALA A 1 196 ? -21.672 25.688 4.379 1 92.38 196 ALA A N 1
ATOM 1594 C CA . ALA A 1 196 ? -22.672 25.156 5.309 1 92.38 196 ALA A CA 1
ATOM 1595 C C . ALA A 1 196 ? -22.094 23.984 6.098 1 92.38 196 ALA A C 1
ATOM 1597 O O . ALA A 1 196 ? -22.391 23.812 7.281 1 92.38 196 ALA A O 1
ATOM 1598 N N . MET A 1 197 ? -21.312 23.203 5.48 1 94.62 197 MET A N 1
ATOM 1599 C CA . MET A 1 197 ? -20.672 22.078 6.148 1 94.62 197 MET A CA 1
ATOM 1600 C C . MET A 1 197 ? -19.719 22.562 7.234 1 94.62 197 MET A C 1
ATOM 1602 O O . MET A 1 197 ? -19.719 22.016 8.344 1 94.62 197 MET A O 1
ATOM 1606 N N . GLY A 1 198 ? -18.938 23.578 6.91 1 96.56 198 GLY A N 1
ATOM 1607 C CA . GLY A 1 198 ? -18.047 24.156 7.895 1 96.56 198 GLY A CA 1
ATOM 1608 C C . GLY A 1 198 ? -18.766 24.734 9.094 1 96.56 198 GLY A C 1
ATOM 1609 O O . GLY A 1 198 ? -18.359 24.5 10.234 1 96.56 198 GLY A O 1
ATOM 1610 N N . ARG A 1 199 ? -19.828 25.453 8.828 1 97.12 199 ARG A N 1
ATOM 1611 C CA . ARG A 1 199 ? -20.609 26.062 9.906 1 97.12 199 ARG A CA 1
ATOM 1612 C C . ARG A 1 199 ? -21.234 24.984 10.789 1 97.12 199 ARG A C 1
ATOM 1614 O O . ARG A 1 199 ? -21.266 25.125 12.016 1 97.12 199 ARG A O 1
ATOM 1621 N N . HIS A 1 200 ? -21.672 23.953 10.133 1 97.81 200 HIS A N 1
ATOM 1622 C CA . HIS A 1 200 ? -22.281 22.859 10.867 1 97.81 200 HIS A CA 1
ATOM 1623 C C . HIS A 1 200 ? -21.281 22.203 11.805 1 97.81 200 HIS A C 1
ATOM 1625 O O . HIS A 1 200 ? -21.578 21.953 12.977 1 97.81 200 HIS A O 1
ATOM 1631 N N . ALA A 1 201 ? -20.109 21.953 11.32 1 98.5 201 ALA A N 1
ATOM 1632 C CA . ALA A 1 201 ? -19.062 21.328 12.133 1 98.5 201 ALA A CA 1
ATOM 1633 C C . ALA A 1 201 ? -18.719 22.188 13.344 1 98.5 201 ALA A C 1
ATOM 1635 O O . ALA A 1 201 ? -18.578 21.672 14.453 1 98.5 201 ALA A O 1
ATOM 1636 N N . LYS A 1 202 ? -18.609 23.469 13.148 1 98.38 202 LYS A N 1
ATOM 1637 C CA . LYS A 1 202 ? -18.328 24.406 14.227 1 98.38 202 LYS A CA 1
ATOM 1638 C C . LYS A 1 202 ? -19.438 24.406 15.258 1 98.38 202 LYS A C 1
ATOM 1640 O O . LYS A 1 202 ? -19.188 24.359 16.469 1 98.38 202 LYS A O 1
ATOM 1645 N N . GLU A 1 203 ? -20.609 24.453 14.789 1 98.19 203 GLU A N 1
ATOM 1646 C CA . GLU A 1 203 ? -21.766 24.578 15.664 1 98.19 203 GLU A CA 1
ATOM 1647 C C . GLU A 1 203 ? -21.906 23.344 16.562 1 98.19 203 GLU A C 1
ATOM 1649 O O . GLU A 1 203 ? -22.031 23.484 17.797 1 98.19 203 GLU A O 1
ATOM 1654 N N . ILE A 1 204 ? -21.859 22.188 16 1 98.31 204 ILE A N 1
ATOM 1655 C CA . ILE A 1 204 ? -22.172 20.984 16.766 1 98.31 204 ILE A CA 1
ATOM 1656 C C . ILE A 1 204 ? -21.062 20.719 17.781 1 98.31 204 ILE A C 1
ATOM 1658 O O . ILE A 1 204 ? -21.281 20.016 18.766 1 98.31 204 ILE A O 1
ATOM 1662 N N . SER A 1 205 ? -19.891 21.25 17.516 1 98.5 205 SER A N 1
ATOM 1663 C CA . SER A 1 205 ? -18.734 20.938 18.359 1 98.5 205 SER A CA 1
ATOM 1664 C C . SER A 1 205 ? -18.406 22.094 19.312 1 98.5 205 SER A C 1
ATOM 1666 O O . SER A 1 205 ? -17.328 22.125 19.891 1 98.5 205 SER A O 1
ATOM 1668 N N . GLY A 1 206 ? -19.234 23.016 19.391 1 97.56 206 GLY A N 1
ATOM 1669 C CA . GLY A 1 206 ? -19.047 24.125 20.328 1 97.56 206 GLY A CA 1
ATOM 1670 C C . GLY A 1 206 ? -18.031 25.141 19.844 1 97.56 206 GLY A C 1
ATOM 1671 O O . GLY A 1 206 ? -17.312 25.734 20.656 1 97.56 206 GLY A O 1
ATOM 1672 N N . GLY A 1 207 ? -17.828 25.203 18.578 1 98 207 GLY A N 1
ATOM 1673 C CA . GLY A 1 207 ? -17.016 26.281 18.031 1 98 207 GLY A CA 1
ATOM 1674 C C . GLY A 1 207 ? -15.617 25.828 17.625 1 98 207 GLY A C 1
ATOM 1675 O O . GLY A 1 207 ? -14.734 26.656 17.391 1 98 207 GLY A O 1
ATOM 1676 N N . LEU A 1 208 ? -15.352 24.547 17.562 1 98.5 208 LEU A N 1
ATOM 1677 C CA . LEU A 1 208 ? -14.047 24.094 17.094 1 98.5 208 LEU A CA 1
ATOM 1678 C C . LEU A 1 208 ? -13.758 24.641 15.695 1 98.5 208 LEU A C 1
ATOM 1680 O O . LEU A 1 208 ? -14.672 24.797 14.891 1 98.5 208 LEU A O 1
ATOM 1684 N N . LYS A 1 209 ? -12.562 24.859 15.438 1 98.38 209 LYS A N 1
ATOM 1685 C CA . LYS A 1 209 ? -12.141 25.5 14.195 1 98.38 209 LYS A CA 1
ATOM 1686 C C . LYS A 1 209 ? -12.195 24.531 13.023 1 98.38 209 LYS A C 1
ATOM 1688 O O . LYS A 1 209 ? -12.164 23.312 13.219 1 98.38 209 LYS A O 1
ATOM 1693 N N . THR A 1 210 ? -12.289 25.125 11.82 1 98.38 210 THR A N 1
ATOM 1694 C CA . THR A 1 210 ? -12.242 24.375 10.57 1 98.38 210 THR A CA 1
ATOM 1695 C C . THR A 1 210 ? -11.055 24.812 9.719 1 98.38 210 THR A C 1
ATOM 1697 O O . THR A 1 210 ? -10.672 25.984 9.742 1 98.38 210 THR A O 1
ATOM 1700 N N . MET A 1 211 ? -10.492 23.859 8.992 1 98.06 211 MET A N 1
ATOM 1701 C CA . MET A 1 211 ? -9.328 24.109 8.141 1 98.06 211 MET A CA 1
ATOM 1702 C C . MET A 1 211 ? -9.562 23.562 6.734 1 98.06 211 MET A C 1
ATOM 1704 O O . MET A 1 211 ? -10.258 22.562 6.555 1 98.06 211 MET A O 1
ATOM 1708 N N . ILE A 1 212 ? -9.008 24.234 5.73 1 96.31 212 ILE A N 1
ATOM 1709 C CA . ILE A 1 212 ? -8.914 23.719 4.367 1 96.31 212 ILE A CA 1
ATOM 1710 C C . ILE A 1 212 ? -7.477 23.812 3.873 1 96.31 212 ILE A C 1
ATOM 1712 O O . ILE A 1 212 ? -6.688 24.609 4.379 1 96.31 212 ILE A O 1
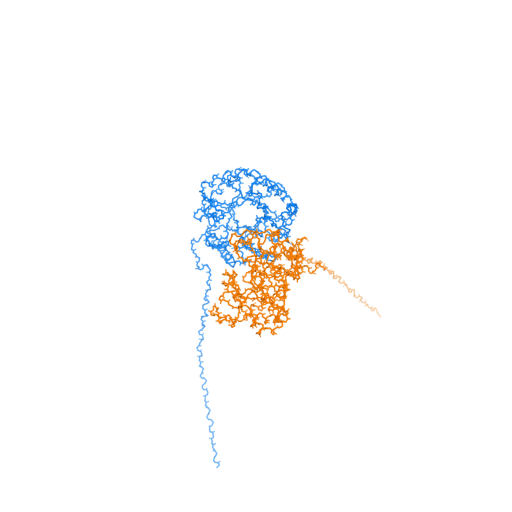ATOM 1716 N N . SER A 1 213 ? -7.113 22.922 2.951 1 96.62 213 SER A N 1
ATOM 1717 C CA . SER A 1 213 ? -5.773 22.906 2.371 1 96.62 213 SER A CA 1
ATOM 1718 C C . SER A 1 213 ? -5.832 22.766 0.854 1 96.62 213 SER A C 1
ATOM 1720 O O . SER A 1 213 ? -5.457 21.734 0.303 1 96.62 213 SER A O 1
ATOM 1722 N N . PRO A 1 214 ? -6.246 23.844 0.219 1 93.12 214 PRO A N 1
ATOM 1723 C CA . PRO A 1 214 ? -6.277 23.797 -1.244 1 93.12 214 PRO A CA 1
ATOM 1724 C C . PRO A 1 214 ? -4.887 23.875 -1.867 1 93.12 214 PRO A C 1
ATOM 1726 O O . PRO A 1 214 ? -3.891 24 -1.15 1 93.12 214 PRO A O 1
ATOM 1729 N N . TYR A 1 215 ? -4.844 23.703 -3.195 1 90.62 215 TYR A N 1
ATOM 1730 C CA . TYR A 1 215 ? -3.553 23.781 -3.871 1 90.62 215 TYR A CA 1
ATOM 1731 C C . TYR A 1 215 ? -3.48 25.016 -4.766 1 90.62 215 TYR A C 1
ATOM 1733 O O . TYR A 1 215 ? -4.512 25.547 -5.191 1 90.62 215 TYR A O 1
ATOM 1741 N N . ILE A 1 216 ? -2.307 25.438 -4.953 1 90 216 ILE A N 1
ATOM 1742 C CA . ILE A 1 216 ? -2.02 26.5 -5.906 1 90 216 ILE A CA 1
ATOM 1743 C C . ILE A 1 216 ? -1.854 25.906 -7.305 1 90 216 ILE A C 1
ATOM 1745 O O . ILE A 1 216 ? -1.141 24.922 -7.488 1 90 216 ILE A O 1
ATOM 1749 N N . HIS A 1 217 ? -2.533 26.484 -8.25 1 88.38 217 HIS A N 1
ATOM 1750 C CA . HIS A 1 217 ? -2.416 25.984 -9.617 1 88.38 217 HIS A CA 1
ATOM 1751 C C . HIS A 1 217 ? -1.143 26.484 -10.289 1 88.38 217 HIS A C 1
ATOM 1753 O O . HIS A 1 217 ? -1.206 27.281 -11.227 1 88.38 217 HIS A O 1
ATOM 1759 N N . GLY A 1 218 ? -0.07 25.953 -9.844 1 86.94 218 GLY A N 1
ATOM 1760 C CA . GLY A 1 218 ? 1.226 26.344 -10.375 1 86.94 218 GLY A CA 1
ATOM 1761 C C . GLY A 1 218 ? 1.701 25.453 -11.508 1 86.94 218 GLY A C 1
ATOM 1762 O O . GLY A 1 218 ? 0.933 24.641 -12.031 1 86.94 218 GLY A O 1
ATOM 1763 N N . VAL A 1 219 ? 2.877 25.609 -11.945 1 85.19 219 VAL A N 1
ATOM 1764 C CA . VAL A 1 219 ? 3.449 25.016 -13.141 1 85.19 219 VAL A CA 1
ATOM 1765 C C . VAL A 1 219 ? 3.611 23.5 -12.93 1 85.19 219 VAL A C 1
ATOM 1767 O O . VAL A 1 219 ? 3.672 22.75 -13.898 1 85.19 219 VAL A O 1
ATOM 1770 N N . LYS A 1 220 ? 3.625 23.047 -11.672 1 85.25 220 LYS A N 1
ATOM 1771 C CA . LYS A 1 220 ? 3.855 21.625 -11.398 1 85.25 220 LYS A CA 1
ATOM 1772 C C . LYS A 1 220 ? 2.539 20.891 -11.188 1 85.25 220 LYS A C 1
ATOM 1774 O O . LYS A 1 220 ? 2.531 19.734 -10.766 1 85.25 220 LYS A O 1
ATOM 1779 N N . THR A 1 221 ? 1.409 21.531 -11.336 1 75.94 221 THR A N 1
ATOM 1780 C CA . THR A 1 221 ? 0.095 20.906 -11.203 1 75.94 221 THR A CA 1
ATOM 1781 C C . THR A 1 221 ? -0.124 19.859 -12.297 1 75.94 221 THR A C 1
ATOM 1783 O O . THR A 1 221 ? -0.797 18.859 -12.07 1 75.94 221 THR A O 1
ATOM 1786 N N . ASP A 1 222 ? 0.384 20.141 -13.438 1 60.97 222 ASP A N 1
ATOM 1787 C CA . ASP A 1 222 ? 0.166 19.328 -14.633 1 60.97 222 ASP A CA 1
ATOM 1788 C C . ASP A 1 222 ? 0.648 17.891 -14.406 1 60.97 222 ASP A C 1
ATOM 1790 O O . ASP A 1 222 ? 0.191 16.969 -15.078 1 60.97 222 ASP A O 1
ATOM 1794 N N . GLN A 1 223 ? 1.465 17.766 -13.539 1 55.28 223 GLN A N 1
ATOM 1795 C CA . GLN A 1 223 ? 1.938 16.406 -13.273 1 55.28 223 GLN A CA 1
ATOM 1796 C C . GLN A 1 223 ? 0.814 15.523 -12.734 1 55.28 223 GLN A C 1
ATOM 1798 O O . GLN A 1 223 ? 0.888 14.297 -12.812 1 55.28 223 GLN A O 1
ATOM 1803 N N . VAL A 1 224 ? -0.28 16.156 -12.289 1 54.41 224 VAL A N 1
ATOM 1804 C CA . VAL A 1 224 ? -1.391 15.43 -11.68 1 54.41 224 VAL A CA 1
ATOM 1805 C C . VAL A 1 224 ? -2.643 15.586 -12.539 1 54.41 224 VAL A C 1
ATOM 1807 O O . VAL A 1 224 ? -3.465 14.672 -12.617 1 54.41 224 VAL A O 1
ATOM 1810 N N . MET A 1 225 ? -2.795 16.797 -13.086 1 53.41 225 MET A N 1
ATOM 1811 C CA . MET A 1 225 ? -4.008 17.078 -13.859 1 53.41 225 MET A CA 1
ATOM 1812 C C . MET A 1 225 ? -3.664 17.453 -15.297 1 53.41 225 MET A C 1
ATOM 1814 O O . MET A 1 225 ? -2.98 18.453 -15.531 1 53.41 225 MET A O 1
ATOM 1818 N N . ALA A 1 226 ? -3.674 16.578 -16.156 1 51.5 226 ALA A N 1
ATOM 1819 C CA . ALA A 1 226 ? -3.395 16.766 -17.578 1 51.5 226 ALA A CA 1
ATOM 1820 C C . ALA A 1 226 ? -4.172 17.953 -18.141 1 51.5 226 ALA A C 1
ATOM 1822 O O . ALA A 1 226 ? -5.375 18.094 -17.906 1 51.5 226 ALA A O 1
ATOM 1823 N N . GLY A 1 227 ? -3.383 19.078 -18.688 1 59.78 227 GLY A N 1
ATOM 1824 C CA . GLY A 1 227 ? -3.895 20.047 -19.641 1 59.78 227 GLY A CA 1
ATOM 1825 C C . GLY A 1 227 ? -4.105 21.422 -19.047 1 59.78 227 GLY A C 1
ATOM 1826 O O . GLY A 1 227 ? -4.332 22.391 -19.781 1 59.78 227 GLY A O 1
ATOM 1827 N N . ASP A 1 228 ? -4.223 21.516 -17.703 1 65.88 228 ASP A N 1
ATOM 1828 C CA . ASP A 1 228 ? -4.59 22.859 -17.25 1 65.88 228 ASP A CA 1
ATOM 1829 C C . ASP A 1 228 ? -3.361 23.766 -17.156 1 65.88 228 ASP A C 1
ATOM 1831 O O . ASP A 1 228 ? -2.295 23.312 -16.719 1 65.88 228 ASP A O 1
ATOM 1835 N N . LYS A 1 229 ? -3.52 24.938 -17.75 1 79.62 229 LYS A N 1
ATOM 1836 C CA . LYS A 1 229 ? -2.449 25.922 -17.734 1 79.62 229 LYS A CA 1
ATOM 1837 C C . LYS A 1 229 ? -2.268 26.5 -16.328 1 79.62 229 LYS A C 1
ATOM 1839 O O . LYS A 1 229 ? -3.248 26.766 -15.633 1 79.62 229 LYS A O 1
ATOM 1844 N N . ALA A 1 230 ? -1.009 26.688 -15.93 1 86.69 230 ALA A N 1
ATOM 1845 C CA . ALA A 1 230 ? -0.673 27.344 -14.672 1 86.69 230 ALA A CA 1
ATOM 1846 C C . ALA A 1 230 ? -1.225 28.766 -14.633 1 86.69 230 ALA A C 1
ATOM 1848 O O . ALA A 1 230 ? -1.268 29.453 -15.656 1 86.69 230 ALA A O 1
ATOM 1849 N N . ILE A 1 231 ? -1.57 29.188 -13.469 1 87.81 231 ILE A N 1
ATOM 1850 C CA . ILE A 1 231 ? -2.107 30.547 -13.359 1 87.81 231 ILE A CA 1
ATOM 1851 C C . ILE A 1 231 ? -1.066 31.469 -12.727 1 87.81 231 ILE A C 1
ATOM 1853 O O . ILE A 1 231 ? -0.167 31 -12.023 1 87.81 231 ILE A O 1
ATOM 1857 N N . THR A 1 232 ? -1.236 32.812 -13 1 91.06 232 THR A N 1
ATOM 1858 C CA . THR A 1 232 ? -0.339 33.812 -12.438 1 91.06 232 THR A CA 1
ATOM 1859 C C . THR A 1 232 ? -0.694 34.094 -10.977 1 91.06 232 THR A C 1
ATOM 1861 O O . THR A 1 232 ? -1.772 33.719 -10.516 1 91.06 232 THR A O 1
ATOM 1864 N N . VAL A 1 233 ? 0.198 34.781 -10.289 1 95.44 233 VAL A N 1
ATOM 1865 C CA . VAL A 1 233 ? -0.024 35.188 -8.898 1 95.44 233 VAL A CA 1
ATOM 1866 C C . VAL A 1 233 ? -1.27 36.062 -8.812 1 95.44 233 VAL A C 1
ATOM 1868 O O . VAL A 1 233 ? -2.082 35.906 -7.895 1 95.44 233 VAL A O 1
ATOM 1871 N N . GLU A 1 234 ? -1.396 36.938 -9.797 1 95.81 234 GLU A N 1
ATOM 1872 C CA . GLU A 1 234 ? -2.543 37.844 -9.781 1 95.81 234 GLU A CA 1
ATOM 1873 C C . GLU A 1 234 ? -3.842 37.094 -10.07 1 95.81 234 GLU A C 1
ATOM 1875 O O . GLU A 1 234 ? -4.883 37.406 -9.484 1 95.81 234 GLU A O 1
ATOM 1880 N N . GLU A 1 235 ? -3.814 36.188 -10.953 1 93.69 235 GLU A N 1
ATOM 1881 C CA . GLU A 1 235 ? -4.984 35.344 -11.203 1 93.69 235 GLU A CA 1
ATOM 1882 C C . GLU A 1 235 ? -5.352 34.531 -9.977 1 93.69 235 GLU A C 1
ATOM 1884 O O . GLU A 1 235 ? -6.531 34.375 -9.656 1 93.69 235 GLU A O 1
ATOM 1889 N N . HIS A 1 236 ? -4.352 34.062 -9.336 1 94.38 236 HIS A N 1
ATOM 1890 C CA . HIS A 1 236 ? -4.551 33.344 -8.078 1 94.38 236 HIS A CA 1
ATOM 1891 C C . HIS A 1 236 ? -5.234 34.25 -7.047 1 94.38 236 HIS A C 1
ATOM 1893 O O . HIS A 1 236 ? -6.199 33.812 -6.402 1 94.38 236 HIS A O 1
ATOM 1899 N N . ARG A 1 237 ? -4.75 35.469 -6.926 1 96.44 237 ARG A N 1
ATOM 1900 C CA . ARG A 1 237 ? -5.336 36.438 -5.992 1 96.44 237 ARG A CA 1
ATOM 1901 C C . ARG A 1 237 ? -6.82 36.625 -6.281 1 96.44 237 ARG A C 1
ATOM 1903 O O . ARG A 1 237 ? -7.648 36.594 -5.367 1 96.44 237 ARG A O 1
ATOM 1910 N N . CYS A 1 238 ? -7.129 36.781 -7.496 1 94.75 238 CYS A N 1
ATOM 1911 C CA . CYS A 1 238 ? -8.5 37.062 -7.891 1 94.75 238 CYS A CA 1
ATOM 1912 C C . CYS A 1 238 ? -9.414 35.875 -7.629 1 94.75 238 CYS A C 1
ATOM 1914 O O . CYS A 1 238 ? -10.492 36.031 -7.059 1 94.75 238 CYS A O 1
ATOM 1916 N N . GLU A 1 239 ? -8.938 34.812 -8.016 1 91.12 239 GLU A N 1
ATOM 1917 C CA . GLU A 1 239 ? -9.734 33.594 -7.867 1 91.12 239 GLU A CA 1
ATOM 1918 C C . GLU A 1 239 ? -10.016 33.281 -6.398 1 91.12 239 GLU A C 1
ATOM 1920 O O . GLU A 1 239 ? -11.156 33.031 -6.02 1 91.12 239 GLU A O 1
ATOM 1925 N N . TRP A 1 240 ? -9.07 33.406 -5.637 1 93.94 240 TRP A N 1
ATOM 1926 C CA . TRP A 1 240 ? -9.242 33 -4.25 1 93.94 240 TRP A CA 1
ATOM 1927 C C . TRP A 1 240 ? -9.867 34.094 -3.424 1 93.94 240 TRP A C 1
ATOM 1929 O O . TRP A 1 240 ? -10.477 33.844 -2.383 1 93.94 240 TRP A O 1
ATOM 1939 N N . ASP A 1 241 ? -9.68 35.344 -3.889 1 94.88 241 ASP A N 1
ATOM 1940 C CA . ASP A 1 241 ? -10.469 36.406 -3.273 1 94.88 241 ASP A CA 1
ATOM 1941 C C . ASP A 1 241 ? -11.961 36.125 -3.363 1 94.88 241 ASP A C 1
ATOM 1943 O O . ASP A 1 241 ? -12.688 36.25 -2.377 1 94.88 241 ASP A O 1
ATOM 1947 N N . ALA A 1 242 ? -12.344 35.656 -4.512 1 91.38 242 ALA A N 1
ATOM 1948 C CA . ALA A 1 242 ? -13.75 35.344 -4.742 1 91.38 242 ALA A CA 1
ATOM 1949 C C . ALA A 1 242 ? -14.172 34.125 -3.91 1 91.38 242 ALA A C 1
ATOM 1951 O O . ALA A 1 242 ? -15.242 34.125 -3.299 1 91.38 242 ALA A O 1
ATOM 1952 N N . ILE A 1 243 ? -13.375 33.125 -3.873 1 91.06 243 ILE A N 1
ATOM 1953 C CA . ILE A 1 243 ? -13.695 31.891 -3.166 1 91.06 243 ILE A CA 1
ATOM 1954 C C . ILE A 1 243 ? -13.789 32.156 -1.666 1 91.06 243 ILE A C 1
ATOM 1956 O O . ILE A 1 243 ? -14.75 31.734 -1.013 1 91.06 243 ILE A O 1
ATOM 1960 N N . LEU A 1 244 ? -12.789 32.875 -1.132 1 93.56 244 LEU A N 1
ATOM 1961 C CA . LEU A 1 244 ? -12.742 33.125 0.308 1 93.56 244 LEU A CA 1
ATOM 1962 C C . LEU A 1 244 ? -13.883 34.031 0.753 1 93.56 244 LEU A C 1
ATOM 1964 O O . LEU A 1 244 ? -14.391 33.875 1.87 1 93.56 244 LEU A O 1
ATOM 1968 N N . SER A 1 245 ? -14.289 34.906 -0.15 1 92 245 SER A N 1
ATOM 1969 C CA . SER A 1 245 ? -15.453 35.719 0.155 1 92 245 SER A CA 1
ATOM 1970 C C . SER A 1 245 ? -16.688 34.875 0.389 1 92 245 SER A C 1
ATOM 1972 O O . SER A 1 245 ? -17.516 35.188 1.256 1 92 245 SER A O 1
ATOM 1974 N N . ASP A 1 246 ? -16.766 33.812 -0.281 1 89.31 246 ASP A N 1
ATOM 1975 C CA . ASP A 1 246 ? -17.938 32.938 -0.224 1 89.31 246 ASP A CA 1
ATOM 1976 C C . ASP A 1 246 ? -17.922 32.062 1.029 1 89.31 246 ASP A C 1
ATOM 1978 O O . ASP A 1 246 ? -18.969 31.672 1.533 1 89.31 246 ASP A O 1
ATOM 1982 N N . ILE A 1 247 ? -16.719 31.828 1.551 1 91.81 247 ILE A N 1
ATOM 1983 C CA . ILE A 1 247 ? -16.672 30.828 2.617 1 91.81 247 ILE A CA 1
ATOM 1984 C C . ILE A 1 247 ? -16.219 31.484 3.92 1 91.81 247 ILE A C 1
ATOM 1986 O O . ILE A 1 247 ? -15.992 30.812 4.922 1 91.81 247 ILE A O 1
ATOM 1990 N N . ALA A 1 248 ? -16.125 32.781 3.896 1 92.38 248 ALA A N 1
ATOM 1991 C CA . ALA A 1 248 ? -15.781 33.531 5.105 1 92.38 248 ALA A CA 1
ATOM 1992 C C . ALA A 1 248 ? -16.719 33.188 6.254 1 92.38 248 ALA A C 1
ATOM 1994 O O . ALA A 1 248 ? -17.938 33.094 6.059 1 92.38 248 ALA A O 1
ATOM 1995 N N . GLY A 1 249 ? -16.109 32.938 7.453 1 93.56 249 GLY A N 1
ATOM 1996 C CA . GLY A 1 249 ? -16.891 32.562 8.617 1 93.56 249 GLY A CA 1
ATOM 1997 C C . GLY A 1 249 ? -17.016 31.078 8.797 1 93.56 249 GLY A C 1
ATOM 1998 O O . GLY A 1 249 ? -17.156 30.594 9.922 1 93.56 249 GLY A O 1
ATOM 1999 N N . ALA A 1 250 ? -17.016 30.344 7.715 1 95.12 250 ALA A N 1
ATOM 2000 C CA . ALA A 1 250 ? -17.156 28.891 7.762 1 95.12 250 ALA A CA 1
ATOM 2001 C C . ALA A 1 250 ? -15.789 28.219 7.926 1 95.12 250 ALA A C 1
ATOM 2003 O O . ALA A 1 250 ? -15.695 27.125 8.469 1 95.12 250 ALA A O 1
ATOM 2004 N N . VAL A 1 251 ? -14.766 28.875 7.449 1 96.19 251 VAL A N 1
ATOM 2005 C CA . VAL A 1 251 ? -13.398 28.359 7.48 1 96.19 251 VAL A CA 1
ATOM 2006 C C . VAL A 1 251 ? -12.523 29.281 8.32 1 96.19 251 VAL A C 1
ATOM 2008 O O . VAL A 1 251 ? -12.609 30.5 8.203 1 96.19 251 VAL A O 1
ATOM 2011 N N . ASP A 1 252 ? -11.695 28.641 9.172 1 98.19 252 ASP A N 1
ATOM 2012 C CA . ASP A 1 252 ? -10.875 29.438 10.086 1 98.19 252 ASP A CA 1
ATOM 2013 C C . ASP A 1 252 ? -9.414 29.438 9.648 1 98.19 252 ASP A C 1
ATOM 2015 O O . ASP A 1 252 ? -8.688 30.391 9.914 1 98.19 252 ASP A O 1
ATOM 2019 N N . ILE A 1 253 ? -8.961 28.359 9.062 1 98.25 253 ILE A N 1
ATOM 2020 C CA . ILE A 1 253 ? -7.547 28.203 8.75 1 98.25 253 ILE A CA 1
ATOM 2021 C C . ILE A 1 253 ? -7.379 27.828 7.281 1 98.25 253 ILE A C 1
ATOM 2023 O O . ILE A 1 253 ? -8.039 26.906 6.793 1 98.25 253 ILE A O 1
ATOM 2027 N N . LEU A 1 254 ? -6.574 28.594 6.664 1 97.25 254 LEU A N 1
ATOM 2028 C CA . LEU A 1 254 ? -6.172 28.344 5.285 1 97.25 254 LEU A CA 1
ATOM 2029 C C . LEU A 1 254 ? -4.742 27.812 5.223 1 97.25 254 LEU A C 1
ATOM 2031 O O . LEU A 1 254 ? -3.811 28.5 5.668 1 97.25 254 LEU A O 1
ATOM 2035 N N . ALA A 1 255 ? -4.535 26.578 4.703 1 97.94 255 ALA A N 1
ATOM 2036 C CA . ALA A 1 255 ? -3.205 25.984 4.598 1 97.94 255 ALA A CA 1
ATOM 2037 C C . ALA A 1 255 ? -2.93 25.5 3.174 1 97.94 255 ALA A C 1
ATOM 2039 O O . ALA A 1 255 ? -2.918 24.297 2.906 1 97.94 255 ALA A O 1
ATOM 2040 N N . PHE A 1 256 ? -2.58 26.406 2.336 1 96.94 256 PHE A N 1
ATOM 2041 C CA . PHE A 1 256 ? -2.367 26.078 0.928 1 96.94 256 PHE A CA 1
ATOM 2042 C C . PHE A 1 256 ? -1.185 25.141 0.761 1 96.94 256 PHE A C 1
ATOM 2044 O O . PHE A 1 256 ? -0.144 25.312 1.397 1 96.94 256 PHE A O 1
ATOM 2051 N N . GLN A 1 257 ? -1.388 24.141 -0.08 1 96.06 257 GLN A N 1
ATOM 2052 C CA . GLN A 1 257 ? -0.281 23.297 -0.505 1 96.06 257 GLN A CA 1
ATOM 2053 C C . GLN A 1 257 ? 0.719 24.078 -1.353 1 96.06 257 GLN A C 1
ATOM 2055 O O . GLN A 1 257 ? 0.329 24.906 -2.18 1 96.06 257 GLN A O 1
ATOM 2060 N N . ASP A 1 258 ? 1.932 23.703 -1.254 1 96.31 258 ASP A N 1
ATOM 2061 C CA . ASP A 1 258 ? 2.949 24.547 -1.89 1 96.31 258 ASP A CA 1
ATOM 2062 C C . ASP A 1 258 ? 3.672 23.781 -2.996 1 96.31 258 ASP A C 1
ATOM 2064 O O . ASP A 1 258 ? 4.527 24.328 -3.688 1 96.31 258 ASP A O 1
ATOM 2068 N N . GLY A 1 259 ? 3.395 22.484 -3.137 1 93.06 259 GLY A N 1
ATOM 2069 C CA . GLY A 1 259 ? 4.211 21.625 -3.99 1 93.06 259 GLY A CA 1
ATOM 2070 C C . GLY A 1 259 ? 3.988 21.875 -5.469 1 93.06 259 GLY A C 1
ATOM 2071 O O . GLY A 1 259 ? 4.816 21.5 -6.301 1 93.06 259 GLY A O 1
ATOM 2072 N N . GLN A 1 260 ? 2.984 22.594 -5.867 1 91.25 260 GLN A N 1
ATOM 2073 C CA . GLN A 1 260 ? 2.594 22.75 -7.266 1 91.25 260 GLN A CA 1
ATOM 2074 C C . GLN A 1 260 ? 3.271 23.969 -7.891 1 91.25 260 GLN A C 1
ATOM 2076 O O . GLN A 1 260 ? 3.148 24.203 -9.094 1 91.25 260 GLN A O 1
ATOM 2081 N N . VAL A 1 261 ? 3.984 24.688 -7.078 1 92.38 261 VAL A N 1
ATOM 2082 C CA . VAL A 1 261 ? 4.543 25.953 -7.578 1 92.38 261 VAL A CA 1
ATOM 2083 C C . VAL A 1 261 ? 6.062 25.828 -7.684 1 92.38 261 VAL A C 1
ATOM 2085 O O . VAL A 1 261 ? 6.68 25.047 -6.961 1 92.38 261 VAL A O 1
ATOM 2088 N N . ASP A 1 262 ? 6.547 26.594 -8.68 1 92.5 262 ASP A N 1
ATOM 2089 C CA . ASP A 1 262 ? 8 26.719 -8.758 1 92.5 262 ASP A CA 1
ATOM 2090 C C . ASP A 1 262 ? 8.562 27.359 -7.488 1 92.5 262 ASP A C 1
ATOM 2092 O O . ASP A 1 262 ? 7.969 28.297 -6.941 1 92.5 262 ASP A O 1
ATOM 2096 N N . TYR A 1 263 ? 9.75 26.922 -7.09 1 95.25 263 TYR A N 1
ATOM 2097 C CA . TYR A 1 263 ? 10.367 27.406 -5.859 1 95.25 263 TYR A CA 1
ATOM 2098 C C . TYR A 1 263 ? 10.547 28.922 -5.895 1 95.25 263 TYR A C 1
ATOM 2100 O O . TYR A 1 263 ? 10.367 29.594 -4.879 1 95.25 263 TYR A O 1
ATOM 2108 N N . ASP A 1 264 ? 10.883 29.5 -7.027 1 94.75 264 ASP A N 1
ATOM 2109 C CA . ASP A 1 264 ? 11.164 30.922 -7.156 1 94.75 264 ASP A CA 1
ATOM 2110 C C . ASP A 1 264 ? 9.883 31.75 -7.086 1 94.75 264 ASP A C 1
ATOM 2112 O O . ASP A 1 264 ? 9.93 32.969 -6.848 1 94.75 264 ASP A O 1
ATOM 2116 N N . GLU A 1 265 ? 8.766 31.094 -7.227 1 95.19 265 GLU A N 1
ATOM 2117 C CA . GLU A 1 265 ? 7.488 31.812 -7.219 1 95.19 265 GLU A CA 1
ATOM 2118 C C . GLU A 1 265 ? 6.742 31.578 -5.906 1 95.19 265 GLU A C 1
ATOM 2120 O O . GLU A 1 265 ? 5.738 32.25 -5.633 1 95.19 265 GLU A O 1
ATOM 2125 N N . LEU A 1 266 ? 7.203 30.75 -5.125 1 97.25 266 LEU A N 1
ATOM 2126 C CA . LEU A 1 266 ? 6.484 30.312 -3.934 1 97.25 266 LEU A CA 1
ATOM 2127 C C . LEU A 1 266 ? 6.223 31.484 -2.992 1 97.25 266 LEU A C 1
ATOM 2129 O O . LEU A 1 266 ? 5.098 31.656 -2.514 1 97.25 266 LEU A O 1
ATOM 2133 N N . TYR A 1 267 ? 7.258 32.312 -2.77 1 97.81 267 TYR A N 1
ATOM 2134 C CA . TYR A 1 267 ? 7.133 33.438 -1.843 1 97.81 267 TYR A CA 1
ATOM 2135 C C . TYR A 1 267 ? 5.973 34.344 -2.234 1 97.81 267 TYR A C 1
ATOM 2137 O O . TYR A 1 267 ? 5.172 34.75 -1.383 1 97.81 267 TYR A O 1
ATOM 2145 N N . ASP A 1 268 ? 5.836 34.625 -3.471 1 98.06 268 ASP A N 1
ATOM 2146 C CA . ASP A 1 268 ? 4.809 35.562 -3.943 1 98.06 268 ASP A CA 1
ATOM 2147 C C . ASP A 1 268 ? 3.412 35 -3.727 1 98.06 268 ASP A C 1
ATOM 2149 O O . ASP A 1 268 ? 2.492 35.719 -3.336 1 98.06 268 ASP A O 1
ATOM 2153 N N . TYR A 1 269 ? 3.23 33.719 -3.963 1 97.75 269 TYR A N 1
ATOM 2154 C CA . TYR A 1 269 ? 1.945 33.094 -3.723 1 97.75 269 TYR A CA 1
ATOM 2155 C C . TYR A 1 269 ? 1.604 33.094 -2.236 1 97.75 269 TYR A C 1
ATOM 2157 O O . TYR A 1 269 ? 0.453 33.312 -1.858 1 97.75 269 TYR A O 1
ATOM 2165 N N . LEU A 1 270 ? 2.609 32.844 -1.425 1 98.44 270 LEU A N 1
ATOM 2166 C CA . LEU A 1 270 ? 2.389 32.781 0.017 1 98.44 270 LEU A CA 1
ATOM 2167 C C . LEU A 1 270 ? 1.961 34.156 0.542 1 98.44 270 LEU A C 1
ATOM 2169 O O . LEU A 1 270 ? 1.088 34.25 1.408 1 98.44 270 LEU A O 1
ATOM 2173 N N . VAL A 1 271 ? 2.592 35.219 0.031 1 98.56 271 VAL A N 1
ATOM 2174 C CA . VAL A 1 271 ? 2.238 36.562 0.437 1 98.56 271 VAL A CA 1
ATOM 2175 C C . VAL A 1 271 ? 0.773 36.844 0.104 1 98.56 271 VAL A C 1
ATOM 2177 O O . VAL A 1 271 ? 0.03 37.375 0.933 1 98.56 271 VAL A O 1
ATOM 2180 N N . VAL A 1 272 ? 0.362 36.438 -1.062 1 98.38 272 VAL A N 1
ATOM 2181 C CA . VAL A 1 272 ? -1.023 36.625 -1.483 1 98.38 272 VAL A CA 1
ATOM 2182 C C . VAL A 1 272 ? -1.953 35.844 -0.564 1 98.38 272 VAL A C 1
ATOM 2184 O O . VAL A 1 272 ? -2.986 36.375 -0.127 1 98.38 272 VAL A O 1
ATOM 2187 N N . ASN A 1 273 ? -1.615 34.625 -0.307 1 98.25 273 ASN A N 1
ATOM 2188 C CA . ASN A 1 273 ? -2.424 33.781 0.58 1 98.25 273 ASN A CA 1
ATOM 2189 C C . ASN A 1 273 ? -2.605 34.438 1.947 1 98.25 273 ASN A C 1
ATOM 2191 O O . ASN A 1 273 ? -3.713 34.469 2.486 1 98.25 273 ASN A O 1
ATOM 2195 N N . ARG A 1 274 ? -1.542 34.969 2.48 1 98.44 274 ARG A N 1
ATOM 2196 C CA . ARG A 1 274 ? -1.581 35.625 3.785 1 98.44 274 ARG A CA 1
ATOM 2197 C C . ARG A 1 274 ? -2.484 36.844 3.756 1 98.44 274 ARG A C 1
ATOM 2199 O O . ARG A 1 274 ? -3.311 37.031 4.648 1 98.44 274 ARG A O 1
ATOM 2206 N N . GLU A 1 275 ? -2.299 37.688 2.758 1 98.5 275 GLU A N 1
ATOM 2207 C CA . GLU A 1 275 ? -3.098 38.875 2.631 1 98.5 275 GLU A CA 1
ATOM 2208 C C . GLU A 1 275 ? -4.586 38.562 2.527 1 98.5 275 GLU A C 1
ATOM 2210 O O . GLU A 1 275 ? -5.418 39.219 3.15 1 98.5 275 GLU A O 1
ATOM 2215 N N . LEU A 1 276 ? -4.902 37.562 1.717 1 98.06 276 LEU A N 1
ATOM 2216 C CA . LEU A 1 276 ? -6.293 37.156 1.54 1 98.06 276 LEU A CA 1
ATOM 2217 C C . LEU A 1 276 ? -6.863 36.594 2.836 1 98.06 276 LEU A C 1
ATOM 2219 O O . LEU A 1 276 ? -8.008 36.906 3.195 1 98.06 276 LEU A O 1
ATOM 2223 N N . ALA A 1 277 ? -6.102 35.781 3.529 1 98.31 277 ALA A N 1
ATOM 2224 C CA . ALA A 1 277 ? -6.547 35.25 4.812 1 98.31 277 ALA A CA 1
ATOM 2225 C C . ALA A 1 277 ? -6.855 36.344 5.801 1 98.31 277 ALA A C 1
ATOM 2227 O O . ALA A 1 277 ? -7.887 36.312 6.48 1 98.31 277 ALA A O 1
ATOM 2228 N N . GLU A 1 278 ? -5.93 37.312 5.867 1 97.75 278 GLU A N 1
ATOM 2229 C CA . GLU A 1 278 ? -6.129 38.469 6.75 1 97.75 278 GLU A CA 1
ATOM 2230 C C . GLU A 1 278 ? -7.398 39.219 6.387 1 97.75 278 GLU A C 1
ATOM 2232 O O . GLU A 1 278 ? -8.164 39.625 7.27 1 97.75 278 GLU A O 1
ATOM 2237 N N . ARG A 1 279 ? -7.617 39.375 5.164 1 98.06 279 ARG A N 1
ATOM 2238 C CA . ARG A 1 279 ? -8.781 40.125 4.676 1 98.06 279 ARG A CA 1
ATOM 2239 C C . ARG A 1 279 ? -10.078 39.469 5.141 1 98.06 279 ARG A C 1
ATOM 2241 O O . ARG A 1 279 ? -11.047 40.156 5.465 1 98.06 279 ARG A O 1
ATOM 2248 N N . TYR A 1 280 ? -10.078 38.219 5.195 1 97.38 280 TYR A N 1
ATOM 2249 C CA . TYR A 1 280 ? -11.328 37.5 5.484 1 97.38 280 TYR A CA 1
ATOM 2250 C C . TYR A 1 280 ? -11.312 36.938 6.895 1 97.38 280 TYR A C 1
ATOM 2252 O O . TYR A 1 280 ? -12.125 36.062 7.223 1 97.38 280 TYR A O 1
ATOM 2260 N N . GLY A 1 281 ? -10.344 37.344 7.727 1 97.12 281 GLY A N 1
ATOM 2261 C CA . GLY A 1 281 ? -10.312 37 9.141 1 97.12 281 GLY A CA 1
ATOM 2262 C C . GLY A 1 281 ? -9.922 35.562 9.391 1 97.12 281 GLY A C 1
ATOM 2263 O O . GLY A 1 281 ? -10.422 34.938 10.328 1 97.12 281 GLY A O 1
ATOM 2264 N N . MET A 1 282 ? -9.086 34.969 8.57 1 97.94 282 MET A N 1
ATOM 2265 C CA . MET A 1 282 ? -8.617 33.594 8.703 1 97.94 282 MET A CA 1
ATOM 2266 C C . MET A 1 282 ? -7.152 33.562 9.125 1 97.94 282 MET A C 1
ATOM 2268 O O . MET A 1 282 ? -6.418 34.531 8.93 1 97.94 282 MET A O 1
ATOM 2272 N N . GLU A 1 283 ? -6.84 32.469 9.797 1 98 283 GLU A N 1
ATOM 2273 C CA . GLU A 1 283 ? -5.422 32.188 9.992 1 98 283 GLU A CA 1
ATOM 2274 C C . GLU A 1 283 ? -4.793 31.625 8.719 1 98 283 GLU A C 1
ATOM 2276 O O . GLU A 1 283 ? -5.41 30.828 8.016 1 98 283 GLU A O 1
ATOM 2281 N N . CYS A 1 284 ? -3.639 32.031 8.477 1 98.38 284 CYS A N 1
ATOM 2282 C CA . CYS A 1 284 ? -2.951 31.547 7.285 1 98.38 284 CYS A CA 1
ATOM 2283 C C . CYS A 1 284 ? -1.78 30.656 7.66 1 98.38 284 CYS A C 1
ATOM 2285 O O . CYS A 1 284 ? -0.778 31.125 8.203 1 98.38 284 CYS A O 1
ATOM 2287 N N . TRP A 1 285 ? -1.932 29.391 7.422 1 98.62 285 TRP A N 1
ATOM 2288 C CA . TRP A 1 285 ? -0.872 28.391 7.496 1 98.62 285 TRP A CA 1
ATOM 2289 C C . TRP A 1 285 ? -0.311 28.078 6.109 1 98.62 285 TRP A C 1
ATOM 2291 O O . TRP A 1 285 ? -0.732 28.688 5.121 1 98.62 285 TRP A O 1
ATOM 2301 N N . THR A 1 286 ? 0.682 27.344 6.031 1 98.5 286 THR A N 1
ATOM 2302 C CA . THR A 1 286 ? 1.155 26.75 4.781 1 98.5 286 THR A CA 1
ATOM 2303 C C . THR A 1 286 ? 1.306 25.25 4.91 1 98.5 286 THR A C 1
ATOM 2305 O O . THR A 1 286 ? 1.681 24.734 5.973 1 98.5 286 THR A O 1
ATOM 2308 N N . ASN A 1 287 ? 0.854 24.578 3.928 1 98.56 287 ASN A N 1
ATOM 2309 C CA . ASN A 1 287 ? 1.083 23.141 3.814 1 98.56 287 ASN A CA 1
ATOM 2310 C C . ASN A 1 287 ? 2.328 22.844 2.984 1 98.56 287 ASN A C 1
ATOM 2312 O O . ASN A 1 287 ? 2.273 22.844 1.754 1 98.56 287 ASN A O 1
ATOM 2316 N N . VAL A 1 288 ? 3.381 22.547 3.711 1 98.44 288 VAL A N 1
ATOM 2317 C CA . VAL A 1 288 ? 4.645 22.219 3.061 1 98.44 288 VAL A CA 1
ATOM 2318 C C . VAL A 1 288 ? 4.656 20.75 2.67 1 98.44 288 VAL A C 1
ATOM 2320 O O . VAL A 1 288 ? 4.711 19.859 3.535 1 98.44 288 VAL A O 1
ATOM 2323 N N . GLU A 1 289 ? 4.664 20.516 1.399 1 97.12 289 GLU A N 1
ATOM 2324 C CA . GLU A 1 289 ? 4.793 19.125 0.942 1 97.12 289 GLU A CA 1
ATOM 2325 C C . GLU A 1 289 ? 6.219 18.609 1.129 1 97.12 289 GLU A C 1
ATOM 2327 O O . GLU A 1 289 ? 7.164 19.188 0.573 1 97.12 289 GLU A O 1
ATOM 2332 N N . SER A 1 290 ? 6.324 17.531 1.84 1 98 290 SER A N 1
ATOM 2333 C CA . SER A 1 290 ? 7.656 17.031 2.178 1 98 290 SER A CA 1
ATOM 2334 C C . SER A 1 290 ? 8.07 15.898 1.254 1 98 290 SER A C 1
ATOM 2336 O O . SER A 1 290 ? 8.852 15.031 1.645 1 98 290 SER A O 1
ATOM 2338 N N . PHE A 1 291 ? 7.516 15.82 0.072 1 95.56 291 PHE A N 1
ATOM 2339 C CA . PHE A 1 291 ? 8.016 14.961 -0.993 1 95.56 291 PHE A CA 1
ATOM 2340 C C . PHE A 1 291 ? 8.469 15.789 -2.189 1 95.56 291 PHE A C 1
ATOM 2342 O O . PHE A 1 291 ? 8.148 16.969 -2.287 1 95.56 291 PHE A O 1
ATOM 2349 N N . ASP A 1 292 ? 9.281 15.164 -3.066 1 93.12 292 ASP A N 1
ATOM 2350 C CA . ASP A 1 292 ? 9.945 15.875 -4.148 1 93.12 292 ASP A CA 1
ATOM 2351 C C . ASP A 1 292 ? 9.18 15.719 -5.461 1 93.12 292 ASP A C 1
ATOM 2353 O O . ASP A 1 292 ? 9.086 14.617 -6 1 93.12 292 ASP A O 1
ATOM 2357 N N . ARG A 1 293 ? 8.672 16.781 -5.996 1 92.06 293 ARG A N 1
ATOM 2358 C CA . ARG A 1 293 ? 7.902 16.734 -7.234 1 92.06 293 ARG A CA 1
ATOM 2359 C C . ARG A 1 293 ? 8.82 16.812 -8.453 1 92.06 293 ARG A C 1
ATOM 2361 O O . ARG A 1 293 ? 8.383 16.578 -9.578 1 92.06 293 ARG A O 1
ATOM 2368 N N . ASP A 1 294 ? 10.055 17.125 -8.273 1 91.31 294 ASP A N 1
ATOM 2369 C CA . ASP A 1 294 ? 10.977 17.344 -9.383 1 91.31 294 ASP A CA 1
ATOM 2370 C C . ASP A 1 294 ? 11.648 16.047 -9.812 1 91.31 294 ASP A C 1
ATOM 2372 O O . ASP A 1 294 ? 12.508 16.047 -10.695 1 91.31 294 ASP A O 1
ATOM 2376 N N . MET A 1 295 ? 11.297 14.93 -9.203 1 87.75 295 MET A N 1
ATOM 2377 C CA . MET A 1 295 ? 11.914 13.648 -9.5 1 87.75 295 MET A CA 1
ATOM 2378 C C . MET A 1 295 ? 10.992 12.781 -10.344 1 87.75 295 MET A C 1
ATOM 2380 O O . MET A 1 295 ? 9.766 12.859 -10.211 1 87.75 295 MET A O 1
ATOM 2384 N N . PRO A 1 296 ? 11.555 11.914 -11.156 1 85.69 296 PRO A N 1
ATOM 2385 C CA . PRO A 1 296 ? 10.727 11.039 -11.992 1 85.69 296 PRO A CA 1
ATOM 2386 C C . PRO A 1 296 ? 9.875 10.07 -11.172 1 85.69 296 PRO A C 1
ATOM 2388 O O . PRO A 1 296 ? 8.742 9.766 -11.547 1 85.69 296 PRO A O 1
ATOM 2391 N N . ILE A 1 297 ? 10.469 9.547 -10.102 1 83 297 ILE A N 1
ATOM 2392 C CA . ILE A 1 297 ? 9.68 8.734 -9.18 1 83 297 ILE A CA 1
ATOM 2393 C C . ILE A 1 297 ? 8.898 9.648 -8.234 1 83 297 ILE A C 1
ATOM 2395 O O . ILE A 1 297 ? 9.492 10.461 -7.52 1 83 297 ILE A O 1
ATOM 2399 N N . ARG A 1 298 ? 7.684 9.438 -8.25 1 84.06 298 ARG A N 1
ATOM 2400 C CA . ARG A 1 298 ? 6.832 10.312 -7.449 1 84.06 298 ARG A CA 1
ATOM 2401 C C . ARG A 1 298 ? 6.77 9.852 -6 1 84.06 298 ARG A C 1
ATOM 2403 O O . ARG A 1 298 ? 6.828 8.648 -5.723 1 84.06 298 ARG A O 1
ATOM 2410 N N . PHE A 1 299 ? 6.711 10.836 -5.137 1 88.12 299 PHE A N 1
ATOM 2411 C CA . PHE A 1 299 ? 6.391 10.656 -3.727 1 88.12 299 PHE A CA 1
ATOM 2412 C C . PHE A 1 299 ? 7.559 10.023 -2.982 1 88.12 299 PHE A C 1
ATOM 2414 O O . PHE A 1 299 ? 7.379 9.055 -2.242 1 88.12 299 PHE A O 1
ATOM 2421 N N . LEU A 1 300 ? 8.68 10.461 -3.309 1 92.31 300 LEU A N 1
ATOM 2422 C CA . LEU A 1 300 ? 9.836 10.219 -2.457 1 92.31 300 LEU A CA 1
ATOM 2423 C C . LEU A 1 300 ? 10.156 11.453 -1.615 1 92.31 300 LEU A C 1
ATOM 2425 O O . LEU A 1 300 ? 9.789 12.57 -1.98 1 92.31 300 LEU A O 1
ATOM 2429 N N . PRO A 1 301 ? 10.812 11.289 -0.461 1 96.88 301 PRO A N 1
ATOM 2430 C CA . PRO A 1 301 ? 11.078 12.422 0.428 1 96.88 301 PRO A CA 1
ATOM 2431 C C . PRO A 1 301 ? 11.852 13.547 -0.264 1 96.88 301 PRO A C 1
ATOM 2433 O O . PRO A 1 301 ? 12.734 13.281 -1.084 1 96.88 301 PRO A O 1
ATOM 2436 N N . ILE A 1 302 ? 11.57 14.703 0.105 1 97.62 302 ILE A N 1
ATOM 2437 C CA . ILE A 1 302 ? 12.141 15.914 -0.469 1 97.62 302 ILE A CA 1
ATOM 2438 C C . ILE A 1 302 ? 13.594 16.062 -0.007 1 97.62 302 ILE A C 1
ATOM 2440 O O . ILE A 1 302 ? 13.961 15.586 1.069 1 97.62 302 ILE A O 1
ATOM 2444 N N . LYS A 1 303 ? 14.391 16.719 -0.879 1 97.06 303 LYS A N 1
ATOM 2445 C CA . LYS A 1 303 ? 15.75 17.078 -0.485 1 97.06 303 LYS A CA 1
ATOM 2446 C C . LYS A 1 303 ? 15.742 18.094 0.646 1 97.06 303 LYS A C 1
ATOM 2448 O O . LYS A 1 303 ? 14.953 19.047 0.625 1 97.06 303 LYS A O 1
ATOM 2453 N N . TRP A 1 304 ? 16.641 17.953 1.618 1 97.19 304 TRP A N 1
ATOM 2454 C CA . TRP A 1 304 ? 16.719 18.828 2.789 1 97.19 304 TRP A CA 1
ATOM 2455 C C . TRP A 1 304 ? 16.781 20.297 2.375 1 97.19 304 TRP A C 1
ATOM 2457 O O . TRP A 1 304 ? 16.031 21.125 2.902 1 97.19 304 TRP A O 1
ATOM 2467 N N . GLU A 1 305 ? 17.609 20.594 1.402 1 96.12 305 GLU A N 1
ATOM 2468 C CA . GLU A 1 305 ? 17.797 21.969 0.923 1 96.12 305 GLU A CA 1
ATOM 2469 C C . GLU A 1 305 ? 16.484 22.547 0.393 1 96.12 305 GLU A C 1
ATOM 2471 O O . GLU A 1 305 ? 16.172 23.719 0.64 1 96.12 305 GLU A O 1
ATOM 2476 N N . LYS A 1 306 ? 15.742 21.766 -0.269 1 97.5 306 LYS A N 1
ATOM 2477 C CA . LYS A 1 306 ? 14.469 22.203 -0.826 1 97.5 306 LYS A CA 1
ATOM 2478 C C . LYS A 1 306 ? 13.445 22.469 0.279 1 97.5 306 LYS A C 1
ATOM 2480 O O . LYS A 1 306 ? 12.703 23.438 0.22 1 97.5 306 LYS A O 1
ATOM 2485 N N . LEU A 1 307 ? 13.438 21.547 1.229 1 98.25 307 LEU A N 1
ATOM 2486 C CA . LEU A 1 307 ? 12.547 21.734 2.369 1 98.25 307 LEU A CA 1
ATOM 2487 C C . LEU A 1 307 ? 12.875 23.047 3.096 1 98.25 307 LEU A C 1
ATOM 2489 O O . LEU A 1 307 ? 11.977 23.812 3.43 1 98.25 307 LEU A O 1
ATOM 2493 N N . LEU A 1 308 ? 14.172 23.234 3.324 1 97.38 308 LEU A N 1
ATOM 2494 C CA . LEU A 1 308 ? 14.625 24.453 4.004 1 97.38 308 LEU A CA 1
ATOM 2495 C C . LEU A 1 308 ? 14.203 25.688 3.232 1 97.38 308 LEU A C 1
ATOM 2497 O O . LEU A 1 308 ? 13.797 26.688 3.832 1 97.38 308 LEU A O 1
ATOM 2501 N N . PHE A 1 309 ? 14.297 25.625 1.963 1 97.44 309 PHE A N 1
ATOM 2502 C CA . PHE A 1 309 ? 13.898 26.734 1.112 1 97.44 309 PHE A CA 1
ATOM 2503 C C . PHE A 1 309 ? 12.414 27.062 1.294 1 97.44 309 PHE A C 1
ATOM 2505 O O . PHE A 1 309 ? 12.031 28.219 1.405 1 97.44 309 PHE A O 1
ATOM 2512 N N . LYS A 1 310 ? 11.57 26.109 1.344 1 98.31 310 LYS A N 1
ATOM 2513 C CA . LYS A 1 310 ? 10.133 26.281 1.524 1 98.31 310 LYS A CA 1
ATOM 2514 C C . LYS A 1 310 ? 9.82 26.875 2.893 1 98.31 310 LYS A C 1
ATOM 2516 O O . LYS A 1 310 ? 8.984 27.781 3.008 1 98.31 310 LYS A O 1
ATOM 2521 N N . LEU A 1 311 ? 10.516 26.375 3.896 1 98.5 311 LEU A N 1
ATOM 2522 C CA . LEU A 1 311 ? 10.289 26.859 5.258 1 98.5 311 LEU A CA 1
ATOM 2523 C C . LEU A 1 311 ? 10.75 28.297 5.406 1 98.5 311 LEU A C 1
ATOM 2525 O O . LEU A 1 311 ? 10.133 29.078 6.141 1 98.5 311 LEU A O 1
ATOM 2529 N N . ASP A 1 312 ? 11.844 28.625 4.703 1 97.88 312 ASP A N 1
ATOM 2530 C CA . ASP A 1 312 ? 12.312 30.016 4.695 1 97.88 312 ASP A CA 1
ATOM 2531 C C . ASP A 1 312 ? 11.32 30.938 3.994 1 97.88 312 ASP A C 1
ATOM 2533 O O . ASP A 1 312 ? 11.047 32.031 4.465 1 97.88 312 ASP A O 1
ATOM 2537 N N . ALA A 1 313 ? 10.789 30.484 2.906 1 98.31 313 ALA A N 1
ATOM 2538 C CA . ALA A 1 313 ? 9.781 31.266 2.193 1 98.31 313 ALA A CA 1
ATOM 2539 C C . ALA A 1 313 ? 8.562 31.5 3.072 1 98.31 313 ALA A C 1
ATOM 2541 O O . ALA A 1 313 ? 8.008 32.625 3.086 1 98.31 313 ALA A O 1
ATOM 2542 N N . ALA A 1 314 ? 8.148 30.5 3.775 1 98.5 314 ALA A N 1
ATOM 2543 C CA . ALA A 1 314 ? 7.02 30.625 4.691 1 98.5 314 ALA A CA 1
ATOM 2544 C C . ALA A 1 314 ? 7.297 31.656 5.781 1 98.5 314 ALA A C 1
ATOM 2546 O O . ALA A 1 314 ? 6.438 32.469 6.102 1 98.5 314 ALA A O 1
ATOM 2547 N N . ARG A 1 315 ? 8.469 31.562 6.336 1 97.88 315 ARG A N 1
ATOM 2548 C CA . ARG A 1 315 ? 8.875 32.5 7.375 1 97.88 315 ARG A CA 1
ATOM 2549 C C . ARG A 1 315 ? 8.844 33.938 6.855 1 97.88 315 ARG A C 1
ATOM 2551 O O . ARG A 1 315 ? 8.25 34.812 7.48 1 97.88 315 ARG A O 1
ATOM 2558 N N . ARG A 1 316 ? 9.453 34.156 5.75 1 98.12 316 ARG A N 1
ATOM 2559 C CA . ARG A 1 316 ? 9.57 35.469 5.172 1 98.12 316 ARG A CA 1
ATOM 2560 C C . ARG A 1 316 ? 8.195 36.031 4.805 1 98.12 316 ARG A C 1
ATOM 2562 O O . ARG A 1 316 ? 7.961 37.25 4.914 1 98.12 316 ARG A O 1
ATOM 2569 N N . ALA A 1 317 ? 7.301 35.156 4.363 1 98.31 317 ALA A N 1
ATOM 2570 C CA . ALA A 1 317 ? 5.965 35.562 3.945 1 98.31 317 ALA A CA 1
ATOM 2571 C C . ALA A 1 317 ? 5.074 35.844 5.156 1 98.31 317 ALA A C 1
ATOM 2573 O O . ALA A 1 317 ? 3.994 36.438 5.02 1 98.31 317 ALA A O 1
ATOM 2574 N N . GLY A 1 318 ? 5.504 35.406 6.34 1 97.81 318 GLY A N 1
ATOM 2575 C CA . GLY A 1 318 ? 4.762 35.688 7.559 1 97.81 318 GLY A CA 1
ATOM 2576 C C . GLY A 1 318 ? 3.664 34.656 7.832 1 97.81 318 GLY A C 1
ATOM 2577 O O . GLY A 1 318 ? 2.607 35 8.367 1 97.81 318 GLY A O 1
ATOM 2578 N N . MET A 1 319 ? 3.83 33.406 7.422 1 97.94 319 MET A N 1
ATOM 2579 C CA . MET A 1 319 ? 2.873 32.375 7.742 1 97.94 319 MET A CA 1
ATOM 2580 C C . MET A 1 319 ? 2.783 32.156 9.25 1 97.94 319 MET A C 1
ATOM 2582 O O . MET A 1 319 ? 3.791 32.25 9.953 1 97.94 319 MET A O 1
ATOM 2586 N N . GLN A 1 320 ? 1.633 31.844 9.727 1 96.12 320 GLN A N 1
ATOM 2587 C CA . GLN A 1 320 ? 1.423 31.703 11.164 1 96.12 320 GLN A CA 1
ATOM 2588 C C . GLN A 1 320 ? 1.843 30.312 11.648 1 96.12 320 GLN A C 1
ATOM 2590 O O . GLN A 1 320 ? 2.182 30.141 12.82 1 96.12 320 GLN A O 1
ATOM 2595 N N . ASN A 1 321 ? 1.696 29.359 10.773 1 98.19 321 ASN A N 1
ATOM 2596 C CA . ASN A 1 321 ? 2.018 27.969 11.109 1 98.19 321 ASN A CA 1
ATOM 2597 C C . ASN A 1 321 ? 2.355 27.156 9.867 1 98.19 321 ASN A C 1
ATOM 2599 O O . ASN A 1 321 ? 2.064 27.578 8.742 1 98.19 321 ASN A O 1
ATOM 2603 N N . VAL A 1 322 ? 3.045 26.031 10.117 1 98.75 322 VAL A N 1
ATOM 2604 C CA . VAL A 1 322 ? 3.408 25.125 9.039 1 98.75 322 VAL A CA 1
ATOM 2605 C C . VAL A 1 322 ? 2.846 23.734 9.328 1 98.75 322 VAL A C 1
ATOM 2607 O O . VAL A 1 322 ? 3.076 23.172 10.398 1 98.75 322 VAL A O 1
ATOM 2610 N N . ILE A 1 323 ? 2.07 23.266 8.406 1 98.88 323 ILE A N 1
ATOM 2611 C CA . ILE A 1 323 ? 1.661 21.875 8.383 1 98.88 323 ILE A CA 1
ATOM 2612 C C . ILE A 1 323 ? 2.352 21.156 7.223 1 98.88 323 ILE A C 1
ATOM 2614 O O . ILE A 1 323 ? 2.672 21.766 6.207 1 98.88 323 ILE A O 1
ATOM 2618 N N . THR A 1 324 ? 2.645 19.859 7.383 1 98.81 324 THR A N 1
ATOM 2619 C CA . THR A 1 324 ? 3.279 19.156 6.27 1 98.81 324 THR A CA 1
ATOM 2620 C C . THR A 1 324 ? 2.398 18.016 5.777 1 98.81 324 THR A C 1
ATOM 2622 O O . THR A 1 324 ? 1.709 17.375 6.566 1 98.81 324 THR A O 1
ATOM 2625 N N . PHE A 1 325 ? 2.322 17.859 4.508 1 97.38 325 PHE A N 1
ATOM 2626 C CA . PHE A 1 325 ? 1.931 16.609 3.869 1 97.38 325 PHE A CA 1
ATOM 2627 C C . PHE A 1 325 ? 3.158 15.828 3.428 1 97.38 325 PHE A C 1
ATOM 2629 O O . PHE A 1 325 ? 3.736 16.109 2.377 1 97.38 325 PHE A O 1
ATOM 2636 N N . GLU A 1 326 ? 3.539 14.602 4.066 1 96.81 326 GLU A N 1
ATOM 2637 C CA . GLU A 1 326 ? 3.279 14.5 5.496 1 96.81 326 GLU A CA 1
ATOM 2638 C C . GLU A 1 326 ? 4.426 13.797 6.219 1 96.81 326 GLU A C 1
ATOM 2640 O O . GLU A 1 326 ? 5.375 13.336 5.582 1 96.81 326 GLU A O 1
ATOM 2645 N N . PHE A 1 327 ? 4.445 13.938 7.473 1 98.5 327 PHE A N 1
ATOM 2646 C CA . PHE A 1 327 ? 5.543 13.531 8.344 1 98.5 327 PHE A CA 1
ATOM 2647 C C . PHE A 1 327 ? 5.777 12.031 8.258 1 98.5 327 PHE A C 1
ATOM 2649 O O . PHE A 1 327 ? 6.898 11.586 7.996 1 98.5 327 PHE A O 1
ATOM 2656 N N . SER A 1 328 ? 4.805 11.227 8.336 1 98.19 328 SER A N 1
ATOM 2657 C CA . SER A 1 328 ? 4.906 9.789 8.562 1 98.19 328 SER A CA 1
ATOM 2658 C C . SER A 1 328 ? 5.621 9.094 7.41 1 98.19 328 SER A C 1
ATOM 2660 O O . SER A 1 328 ? 6.453 8.211 7.629 1 98.19 328 SER A O 1
ATOM 2662 N N . HIS A 1 329 ? 5.363 9.5 6.219 1 96.81 329 HIS A N 1
ATOM 2663 C CA . HIS A 1 329 ? 5.996 8.859 5.07 1 96.81 329 HIS A CA 1
ATOM 2664 C C . HIS A 1 329 ? 7.305 9.555 4.707 1 96.81 329 HIS A C 1
ATOM 2666 O O . HIS A 1 329 ? 8.273 8.891 4.324 1 96.81 329 HIS A O 1
ATOM 2672 N N . PHE A 1 330 ? 7.406 10.844 4.93 1 97.94 330 PHE A N 1
ATOM 2673 C CA . PHE A 1 330 ? 8.445 11.539 4.176 1 97.94 330 PHE A CA 1
ATOM 2674 C C . PHE A 1 330 ? 9.469 12.156 5.113 1 97.94 330 PHE A C 1
ATOM 2676 O O . PHE A 1 330 ? 10.5 12.664 4.66 1 97.94 330 PHE A O 1
ATOM 2683 N N . MET A 1 331 ? 9.203 12.164 6.406 1 98.56 331 MET A N 1
ATOM 2684 C CA . MET A 1 331 ? 10.172 12.766 7.324 1 98.56 331 MET A CA 1
ATOM 2685 C C . MET A 1 331 ? 10.43 11.852 8.516 1 98.56 331 MET A C 1
ATOM 2687 O O . MET A 1 331 ? 11.414 12.023 9.234 1 98.56 331 MET A O 1
ATOM 2691 N N . SER A 1 332 ? 9.555 10.883 8.766 1 98.44 332 SER A N 1
ATOM 2692 C CA . SER A 1 332 ? 9.617 10.062 9.969 1 98.44 332 SER A CA 1
ATOM 2693 C C . SER A 1 332 ? 10.828 9.141 9.945 1 98.44 332 SER A C 1
ATOM 2695 O O . SER A 1 332 ? 11.148 8.547 8.914 1 98.44 332 SER A O 1
ATOM 2697 N N . PRO A 1 333 ? 11.516 8.977 11.125 1 98.19 333 PRO A N 1
ATOM 2698 C CA . PRO A 1 333 ? 12.57 7.965 11.211 1 98.19 333 PRO A CA 1
ATOM 2699 C C . PRO A 1 333 ? 12.023 6.539 11.148 1 98.19 333 PRO A C 1
ATOM 2701 O O . PRO A 1 333 ? 12.797 5.586 11 1 98.19 333 PRO A O 1
ATOM 2704 N N . ASN A 1 334 ? 10.734 6.395 11.266 1 97.06 334 ASN A N 1
ATOM 2705 C CA . ASN A 1 334 ? 10.094 5.082 11.227 1 97.06 334 ASN A CA 1
ATOM 2706 C C . ASN A 1 334 ? 9.586 4.746 9.828 1 97.06 334 ASN A C 1
ATOM 2708 O O . ASN A 1 334 ? 9.062 3.654 9.602 1 97.06 334 ASN A O 1
ATOM 2712 N N . SER A 1 335 ? 9.711 5.691 8.891 1 96.5 335 SER A N 1
ATOM 2713 C CA . SER A 1 335 ? 9.195 5.527 7.535 1 96.5 335 SER A CA 1
ATOM 2714 C C . SER A 1 335 ? 9.898 4.379 6.812 1 96.5 335 SER A C 1
ATOM 2716 O O . SER A 1 335 ? 11.047 4.059 7.117 1 96.5 335 SER A O 1
ATOM 2718 N N . SER A 1 336 ? 9.195 3.83 5.863 1 92.38 336 SER A N 1
ATOM 2719 C CA . SER A 1 336 ? 9.789 2.824 4.988 1 92.38 336 SER A CA 1
ATOM 2720 C C . SER A 1 336 ? 10.828 3.441 4.062 1 92.38 336 SER A C 1
ATOM 2722 O O . SER A 1 336 ? 11.617 2.725 3.439 1 92.38 336 SER A O 1
ATOM 2724 N N . TYR A 1 337 ? 10.805 4.695 3.852 1 93.69 337 TYR A N 1
ATOM 2725 C CA . TYR A 1 337 ? 11.852 5.414 3.133 1 93.69 337 TYR A CA 1
ATOM 2726 C C . TYR A 1 337 ? 12.992 5.793 4.066 1 93.69 337 TYR A C 1
ATOM 2728 O O . TYR A 1 337 ? 12.859 6.707 4.887 1 93.69 337 TYR A O 1
ATOM 2736 N N . THR A 1 338 ? 14.094 5.191 3.854 1 94.38 338 THR A N 1
ATOM 2737 C CA . THR A 1 338 ? 15.227 5.484 4.719 1 94.38 338 THR A CA 1
ATOM 2738 C C . THR A 1 338 ? 15.633 6.949 4.605 1 94.38 338 THR A C 1
ATOM 2740 O O . THR A 1 338 ? 16.109 7.547 5.57 1 94.38 338 THR A O 1
ATOM 2743 N N . GLN A 1 339 ? 15.391 7.551 3.475 1 96.12 339 GLN A N 1
ATOM 2744 C CA . GLN A 1 339 ? 15.695 8.961 3.252 1 96.12 339 GLN A CA 1
ATOM 2745 C C . GLN A 1 339 ? 14.898 9.852 4.199 1 96.12 339 GLN A C 1
ATOM 2747 O O . GLN A 1 339 ? 15.352 10.93 4.582 1 96.12 339 GLN A O 1
ATOM 2752 N N . ALA A 1 340 ? 13.688 9.391 4.566 1 98.06 340 ALA A N 1
ATOM 2753 C CA . ALA A 1 340 ? 12.852 10.156 5.488 1 98.06 340 ALA A CA 1
ATOM 2754 C C . ALA A 1 340 ? 13.523 10.305 6.848 1 98.06 340 ALA A C 1
ATOM 2756 O O . ALA A 1 340 ? 13.523 11.391 7.434 1 98.06 340 ALA A O 1
ATOM 2757 N N . GLY A 1 341 ? 14.109 9.172 7.324 1 98 341 GLY A N 1
ATOM 2758 C CA . GLY A 1 341 ? 14.844 9.242 8.578 1 98 341 GLY A CA 1
ATOM 2759 C C . GLY A 1 341 ? 16 10.219 8.531 1 98 341 GLY A C 1
ATOM 2760 O O . GLY A 1 341 ? 16.25 10.938 9.5 1 98 341 GLY A O 1
ATOM 2761 N N . HIS A 1 342 ? 16.672 10.25 7.434 1 97.81 342 HIS A N 1
ATOM 2762 C CA . HIS A 1 342 ? 17.781 11.188 7.281 1 97.81 342 HIS A CA 1
ATOM 2763 C C . HIS A 1 342 ? 17.297 12.625 7.207 1 97.81 342 HIS A C 1
ATOM 2765 O O . HIS A 1 342 ? 17.938 13.539 7.711 1 97.81 342 HIS A O 1
ATOM 2771 N N . LEU A 1 343 ? 16.172 12.773 6.559 1 98.38 343 LEU A N 1
ATOM 2772 C CA . LEU A 1 343 ? 15.57 14.102 6.516 1 98.38 343 LEU A CA 1
ATOM 2773 C C . LEU A 1 343 ? 15.188 14.57 7.918 1 98.38 343 LEU A C 1
ATOM 2775 O O . LEU A 1 343 ? 15.414 15.734 8.273 1 98.38 343 LEU A O 1
ATOM 2779 N N . TYR A 1 344 ? 14.633 13.688 8.727 1 98.56 344 TYR A N 1
ATOM 2780 C CA . TYR A 1 344 ? 14.336 13.945 10.125 1 98.56 344 TYR A CA 1
ATOM 2781 C C . TYR A 1 344 ? 15.578 14.422 10.867 1 98.56 344 TYR A C 1
ATOM 2783 O O . TYR A 1 344 ? 15.531 15.43 11.586 1 98.56 344 TYR A O 1
ATOM 2791 N N . ASN A 1 345 ? 16.656 13.742 10.641 1 97.94 345 ASN A N 1
ATOM 2792 C CA . ASN A 1 345 ? 17.906 14.078 11.32 1 97.94 345 ASN A CA 1
ATOM 2793 C C . ASN A 1 345 ? 18.391 15.477 10.93 1 97.94 345 ASN A C 1
ATOM 2795 O O . ASN A 1 345 ? 18.797 16.25 11.797 1 97.94 345 ASN A O 1
ATOM 2799 N N . ARG A 1 346 ? 18.391 15.688 9.648 1 97.19 346 ARG A N 1
ATOM 2800 C CA . ARG A 1 346 ? 18.828 17 9.195 1 97.19 346 ARG A CA 1
ATOM 2801 C C . ARG A 1 346 ? 17.953 18.094 9.797 1 97.19 346 ARG A C 1
ATOM 2803 O O . ARG A 1 346 ? 18.469 19.125 10.273 1 97.19 346 ARG A O 1
ATOM 2810 N N . TYR A 1 347 ? 16.641 17.922 9.789 1 97.81 347 TYR A N 1
ATOM 2811 C CA . TYR A 1 347 ? 15.703 18.891 10.336 1 97.81 347 TYR A CA 1
ATOM 2812 C C . TYR A 1 347 ? 15.969 19.125 11.812 1 97.81 347 TYR A C 1
ATOM 2814 O O . TYR A 1 347 ? 16.078 20.266 12.258 1 97.81 347 TYR A O 1
ATOM 2822 N N . MET A 1 348 ? 16.109 18.062 12.555 1 97.06 348 MET A N 1
ATOM 2823 C CA . MET A 1 348 ? 16.297 18.156 14 1 97.06 348 MET A CA 1
ATOM 2824 C C . MET A 1 348 ? 17.609 18.859 14.328 1 97.06 348 MET A C 1
ATOM 2826 O O . MET A 1 348 ? 17.672 19.688 15.234 1 97.06 348 MET A O 1
ATOM 2830 N N . GLU A 1 349 ? 18.625 18.469 13.633 1 94.94 349 GLU A N 1
ATOM 2831 C CA . GLU A 1 349 ? 19.922 19.109 13.836 1 94.94 349 GLU A CA 1
ATOM 2832 C C . GLU A 1 349 ? 19.844 20.609 13.57 1 94.94 349 GLU A C 1
ATOM 2834 O O . GLU A 1 349 ? 20.391 21.406 14.336 1 94.94 349 GLU A O 1
ATOM 2839 N N . TYR A 1 350 ? 19.188 20.875 12.531 1 94.56 350 TYR A N 1
ATOM 2840 C CA . TYR A 1 350 ? 19.047 22.266 12.141 1 94.56 350 TYR A CA 1
ATOM 2841 C C . TYR A 1 350 ? 18.234 23.047 13.164 1 94.56 350 TYR A C 1
ATOM 2843 O O . TYR A 1 350 ? 18.594 24.156 13.547 1 94.56 350 TYR A O 1
ATOM 2851 N N . MET A 1 351 ? 17.109 22.531 13.594 1 94.56 351 MET A N 1
ATOM 2852 C CA . MET A 1 351 ? 16.25 23.219 14.57 1 94.56 351 MET A CA 1
ATOM 2853 C C . MET A 1 351 ? 17 23.406 15.891 1 94.56 351 MET A C 1
ATOM 2855 O O . MET A 1 351 ? 16.812 24.422 16.562 1 94.56 351 MET A O 1
ATOM 2859 N N . ASN A 1 352 ? 17.75 22.469 16.266 1 92 352 ASN A N 1
ATOM 2860 C CA . ASN A 1 352 ? 18.594 22.609 17.453 1 92 352 ASN A CA 1
ATOM 2861 C C . ASN A 1 352 ? 19.594 23.75 17.297 1 92 352 ASN A C 1
ATOM 2863 O O . ASN A 1 352 ? 19.844 24.5 18.25 1 92 352 ASN A O 1
ATOM 2867 N N . TYR A 1 353 ? 20.203 23.797 16.156 1 90.88 353 TYR A N 1
ATOM 2868 C CA . TYR A 1 353 ? 21.125 24.875 15.852 1 90.88 353 TYR A CA 1
ATOM 2869 C C . TYR A 1 353 ? 20.438 26.234 15.977 1 90.88 353 TYR A C 1
ATOM 2871 O O . TYR A 1 353 ? 21 27.156 16.562 1 90.88 353 TYR A O 1
ATOM 2879 N N . LEU A 1 354 ? 19.203 26.375 15.422 1 90.44 354 LEU A N 1
ATOM 2880 C CA . LEU A 1 354 ? 18.469 27.641 15.453 1 90.44 354 LEU A CA 1
ATOM 2881 C C . LEU A 1 354 ? 18.156 28.047 16.891 1 90.44 354 LEU A C 1
ATOM 2883 O O . LEU A 1 354 ? 18.156 29.234 17.203 1 90.44 354 LEU A O 1
ATOM 2887 N N . GLN A 1 355 ? 17.922 27.156 17.734 1 86.62 355 GLN A N 1
ATOM 2888 C CA . GLN A 1 355 ? 17.578 27.438 19.125 1 86.62 355 GLN A CA 1
ATOM 2889 C C . GLN A 1 355 ? 18.781 27.953 19.906 1 86.62 355 GLN A C 1
ATOM 2891 O O . GLN A 1 355 ? 18.641 28.719 20.859 1 86.62 355 GLN A O 1
ATOM 2896 N N . HIS A 1 356 ? 19.938 27.578 19.531 1 82.06 356 HIS A N 1
ATOM 2897 C CA . HIS A 1 356 ? 21.141 27.969 20.266 1 82.06 356 HIS A CA 1
ATOM 2898 C C . HIS A 1 356 ? 21.797 29.203 19.641 1 82.06 356 HIS A C 1
ATOM 2900 O O . HIS A 1 356 ? 22.719 29.781 20.219 1 82.06 356 HIS A O 1
ATOM 2906 N N . LYS A 1 357 ? 21.453 29.422 18.453 1 75.5 357 LYS A N 1
ATOM 2907 C CA . LYS A 1 357 ? 21.938 30.672 17.859 1 75.5 357 LYS A CA 1
ATOM 2908 C C . LYS A 1 357 ? 21.312 31.891 18.547 1 75.5 357 LYS A C 1
ATOM 2910 O O . LYS A 1 357 ? 21.922 32.969 18.594 1 75.5 357 LYS A O 1
ATOM 2915 N N . LYS A 1 358 ? 20.141 31.766 19.141 1 55.16 358 LYS A N 1
ATOM 2916 C CA . LYS A 1 358 ? 19.531 32.906 19.828 1 55.16 358 LYS A CA 1
ATOM 2917 C C . LYS A 1 358 ? 20.094 33.062 21.234 1 55.16 358 LYS A C 1
ATOM 2919 O O . LYS A 1 358 ? 20.359 32.062 21.922 1 55.16 358 LYS A O 1
ATOM 2924 N N . MET B 1 1 ? 12.664 -8.867 112.75 1 22.55 1 MET B N 1
ATOM 2925 C CA . MET B 1 1 ? 12.656 -7.438 112.438 1 22.55 1 MET B CA 1
ATOM 2926 C C . MET B 1 1 ? 12.055 -7.18 111.062 1 22.55 1 MET B C 1
ATOM 2928 O O . MET B 1 1 ? 12.016 -8.078 110.25 1 22.55 1 MET B O 1
ATOM 2932 N N . LYS B 1 2 ? 11.641 -5.906 110.875 1 22.73 2 LYS B N 1
ATOM 2933 C CA . LYS B 1 2 ? 10.852 -4.984 110.062 1 22.73 2 LYS B CA 1
ATOM 2934 C C . LYS B 1 2 ? 11.352 -4.949 108.625 1 22.73 2 LYS B C 1
ATOM 2936 O O . LYS B 1 2 ? 12.32 -4.258 108.312 1 22.73 2 LYS B O 1
ATOM 2941 N N . LYS B 1 3 ? 11.516 -6.219 108 1 24.56 3 LYS B N 1
ATOM 2942 C CA . LYS B 1 3 ? 12.133 -6.344 106.688 1 24.56 3 LYS B CA 1
ATOM 2943 C C . LYS B 1 3 ? 11.445 -5.438 105.688 1 24.56 3 LYS B C 1
ATOM 2945 O O . LYS B 1 3 ? 10.227 -5.488 105.5 1 24.56 3 LYS B O 1
ATOM 2950 N N . THR B 1 4 ? 11.961 -4.203 105.562 1 21.7 4 THR B N 1
ATOM 2951 C CA . THR B 1 4 ? 11.656 -3.014 104.812 1 21.7 4 THR B CA 1
ATOM 2952 C C . THR B 1 4 ? 11.516 -3.363 103.312 1 21.7 4 THR B C 1
ATOM 2954 O O . THR B 1 4 ? 12.5 -3.707 102.688 1 21.7 4 THR B O 1
ATOM 2957 N N . LEU B 1 5 ? 10.578 -4.188 102.938 1 25.25 5 LEU B N 1
ATOM 2958 C CA . LEU B 1 5 ? 10.445 -4.73 101.562 1 25.25 5 LEU B CA 1
ATOM 2959 C C . LEU B 1 5 ? 10.188 -3.617 100.562 1 25.25 5 LEU B C 1
ATOM 2961 O O . LEU B 1 5 ? 9.148 -2.953 100.625 1 25.25 5 LEU B O 1
ATOM 2965 N N . PHE B 1 6 ? 11.219 -2.699 100.438 1 22.41 6 PHE B N 1
ATOM 2966 C CA . PHE B 1 6 ? 11.008 -1.519 99.625 1 22.41 6 PHE B CA 1
ATOM 2967 C C . PHE B 1 6 ? 10.586 -1.918 98.188 1 22.41 6 PHE B C 1
ATOM 2969 O O . PHE B 1 6 ? 11.297 -2.668 97.5 1 22.41 6 PHE B O 1
ATOM 2976 N N . ARG B 1 7 ? 9.312 -2.143 97.938 1 22.83 7 ARG B N 1
ATOM 2977 C CA . ARG B 1 7 ? 8.586 -2.463 96.75 1 22.83 7 ARG B CA 1
ATOM 2978 C C . ARG B 1 7 ? 8.828 -1.41 95.688 1 22.83 7 ARG B C 1
ATOM 2980 O O . ARG B 1 7 ? 8.5 -0.237 95.875 1 22.83 7 ARG B O 1
ATOM 2987 N N . GLY B 1 8 ? 10.125 -1.32 95.25 1 21.94 8 GLY B N 1
ATOM 2988 C CA . GLY B 1 8 ? 10.453 -0.307 94.25 1 21.94 8 GLY B CA 1
ATOM 2989 C C . GLY B 1 8 ? 9.484 -0.271 93.062 1 21.94 8 GLY B C 1
ATOM 2990 O O . GLY B 1 8 ? 9.039 -1.317 92.625 1 21.94 8 GLY B O 1
ATOM 2991 N N . LEU B 1 9 ? 8.586 0.723 93 1 24.08 9 LEU B N 1
ATOM 2992 C CA . LEU B 1 9 ? 7.543 1.17 92.062 1 24.08 9 LEU B CA 1
ATOM 2993 C C . LEU B 1 9 ? 8.109 1.365 90.688 1 24.08 9 LEU B C 1
ATOM 2995 O O . LEU B 1 9 ? 8.945 2.242 90.438 1 24.08 9 LEU B O 1
ATOM 2999 N N . LEU B 1 10 ? 8.703 0.32 90.062 1 25.56 10 LEU B N 1
ATOM 3000 C C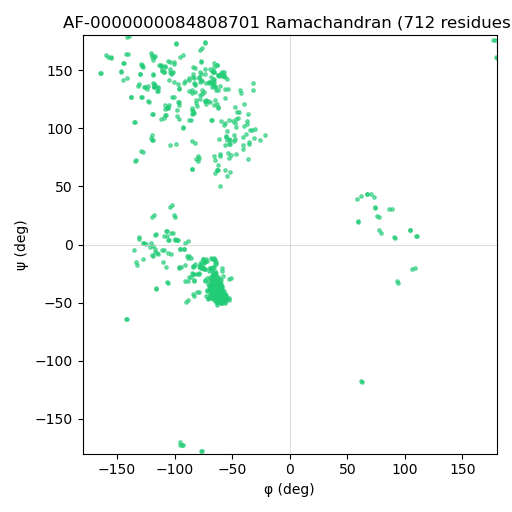A . LEU B 1 10 ? 9.281 0.552 88.75 1 25.56 10 LEU B CA 1
ATOM 3001 C C . LEU B 1 10 ? 8.242 1.155 87.812 1 25.56 10 LEU B C 1
ATOM 3003 O O . LEU B 1 10 ? 7.156 0.603 87.625 1 25.56 10 LEU B O 1
ATOM 3007 N N . GLY B 1 11 ? 8.117 2.506 87.75 1 21.92 11 GLY B N 1
ATOM 3008 C CA . GLY B 1 11 ? 7.285 3.316 86.875 1 21.92 11 GLY B CA 1
ATOM 3009 C C . GLY B 1 11 ? 7.391 2.922 85.438 1 21.92 11 GLY B C 1
ATOM 3010 O O . GLY B 1 11 ? 8.492 2.775 84.875 1 21.92 11 GLY B O 1
ATOM 3011 N N . ALA B 1 12 ? 6.5 2.064 84.938 1 23.78 12 ALA B N 1
ATOM 3012 C CA . ALA B 1 12 ? 6.324 1.611 83.562 1 23.78 12 ALA B CA 1
ATOM 3013 C C . ALA B 1 12 ? 6.242 2.795 82.625 1 23.78 12 ALA B C 1
ATOM 3015 O O . ALA B 1 12 ? 5.379 3.66 82.75 1 23.78 12 ALA B O 1
ATOM 3016 N N . ALA B 1 13 ? 7.434 3.436 82.312 1 24.72 13 ALA B N 1
ATOM 3017 C CA . ALA B 1 13 ? 7.402 4.484 81.312 1 24.72 13 ALA B CA 1
ATOM 3018 C C . ALA B 1 13 ? 6.629 4.027 80.062 1 24.72 13 ALA B C 1
ATOM 3020 O O . ALA B 1 13 ? 6.926 2.98 79.5 1 24.72 13 ALA B O 1
ATOM 3021 N N . LEU B 1 14 ? 5.336 4.266 80 1 27.81 14 LEU B N 1
ATOM 3022 C CA . LEU B 1 14 ? 4.477 4.062 78.812 1 27.81 14 LEU B CA 1
ATOM 3023 C C . LEU B 1 14 ? 5.047 4.766 77.625 1 27.81 14 LEU B C 1
ATOM 3025 O O . LEU B 1 14 ? 5.148 5.996 77.562 1 27.81 14 LEU B O 1
ATOM 3029 N N . THR B 1 15 ? 6.156 4.23 77 1 27.05 15 THR B N 1
ATOM 3030 C CA . THR B 1 15 ? 6.602 4.801 75.75 1 27.05 15 THR B CA 1
ATOM 3031 C C . THR B 1 15 ? 5.449 4.883 74.75 1 27.05 15 THR B C 1
ATOM 3033 O O . THR B 1 15 ? 4.793 3.877 74.5 1 27.05 15 THR B O 1
ATOM 3036 N N . ILE B 1 16 ? 4.73 5.973 74.75 1 30.53 16 ILE B N 1
ATOM 3037 C CA . ILE B 1 16 ? 3.74 6.266 73.75 1 30.53 16 ILE B CA 1
ATOM 3038 C C . ILE B 1 16 ? 4.387 6.152 72.375 1 30.53 16 ILE B C 1
ATOM 3040 O O . ILE B 1 16 ? 5.312 6.898 72.062 1 30.53 16 ILE B O 1
ATOM 3044 N N . LEU B 1 17 ? 4.566 4.93 71.875 1 29.44 17 LEU B N 1
ATOM 3045 C CA . LEU B 1 17 ? 4.961 4.812 70.438 1 29.44 17 LEU B CA 1
ATOM 3046 C C . LEU B 1 17 ? 4.008 5.594 69.562 1 29.44 17 LEU B C 1
ATOM 3048 O O . LEU B 1 17 ? 2.803 5.336 69.562 1 29.44 17 LEU B O 1
ATOM 3052 N N . VAL B 1 18 ? 4.285 6.91 69.375 1 30.62 18 VAL B N 1
ATOM 3053 C CA . VAL B 1 18 ? 3.592 7.684 68.375 1 30.62 18 VAL B CA 1
ATOM 3054 C C . VAL B 1 18 ? 3.602 6.914 67.062 1 30.62 18 VAL B C 1
ATOM 3056 O O . VAL B 1 18 ? 4.668 6.59 66.5 1 30.62 18 VAL B O 1
ATOM 3059 N N . CYS B 1 19 ? 2.611 6.055 66.812 1 30.09 19 CYS B N 1
ATOM 3060 C CA . CYS B 1 19 ? 2.393 5.473 65.5 1 30.09 19 CYS B CA 1
ATOM 3061 C C . CYS B 1 19 ? 2.453 6.543 64.375 1 30.09 19 CYS B C 1
ATOM 3063 O O . CYS B 1 19 ? 1.617 7.449 64.375 1 30.09 19 CYS B O 1
ATOM 3065 N N . LEU B 1 20 ? 3.688 6.965 64 1 33.59 20 LEU B N 1
ATOM 3066 C CA . LEU B 1 20 ? 3.717 7.828 62.844 1 33.59 20 LEU B CA 1
ATOM 3067 C C . LEU B 1 20 ? 2.805 7.285 61.75 1 33.59 20 LEU B C 1
ATOM 3069 O O . LEU B 1 20 ? 2.791 6.082 61.469 1 33.59 20 LEU B O 1
ATOM 3073 N N . PRO B 1 21 ? 1.701 8.039 61.438 1 31.92 21 PRO B N 1
ATOM 3074 C CA . PRO B 1 21 ? 0.872 7.555 60.312 1 31.92 21 PRO B CA 1
ATOM 3075 C C . PRO B 1 21 ? 1.695 7.148 59.094 1 31.92 21 PRO B C 1
ATOM 3077 O O . PRO B 1 21 ? 2.773 7.699 58.875 1 31.92 21 PRO B O 1
ATOM 3080 N N . ALA B 1 22 ? 1.679 5.828 58.75 1 34.81 22 ALA B N 1
ATOM 3081 C CA . ALA B 1 22 ? 2.256 5.336 57.5 1 34.81 22 ALA B CA 1
ATOM 3082 C C . ALA B 1 22 ? 2.023 6.328 56.344 1 34.81 22 ALA B C 1
ATOM 3084 O O . ALA B 1 22 ? 0.894 6.766 56.125 1 34.81 22 ALA B O 1
ATOM 3085 N N . ALA B 1 23 ? 3.045 7.047 55.906 1 35 23 ALA B N 1
ATOM 3086 C CA . ALA B 1 23 ? 3.031 7.793 54.656 1 35 23 ALA B CA 1
ATOM 3087 C C . ALA B 1 23 ? 2.268 7.035 53.594 1 35 23 ALA B C 1
ATOM 3089 O O . ALA B 1 23 ? 2.502 5.84 53.375 1 35 23 ALA B O 1
ATOM 3090 N N . SER B 1 24 ? 1.07 7.434 53.312 1 31.92 24 SER B N 1
ATOM 3091 C CA . SER B 1 24 ? 0.34 6.914 52.156 1 31.92 24 SER B CA 1
ATOM 3092 C C . SER B 1 24 ? 1.275 6.652 50.969 1 31.92 24 SER B C 1
ATOM 3094 O O . SER B 1 24 ? 2.033 7.535 50.562 1 31.92 24 SER B O 1
ATOM 3096 N N . ARG B 1 25 ? 1.896 5.434 50.906 1 36.75 25 ARG B N 1
ATOM 3097 C CA . ARG B 1 25 ? 2.57 5.059 49.688 1 36.75 25 ARG B CA 1
ATOM 3098 C C . ARG B 1 25 ? 1.882 5.68 48.469 1 36.75 25 ARG B C 1
ATOM 3100 O O . ARG B 1 25 ? 0.692 5.453 48.25 1 36.75 25 ARG B O 1
ATOM 3107 N N . GLY B 1 26 ? 2.344 6.82 48.094 1 33.78 26 GLY B N 1
ATOM 3108 C CA . GLY B 1 26 ? 1.944 7.395 46.844 1 33.78 26 GLY B CA 1
ATOM 3109 C C . GLY B 1 26 ? 1.74 6.359 45.75 1 33.78 26 GLY B C 1
ATOM 3110 O O . GLY B 1 26 ? 2.561 5.453 45.594 1 33.78 26 GLY B O 1
ATOM 3111 N N . LYS B 1 27 ? 0.493 5.773 45.625 1 39.97 27 LYS B N 1
ATOM 3112 C CA . LYS B 1 27 ? 0.193 4.977 44.438 1 39.97 27 LYS B CA 1
ATOM 3113 C C . LYS B 1 27 ? 1.118 5.348 43.281 1 39.97 27 LYS B C 1
ATOM 3115 O O . LYS B 1 27 ? 1.259 6.523 42.938 1 39.97 27 LYS B O 1
ATOM 3120 N N . GLY B 1 28 ? 2.176 4.652 43.125 1 40.34 28 GLY B N 1
ATOM 3121 C CA . GLY B 1 28 ? 3.057 4.82 41.969 1 40.34 28 GLY B CA 1
ATOM 3122 C C . GLY B 1 28 ? 2.322 5.223 40.719 1 40.34 28 GLY B C 1
ATOM 3123 O O . GLY B 1 28 ? 1.107 5.047 40.594 1 40.34 28 GLY B O 1
ATOM 3124 N N . PRO B 1 29 ? 2.877 6.109 39.969 1 41.84 29 PRO B N 1
ATOM 3125 C CA . PRO B 1 29 ? 2.176 6.543 38.75 1 41.84 29 PRO B CA 1
ATOM 3126 C C . PRO B 1 29 ? 1.484 5.391 38.031 1 41.84 29 PRO B C 1
ATOM 3128 O O . PRO B 1 29 ? 2.018 4.277 38 1 41.84 29 PRO B O 1
ATOM 3131 N N . LYS B 1 30 ? 0.195 5.203 38.125 1 44.16 30 LYS B N 1
ATOM 3132 C CA . LYS B 1 30 ? -0.566 4.258 37.312 1 44.16 30 LYS B CA 1
ATOM 3133 C C . LYS B 1 30 ? 0.135 3.988 35.969 1 44.16 30 LYS B C 1
ATOM 3135 O O . LYS B 1 30 ? 0.38 4.914 35.188 1 44.16 30 LYS B O 1
ATOM 3140 N N . LYS B 1 31 ? 0.936 3.107 35.812 1 48.41 31 LYS B N 1
ATOM 3141 C CA . LYS B 1 31 ? 1.588 2.627 34.594 1 48.41 31 LYS B CA 1
ATOM 3142 C C . LYS B 1 31 ? 0.608 2.58 33.438 1 48.41 31 LYS B C 1
ATOM 3144 O O . LYS B 1 31 ? -0.364 1.821 33.469 1 48.41 31 LYS B O 1
ATOM 3149 N N . THR B 1 32 ? 0.293 3.68 32.688 1 61.69 32 THR B N 1
ATOM 3150 C CA . THR B 1 32 ? -0.624 3.756 31.547 1 61.69 32 THR B CA 1
ATOM 3151 C C . THR B 1 32 ? -0.374 2.609 30.562 1 61.69 32 THR B C 1
ATOM 3153 O O . THR B 1 32 ? 0.749 2.422 30.094 1 61.69 32 THR B O 1
ATOM 3156 N N . ARG B 1 33 ? -1.151 1.606 30.578 1 73 33 ARG B N 1
ATOM 3157 C CA . ARG B 1 33 ? -1.1 0.414 29.734 1 73 33 ARG B CA 1
ATOM 3158 C C . ARG B 1 33 ? -0.795 0.776 28.281 1 73 33 ARG B C 1
ATOM 3160 O O . ARG B 1 33 ? -1.367 1.726 27.734 1 73 33 ARG B O 1
ATOM 3167 N N . GLU B 1 34 ? 0.267 0.01 27.703 1 89.75 34 GLU B N 1
ATOM 3168 C CA . GLU B 1 34 ? 0.622 0.188 26.297 1 89.75 34 GLU B CA 1
ATOM 3169 C C . GLU B 1 34 ? -0.49 -0.313 25.375 1 89.75 34 GLU B C 1
ATOM 3171 O O . GLU B 1 34 ? -1.101 -1.35 25.641 1 89.75 34 GLU B O 1
ATOM 3176 N N . PHE B 1 35 ? -0.794 0.424 24.406 1 93.44 35 PHE B N 1
ATOM 3177 C CA . PHE B 1 35 ? -1.815 0.049 23.422 1 93.44 35 PHE B CA 1
ATOM 3178 C C . PHE B 1 35 ? -1.376 -1.167 22.625 1 93.44 35 PHE B C 1
ATOM 3180 O O . PHE B 1 35 ? -0.183 -1.354 22.375 1 93.44 35 PHE B O 1
ATOM 3187 N N . THR B 1 36 ? -2.307 -2.023 22.328 1 92.12 36 THR B N 1
ATOM 3188 C CA . THR B 1 36 ? -2.15 -3.109 21.359 1 92.12 36 THR B CA 1
ATOM 3189 C C . THR B 1 36 ? -3.16 -2.973 20.234 1 92.12 36 THR B C 1
ATOM 3191 O O . THR B 1 36 ? -4.125 -2.217 20.328 1 92.12 36 THR B O 1
ATOM 3194 N N . ASP B 1 37 ? -2.91 -3.67 19.219 1 91.31 37 ASP B N 1
ATOM 3195 C CA . ASP B 1 37 ? -3.809 -3.582 18.062 1 91.31 37 ASP B CA 1
ATOM 3196 C C . ASP B 1 37 ? -5.211 -4.062 18.438 1 91.31 37 ASP B C 1
ATOM 3198 O O . ASP B 1 37 ? -6.195 -3.637 17.828 1 91.31 37 ASP B O 1
ATOM 3202 N N . ALA B 1 38 ? -5.32 -4.922 19.375 1 91.5 38 ALA B N 1
ATOM 3203 C CA . ALA B 1 38 ? -6.613 -5.422 19.828 1 91.5 38 ALA B CA 1
ATOM 3204 C C . ALA B 1 38 ? -7.492 -4.285 20.344 1 91.5 38 ALA B C 1
ATOM 3206 O O . ALA B 1 38 ? -8.719 -4.332 20.219 1 91.5 38 ALA B O 1
ATOM 3207 N N . ASP B 1 39 ? -6.871 -3.242 20.891 1 94.56 39 ASP B N 1
ATOM 3208 C CA . ASP B 1 39 ? -7.594 -2.115 21.469 1 94.56 39 ASP B CA 1
ATOM 3209 C C . ASP B 1 39 ? -8.359 -1.343 20.391 1 94.56 39 ASP B C 1
ATOM 3211 O O . ASP B 1 39 ? -9.32 -0.629 20.703 1 94.56 39 ASP B O 1
ATOM 3215 N N . PHE B 1 40 ? -7.98 -1.521 19.156 1 96.25 40 PHE B N 1
ATOM 3216 C CA . PHE B 1 40 ? -8.547 -0.678 18.109 1 96.25 40 PHE B CA 1
ATOM 3217 C C . PHE B 1 40 ? -9.172 -1.528 17.016 1 96.25 40 PHE B C 1
ATOM 3219 O O . PHE B 1 40 ? -9.633 -0.999 16 1 96.25 40 PHE B O 1
ATOM 3226 N N . ARG B 1 41 ? -9.117 -2.826 17.172 1 95.25 41 ARG B N 1
ATOM 3227 C CA . ARG B 1 41 ? -9.766 -3.734 16.234 1 95.25 41 ARG B CA 1
ATOM 3228 C C . ARG B 1 41 ? -11.273 -3.506 16.188 1 95.25 41 ARG B C 1
ATOM 3230 O O . ARG B 1 41 ? -11.906 -3.32 17.234 1 95.25 41 ARG B O 1
ATOM 3237 N N . THR B 1 42 ? -11.812 -3.506 15.008 1 96.06 42 THR B N 1
ATOM 3238 C CA . THR B 1 42 ? -13.25 -3.275 14.891 1 96.06 42 THR B CA 1
ATOM 3239 C C . THR B 1 42 ? -14.023 -4.566 15.141 1 96.06 42 THR B C 1
ATOM 3241 O O . THR B 1 42 ? -13.531 -5.66 14.852 1 96.06 42 THR B O 1
ATOM 3244 N N . GLU B 1 43 ? -15.188 -4.496 15.594 1 90.69 43 GLU B N 1
ATOM 3245 C CA . GLU B 1 43 ? -15.961 -5.625 16.109 1 90.69 43 GLU B CA 1
ATOM 3246 C C . GLU B 1 43 ? -16.344 -6.59 14.984 1 90.69 43 GLU B C 1
ATOM 3248 O O . GLU B 1 43 ? -16.344 -7.805 15.188 1 90.69 43 GLU B O 1
ATOM 3253 N N . LYS B 1 44 ? -16.672 -6.023 13.828 1 92 44 LYS B N 1
ATOM 3254 C CA . LYS B 1 44 ? -17.141 -6.863 12.734 1 92 44 LYS B CA 1
ATOM 3255 C C . LYS B 1 44 ? -16.062 -7.09 11.695 1 92 44 LYS B C 1
ATOM 3257 O O . LYS B 1 44 ? -16.344 -7.168 10.5 1 92 44 LYS B O 1
ATOM 3262 N N . ILE B 1 45 ? -14.891 -7.148 12.242 1 89.12 45 ILE B N 1
ATOM 3263 C CA . ILE B 1 45 ? -13.766 -7.398 11.344 1 89.12 45 ILE B CA 1
ATOM 3264 C C . ILE B 1 45 ? -14.023 -8.672 10.539 1 89.12 45 ILE B C 1
ATOM 3266 O O . ILE B 1 45 ? -14.531 -9.664 11.078 1 89.12 45 ILE B O 1
ATOM 3270 N N . LEU B 1 46 ? -13.594 -8.594 9.297 1 91 46 LEU B N 1
ATOM 3271 C CA . LEU B 1 46 ? -13.828 -9.68 8.352 1 91 46 LEU B CA 1
ATOM 3272 C C . LEU B 1 46 ? -13.062 -10.938 8.773 1 91 46 LEU B C 1
ATOM 3274 O O . LEU B 1 46 ? -12.07 -10.852 9.492 1 91 46 LEU B O 1
ATOM 3278 N N . GLU B 1 47 ? -13.57 -12.062 8.312 1 93.62 47 GLU B N 1
ATOM 3279 C CA . GLU B 1 47 ? -12.852 -13.328 8.492 1 93.62 47 GLU B CA 1
ATOM 3280 C C . GLU B 1 47 ? -12.016 -13.664 7.262 1 93.62 47 GLU B C 1
ATOM 3282 O O . GLU B 1 47 ? -12.211 -13.086 6.191 1 93.62 47 GLU B O 1
ATOM 3287 N N . ALA B 1 48 ? -11.047 -14.555 7.449 1 95.25 48 ALA B N 1
ATOM 3288 C CA . ALA B 1 48 ? -10.086 -14.805 6.375 1 95.25 48 ALA B CA 1
ATOM 3289 C C . ALA B 1 48 ? -9.727 -16.281 6.289 1 95.25 48 ALA B C 1
ATOM 3291 O O . ALA B 1 48 ? -9.695 -16.984 7.305 1 95.25 48 ALA B O 1
ATOM 3292 N N . LEU B 1 49 ? -9.539 -16.75 5.062 1 96.81 49 LEU B N 1
ATOM 3293 C CA . LEU B 1 49 ? -8.852 -18.016 4.824 1 96.81 49 LEU B CA 1
ATOM 3294 C C . LEU B 1 49 ? -7.344 -17.844 4.965 1 96.81 49 LEU B C 1
ATOM 3296 O O . LEU B 1 49 ? -6.762 -16.922 4.406 1 96.81 49 LEU B O 1
ATOM 3300 N N . PRO B 1 50 ? -6.66 -18.719 5.793 1 98 50 PRO B N 1
ATOM 3301 C CA . PRO B 1 50 ? -5.215 -18.547 5.973 1 98 50 PRO B CA 1
ATOM 3302 C C . PRO B 1 50 ? -4.43 -18.828 4.691 1 98 50 PRO B C 1
ATOM 3304 O O . PRO B 1 50 ? -4.828 -19.672 3.889 1 98 50 PRO B O 1
ATOM 3307 N N . ILE B 1 51 ? -3.334 -18.172 4.523 1 98.75 51 ILE B N 1
ATOM 3308 C CA . ILE B 1 51 ? -2.395 -18.391 3.43 1 98.75 51 ILE B CA 1
ATOM 3309 C C . ILE B 1 51 ? -1.5 -19.594 3.756 1 98.75 51 ILE B C 1
ATOM 3311 O O . ILE B 1 51 ? -0.77 -19.562 4.75 1 98.75 51 ILE B O 1
ATOM 3315 N N . ARG B 1 52 ? -1.535 -20.578 2.883 1 98.75 52 ARG B N 1
ATOM 3316 C CA . ARG B 1 52 ? -0.801 -21.797 3.217 1 98.75 52 ARG B CA 1
ATOM 3317 C C . ARG B 1 52 ? 0.258 -22.109 2.164 1 98.75 52 ARG B C 1
ATOM 3319 O O . ARG B 1 52 ? 1.022 -23.062 2.305 1 98.75 52 ARG B O 1
ATOM 3326 N N . ALA B 1 53 ? 0.32 -21.297 1.121 1 98.94 53 ALA B N 1
ATOM 3327 C CA . ALA B 1 53 ? 1.294 -21.516 0.054 1 98.94 53 ALA B CA 1
ATOM 3328 C C . ALA B 1 53 ? 1.809 -20.188 -0.493 1 98.94 53 ALA B C 1
ATOM 3330 O O . ALA B 1 53 ? 1.154 -19.141 -0.345 1 98.94 53 ALA B O 1
ATOM 3331 N N . THR B 1 54 ? 3.004 -20.188 -1.098 1 98.94 54 THR B N 1
ATOM 3332 C CA . THR B 1 54 ? 3.549 -19 -1.74 1 98.94 54 THR B CA 1
A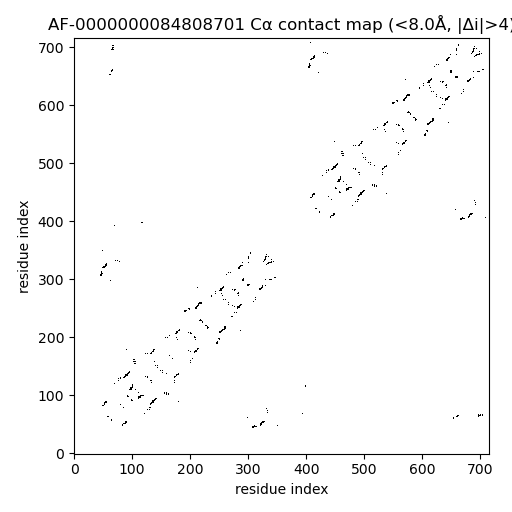TOM 3333 C C . THR B 1 54 ? 4.387 -19.375 -2.959 1 98.94 54 THR B C 1
ATOM 3335 O O . THR B 1 54 ? 5 -20.453 -2.99 1 98.94 54 THR B O 1
ATOM 3338 N N . PHE B 1 55 ? 4.398 -18.531 -3.867 1 98.56 55 PHE B N 1
ATOM 3339 C CA . PHE B 1 55 ? 5.359 -18.625 -4.957 1 98.56 55 PHE B CA 1
ATOM 3340 C C . PHE B 1 55 ? 6.73 -18.125 -4.512 1 98.56 55 PHE B C 1
ATOM 3342 O O . PHE B 1 55 ? 6.836 -17.297 -3.607 1 98.56 55 PHE B O 1
ATOM 3349 N N . LEU B 1 56 ? 7.738 -18.719 -5.098 1 97.69 56 LEU B N 1
ATOM 3350 C CA . LEU B 1 56 ? 9.109 -18.219 -5.023 1 97.69 56 LEU B CA 1
ATOM 3351 C C . LEU B 1 56 ? 9.547 -17.625 -6.359 1 97.69 56 LEU B C 1
ATOM 3353 O O . LEU B 1 56 ? 9.602 -18.328 -7.371 1 97.69 56 LEU B O 1
ATOM 3357 N N . ASP B 1 57 ? 9.812 -16.297 -6.289 1 93.44 57 ASP B N 1
ATOM 3358 C CA . ASP B 1 57 ? 10.172 -15.625 -7.531 1 93.44 57 ASP B CA 1
ATOM 3359 C C . ASP B 1 57 ? 11.57 -15.016 -7.434 1 93.44 57 ASP B C 1
ATOM 3361 O O . ASP B 1 57 ? 11.711 -13.836 -7.094 1 93.44 57 ASP B O 1
ATOM 3365 N N . GLU B 1 58 ? 12.555 -15.797 -7.812 1 87.38 58 GLU B N 1
ATOM 3366 C CA . GLU B 1 58 ? 13.914 -15.258 -7.824 1 87.38 58 GLU B CA 1
ATOM 3367 C C . GLU B 1 58 ? 14.398 -15.023 -9.25 1 87.38 58 GLU B C 1
ATOM 3369 O O . GLU B 1 58 ? 15.398 -14.336 -9.461 1 87.38 58 GLU B O 1
ATOM 3374 N N . VAL B 1 59 ? 13.836 -15.609 -10.203 1 86.81 59 VAL B N 1
ATOM 3375 C CA . VAL B 1 59 ? 14.016 -15.258 -11.609 1 86.81 59 VAL B CA 1
ATOM 3376 C C . VAL B 1 59 ? 12.852 -14.391 -12.078 1 86.81 59 VAL B C 1
ATOM 3378 O O . VAL B 1 59 ? 11.883 -14.891 -12.648 1 86.81 59 VAL B O 1
ATOM 3381 N N . SER B 1 60 ? 13.031 -13.086 -11.836 1 85.19 60 SER B N 1
ATOM 3382 C CA . SER B 1 60 ? 11.867 -12.203 -11.805 1 85.19 60 SER B CA 1
ATOM 3383 C C . SER B 1 60 ? 11.75 -11.398 -13.086 1 85.19 60 SER B C 1
ATOM 3385 O O . SER B 1 60 ? 12.758 -11.039 -13.703 1 85.19 60 SER B O 1
ATOM 3387 N N . TRP B 1 61 ? 10.57 -11.156 -13.414 1 85.19 61 TRP B N 1
ATOM 3388 C CA . TRP B 1 61 ? 10.227 -10.312 -14.555 1 85.19 61 TRP B CA 1
ATOM 3389 C C . TRP B 1 61 ? 10.094 -8.852 -14.133 1 85.19 61 TRP B C 1
ATOM 3391 O O . TRP B 1 61 ? 10.719 -7.973 -14.719 1 85.19 61 TRP B O 1
ATOM 3401 N N . ASP B 1 62 ? 9.352 -8.602 -13.109 1 83 62 ASP B N 1
ATOM 3402 C CA . ASP B 1 62 ? 8.938 -7.223 -12.852 1 83 62 ASP B CA 1
ATOM 3403 C C . ASP B 1 62 ? 9.273 -6.809 -11.422 1 83 62 ASP B C 1
ATOM 3405 O O . ASP B 1 62 ? 9.234 -5.621 -11.094 1 83 62 ASP B O 1
ATOM 3409 N N . ILE B 1 63 ? 9.617 -7.77 -10.602 1 88.94 63 ILE B N 1
ATOM 3410 C CA . ILE B 1 63 ? 9.891 -7.406 -9.219 1 88.94 63 ILE B CA 1
ATOM 3411 C C . ILE B 1 63 ? 11.398 -7.395 -8.977 1 88.94 63 ILE B C 1
ATOM 3413 O O . ILE B 1 63 ? 12.133 -8.203 -9.555 1 88.94 63 ILE B O 1
ATOM 3417 N N . PRO B 1 64 ? 11.867 -6.555 -8.102 1 85.94 64 PRO B N 1
ATOM 3418 C CA . PRO B 1 64 ? 13.305 -6.465 -7.855 1 85.94 64 PRO B CA 1
ATOM 3419 C C . PRO B 1 64 ? 13.867 -7.707 -7.172 1 85.94 64 PRO B C 1
ATOM 3421 O O . PRO B 1 64 ? 13.203 -8.297 -6.312 1 85.94 64 PRO B O 1
ATOM 3424 N N . HIS B 1 65 ? 15.039 -7.992 -7.57 1 88.56 65 HIS B N 1
ATOM 3425 C CA . HIS B 1 65 ? 15.734 -9.109 -6.934 1 88.56 65 HIS B CA 1
ATOM 3426 C C . HIS B 1 65 ? 16.203 -8.742 -5.527 1 88.56 65 HIS B C 1
ATOM 3428 O O . HIS B 1 65 ? 16.641 -7.613 -5.297 1 88.56 65 HIS B O 1
ATOM 3434 N N . GLN B 1 66 ? 16.219 -9.703 -4.609 1 89.75 66 GLN B N 1
ATOM 3435 C CA . GLN B 1 66 ? 16.625 -9.438 -3.232 1 89.75 66 GLN B CA 1
ATOM 3436 C C . GLN B 1 66 ? 18.109 -9.742 -3.031 1 89.75 66 GLN B C 1
ATOM 3438 O O . GLN B 1 66 ? 18.703 -9.336 -2.031 1 89.75 66 GLN B O 1
ATOM 3443 N N . ASN B 1 67 ? 18.656 -10.531 -3.922 1 93.56 67 ASN B N 1
ATOM 3444 C CA . ASN B 1 67 ? 20.062 -10.93 -3.848 1 93.56 67 ASN B CA 1
ATOM 3445 C C . ASN B 1 67 ? 20.359 -11.719 -2.578 1 93.56 67 ASN B C 1
ATOM 3447 O O . ASN B 1 67 ? 21.344 -11.461 -1.896 1 93.56 67 ASN B O 1
ATOM 3451 N N . TRP B 1 68 ? 19.469 -12.594 -2.248 1 95.19 68 TRP B N 1
ATOM 3452 C CA . TRP B 1 68 ? 19.594 -13.391 -1.036 1 95.19 68 TRP B CA 1
ATOM 3453 C C . TRP B 1 68 ? 20.516 -14.586 -1.258 1 95.19 68 TRP B C 1
ATOM 3455 O O . TRP B 1 68 ? 20.547 -15.156 -2.35 1 95.19 68 TRP B O 1
ATOM 3465 N N . GLY B 1 69 ? 21.344 -14.844 -0.294 1 95.31 69 GLY B N 1
ATOM 3466 C CA . GLY B 1 69 ? 22 -16.141 -0.175 1 95.31 69 GLY B CA 1
ATOM 3467 C C . GLY B 1 69 ? 21.234 -17.109 0.708 1 95.31 69 GLY B C 1
ATOM 3468 O O . GLY B 1 69 ? 20.078 -16.875 1.04 1 95.31 69 GLY B O 1
ATOM 3469 N N . VAL B 1 70 ? 21.828 -18.188 0.968 1 97.38 70 VAL B N 1
ATOM 3470 C CA . VAL B 1 70 ? 21.156 -19.266 1.681 1 97.38 70 VAL B CA 1
ATOM 3471 C C . VAL B 1 70 ? 20.766 -18.797 3.08 1 97.38 70 VAL B C 1
ATOM 3473 O O . VAL B 1 70 ? 19.734 -19.203 3.607 1 97.38 70 VAL B O 1
ATOM 3476 N N . LYS B 1 71 ? 21.531 -17.953 3.668 1 97.94 71 LYS B N 1
ATOM 3477 C CA . LYS B 1 71 ? 21.219 -17.453 5.004 1 97.94 71 LYS B CA 1
ATOM 3478 C C . LYS B 1 71 ? 19.891 -16.703 5.008 1 97.94 71 LYS B C 1
ATOM 3480 O O . LYS B 1 71 ? 19.031 -16.938 5.867 1 97.94 71 LYS B O 1
ATOM 3485 N N . GLU B 1 72 ? 19.75 -15.781 4.059 1 98 72 GLU B N 1
ATOM 3486 C CA . GLU B 1 72 ? 18.531 -15.008 3.961 1 98 72 GLU B CA 1
ATOM 3487 C C . GLU B 1 72 ? 17.344 -15.891 3.592 1 98 72 GLU B C 1
ATOM 3489 O O . GLU B 1 72 ? 16.25 -15.742 4.152 1 98 72 GLU B O 1
ATOM 3494 N N . TRP B 1 73 ? 17.547 -16.844 2.676 1 98.06 73 TRP B N 1
ATOM 3495 C CA . TRP B 1 73 ? 16.469 -17.75 2.301 1 98.06 73 TRP B CA 1
ATOM 3496 C C . TRP B 1 73 ? 16.078 -18.641 3.477 1 98.06 73 TRP B C 1
ATOM 3498 O O . TRP B 1 73 ? 14.898 -18.922 3.688 1 98.06 73 TRP B O 1
ATOM 3508 N N . ASP B 1 74 ? 17.078 -19.078 4.211 1 98.75 74 ASP B N 1
ATOM 3509 C CA . ASP B 1 74 ? 16.797 -19.875 5.398 1 98.75 74 ASP B CA 1
ATOM 3510 C C . ASP B 1 74 ? 15.891 -19.109 6.375 1 98.75 74 ASP B C 1
ATOM 3512 O O . ASP B 1 74 ? 14.906 -19.672 6.875 1 98.75 74 ASP B O 1
ATOM 3516 N N . ALA B 1 75 ? 16.234 -17.891 6.621 1 98.75 75 ALA B N 1
ATOM 3517 C CA . ALA B 1 75 ? 15.422 -17.047 7.488 1 98.75 75 ALA B CA 1
ATOM 3518 C C . ALA B 1 75 ? 14.016 -16.859 6.918 1 98.75 75 ALA B C 1
ATOM 3520 O O . ALA B 1 75 ? 13.039 -16.812 7.672 1 98.75 75 ALA B O 1
ATOM 3521 N N . ASP B 1 76 ? 13.938 -16.812 5.641 1 98.69 76 ASP B N 1
ATOM 3522 C CA . ASP B 1 76 ? 12.641 -16.609 4.988 1 98.69 76 ASP B CA 1
ATOM 3523 C C . ASP B 1 76 ? 11.773 -17.859 5.086 1 98.69 76 ASP B C 1
ATOM 3525 O O . ASP B 1 76 ? 10.578 -17.766 5.367 1 98.69 76 ASP B O 1
ATOM 3529 N N . PHE B 1 77 ? 12.32 -19 4.852 1 98.88 77 PHE B N 1
ATOM 3530 C CA . PHE B 1 77 ? 11.586 -20.25 5.012 1 98.88 77 PHE B CA 1
ATOM 3531 C C . PHE B 1 77 ? 11.109 -20.422 6.449 1 98.88 77 PHE B C 1
ATOM 3533 O O . PHE B 1 77 ? 10.008 -20.906 6.691 1 98.88 77 PHE B O 1
ATOM 3540 N N . LYS B 1 78 ? 11.953 -20.016 7.379 1 98.81 78 LYS B N 1
ATOM 3541 C CA . LYS B 1 78 ? 11.555 -20.047 8.781 1 98.81 78 LYS B CA 1
ATOM 3542 C C . LYS B 1 78 ? 10.336 -19.156 9.023 1 98.81 78 LYS B C 1
ATOM 3544 O O . LYS B 1 78 ? 9.398 -19.562 9.719 1 98.81 78 LYS B O 1
ATOM 3549 N N . ALA B 1 79 ? 10.414 -17.984 8.461 1 98.81 79 ALA B N 1
ATOM 3550 C CA . ALA B 1 79 ? 9.289 -17.062 8.602 1 98.81 79 ALA B CA 1
ATOM 3551 C C . ALA B 1 79 ? 8.031 -17.625 7.941 1 98.81 79 ALA B C 1
ATOM 3553 O O . ALA B 1 79 ? 6.926 -17.484 8.469 1 98.81 79 ALA B O 1
ATOM 3554 N N . MET B 1 80 ? 8.164 -18.25 6.77 1 98.88 80 MET B N 1
ATOM 3555 C CA . MET B 1 80 ? 7.039 -18.906 6.102 1 98.88 80 MET B CA 1
ATOM 3556 C C . MET B 1 80 ? 6.395 -19.938 7.008 1 98.88 80 MET B C 1
ATOM 3558 O O . MET B 1 80 ? 5.18 -19.953 7.195 1 98.88 80 MET B O 1
ATOM 3562 N N . LYS B 1 81 ? 7.223 -20.75 7.535 1 98.69 81 LYS B N 1
ATOM 3563 C CA . LYS B 1 81 ? 6.734 -21.812 8.414 1 98.69 81 LYS B CA 1
ATOM 3564 C C . LYS B 1 81 ? 6.004 -21.234 9.625 1 98.69 81 LYS B C 1
ATOM 3566 O O . LYS B 1 81 ? 4.93 -21.703 9.992 1 98.69 81 LYS B O 1
ATOM 3571 N N . GLN B 1 82 ? 6.578 -20.203 10.219 1 98.31 82 GLN B N 1
ATOM 3572 C CA . GLN B 1 82 ? 5.977 -19.562 11.375 1 98.31 82 GLN B CA 1
ATOM 3573 C C . GLN B 1 82 ? 4.605 -18.984 11.039 1 98.31 82 GLN B C 1
ATOM 3575 O O . GLN B 1 82 ? 3.695 -19.016 11.875 1 98.31 82 GLN B O 1
ATOM 3580 N N . MET B 1 83 ? 4.445 -18.5 9.883 1 98.12 83 MET B N 1
ATOM 3581 C CA . MET B 1 83 ? 3.203 -17.875 9.445 1 98.12 83 MET B CA 1
ATOM 3582 C C . MET B 1 83 ? 2.143 -18.922 9.133 1 98.12 83 MET B C 1
ATOM 3584 O O . MET B 1 83 ? 0.954 -18.609 9.062 1 98.12 83 MET B O 1
ATOM 3588 N N . GLY B 1 84 ? 2.582 -20.188 8.883 1 97.94 84 GLY B N 1
ATOM 3589 C CA . GLY B 1 84 ? 1.657 -21.266 8.594 1 97.94 84 GLY B CA 1
ATOM 3590 C C . GLY B 1 84 ? 1.733 -21.75 7.156 1 97.94 84 GLY B C 1
ATOM 3591 O O . GLY B 1 84 ? 0.938 -22.594 6.734 1 97.94 84 GLY B O 1
ATOM 3592 N N . ILE B 1 85 ? 2.688 -21.266 6.406 1 98.81 85 ILE B N 1
ATOM 3593 C CA . ILE B 1 85 ? 2.893 -21.719 5.035 1 98.81 85 ILE B CA 1
ATOM 3594 C C . ILE B 1 85 ? 3.561 -23.094 5.047 1 98.81 85 ILE B C 1
ATOM 3596 O O . ILE B 1 85 ? 4.547 -23.312 5.758 1 98.81 85 ILE B O 1
ATOM 3600 N N . ASN B 1 86 ? 3.025 -23.953 4.277 1 98.81 86 ASN B N 1
ATOM 3601 C CA . ASN B 1 86 ? 3.588 -25.312 4.246 1 98.81 86 ASN B CA 1
ATOM 3602 C C . ASN B 1 86 ? 3.914 -25.75 2.822 1 98.81 86 ASN B C 1
ATOM 3604 O O . ASN B 1 86 ? 4.387 -26.859 2.607 1 98.81 86 ASN B O 1
ATOM 3608 N N . THR B 1 87 ? 3.695 -24.875 1.818 1 98.94 87 THR B N 1
ATOM 3609 C CA . THR B 1 87 ? 3.938 -25.203 0.415 1 98.94 87 THR B CA 1
ATOM 3610 C C . THR B 1 87 ? 4.605 -24.031 -0.298 1 98.94 87 THR B C 1
ATOM 3612 O O . THR B 1 87 ? 4.137 -22.891 -0.209 1 98.94 87 THR B O 1
ATOM 3615 N N . VAL B 1 88 ? 5.738 -24.312 -0.957 1 98.94 88 VAL B N 1
ATOM 3616 C CA . VAL B 1 88 ? 6.402 -23.297 -1.774 1 98.94 88 VAL B CA 1
ATOM 3617 C C . VAL B 1 88 ? 6.426 -23.75 -3.234 1 98.94 88 VAL B C 1
ATOM 3619 O O . VAL B 1 88 ? 6.605 -24.938 -3.523 1 98.94 88 VAL B O 1
ATOM 3622 N N . VAL B 1 89 ? 6.141 -22.812 -4.121 1 98.88 89 VAL B N 1
ATOM 3623 C CA . VAL B 1 89 ? 6.074 -23.078 -5.555 1 98.88 89 VAL B CA 1
ATOM 3624 C C . VAL B 1 89 ? 7.105 -22.234 -6.289 1 98.88 89 VAL B C 1
ATOM 3626 O O . VAL B 1 89 ? 7.008 -21 -6.293 1 98.88 89 VAL B O 1
ATOM 3629 N N . LEU B 1 90 ? 8.125 -22.844 -6.859 1 98.56 90 LEU B N 1
ATOM 3630 C CA . LEU B 1 90 ? 9 -22.125 -7.766 1 98.56 90 LEU B CA 1
ATOM 3631 C C . LEU B 1 90 ? 8.234 -21.641 -8.992 1 98.56 90 LEU B C 1
ATOM 3633 O O . LEU B 1 90 ? 7.723 -22.438 -9.773 1 98.56 90 LEU B O 1
ATOM 3637 N N . ILE B 1 91 ? 8.172 -20.359 -9.156 1 97 91 ILE B N 1
ATOM 3638 C CA . ILE B 1 91 ? 7.246 -19.797 -10.125 1 97 91 ILE B CA 1
ATOM 3639 C C . ILE B 1 91 ? 7.691 -20.172 -11.539 1 97 91 ILE B C 1
ATOM 3641 O O . ILE B 1 91 ? 6.859 -20.328 -12.438 1 97 91 ILE B O 1
ATOM 3645 N N . ARG B 1 92 ? 9.062 -20.344 -11.695 1 97.06 92 ARG B N 1
ATOM 3646 C CA . ARG B 1 92 ? 9.578 -20.719 -13 1 97.06 92 ARG B CA 1
ATOM 3647 C C . ARG B 1 92 ? 11.016 -21.219 -12.891 1 97.06 92 ARG B C 1
ATOM 3649 O O . ARG B 1 92 ? 11.797 -20.719 -12.078 1 97.06 92 ARG B O 1
ATOM 3656 N N . ALA B 1 93 ? 11.297 -22.141 -13.773 1 97.69 93 ALA B N 1
ATOM 3657 C CA . ALA B 1 93 ? 12.648 -22.672 -13.867 1 97.69 93 ALA B CA 1
ATOM 3658 C C . ALA B 1 93 ? 13.602 -21.688 -14.516 1 97.69 93 ALA B C 1
ATOM 3660 O O . ALA B 1 93 ? 14.82 -21.797 -14.383 1 97.69 93 ALA B O 1
ATOM 3661 N N . GLY B 1 94 ? 13.055 -20.812 -15.219 1 97 94 GLY B N 1
ATOM 3662 C CA . GLY B 1 94 ? 13.797 -19.797 -15.938 1 97 94 GLY B CA 1
ATOM 3663 C C . GLY B 1 94 ? 12.906 -18.859 -16.719 1 97 94 GLY B C 1
ATOM 3664 O O . GLY B 1 94 ? 11.742 -19.156 -16.984 1 97 94 GLY B O 1
ATOM 3665 N N . LEU B 1 95 ? 13.469 -17.719 -17.047 1 96 95 LEU B N 1
ATOM 3666 C CA . LEU B 1 95 ? 12.852 -16.672 -17.859 1 96 95 LEU B CA 1
ATOM 3667 C C . LEU B 1 95 ? 13.82 -16.156 -18.906 1 96 95 LEU B C 1
ATOM 3669 O O . LEU B 1 95 ? 14.773 -15.445 -18.594 1 96 95 LEU B O 1
ATOM 3673 N N . GLY B 1 96 ? 13.547 -16.578 -20.125 1 95.75 96 GLY B N 1
ATOM 3674 C CA . GLY B 1 96 ? 14.492 -16.25 -21.172 1 95.75 96 GLY B CA 1
ATOM 3675 C C . GLY B 1 96 ? 15.867 -16.859 -20.953 1 95.75 96 GLY B C 1
ATOM 3676 O O . GLY B 1 96 ? 15.992 -18.078 -20.812 1 95.75 96 GLY B O 1
ATOM 3677 N N . SER B 1 97 ? 16.812 -15.992 -20.828 1 96.69 97 SER B N 1
ATOM 3678 C CA . SER B 1 97 ? 18.188 -16.453 -20.781 1 96.69 97 SER B CA 1
ATOM 3679 C C . SER B 1 97 ? 18.609 -16.797 -19.344 1 96.69 97 SER B C 1
ATOM 3681 O O . SER B 1 97 ? 19.656 -17.391 -19.125 1 96.69 97 SER B O 1
ATOM 3683 N N . TRP B 1 98 ? 17.781 -16.438 -18.406 1 96.69 98 TRP B N 1
ATOM 3684 C CA . TRP B 1 98 ? 18.141 -16.625 -17 1 96.69 98 TRP B CA 1
ATOM 3685 C C . TRP B 1 98 ? 17.438 -17.844 -16.422 1 96.69 98 TRP B C 1
ATOM 3687 O O . TRP B 1 98 ? 16.219 -17.984 -16.531 1 96.69 98 TRP B O 1
ATOM 3697 N N . ILE B 1 99 ? 18.219 -18.75 -15.82 1 97.75 99 ILE B N 1
ATOM 3698 C CA . ILE B 1 99 ? 17.641 -20 -15.375 1 97.75 99 ILE B CA 1
ATOM 3699 C C . ILE B 1 99 ? 18 -20.25 -13.914 1 97.75 99 ILE B C 1
ATOM 3701 O O . ILE B 1 99 ? 19.031 -19.781 -13.438 1 97.75 99 ILE B O 1
ATOM 3705 N N . ALA B 1 100 ? 17.203 -21.016 -13.195 1 97.75 100 ALA B N 1
ATOM 3706 C CA . ALA B 1 100 ? 17.25 -21.188 -11.75 1 97.75 100 ALA B CA 1
ATOM 3707 C C . ALA B 1 100 ? 18.281 -22.234 -11.367 1 97.75 100 ALA B C 1
ATOM 3709 O O . ALA B 1 100 ? 18.688 -22.328 -10.203 1 97.75 100 ALA B O 1
ATOM 3710 N N . ALA B 1 101 ? 18.703 -23.062 -12.25 1 98.31 101 ALA B N 1
ATOM 3711 C CA . ALA B 1 101 ? 19.672 -24.125 -12.062 1 98.31 101 ALA B CA 1
ATOM 3712 C C . ALA B 1 101 ? 20.312 -24.531 -13.391 1 98.31 101 ALA B C 1
ATOM 3714 O O . ALA B 1 101 ? 19.812 -24.172 -14.461 1 98.31 101 ALA B O 1
ATOM 3715 N N . PRO B 1 102 ? 21.422 -25.188 -13.352 1 98.5 102 PRO B N 1
ATOM 3716 C CA . PRO B 1 102 ? 22.078 -25.547 -14.609 1 98.5 102 PRO B CA 1
ATOM 3717 C C . PRO B 1 102 ? 21.453 -26.766 -15.281 1 98.5 102 PRO B C 1
ATOM 3719 O O . PRO B 1 102 ? 22.062 -27.828 -15.344 1 98.5 102 PRO B O 1
ATOM 3722 N N . PHE B 1 103 ? 20.344 -26.578 -15.875 1 98.69 103 PHE B N 1
ATOM 3723 C CA . PHE B 1 103 ? 19.641 -27.625 -16.609 1 98.69 103 PHE B CA 1
ATOM 3724 C C . PHE B 1 103 ? 20.344 -27.922 -17.938 1 98.69 103 PHE B C 1
ATOM 3726 O O . PHE B 1 103 ? 20.422 -27.047 -18.812 1 98.69 103 PHE B O 1
ATOM 3733 N N . ASP B 1 104 ? 20.703 -29.172 -18.125 1 98.5 104 ASP B N 1
ATOM 3734 C CA . ASP B 1 104 ? 21.469 -29.562 -19.312 1 98.5 104 ASP B CA 1
ATOM 3735 C C . ASP B 1 104 ? 20.656 -29.328 -20.594 1 98.5 104 ASP B C 1
ATOM 3737 O O . ASP B 1 104 ? 21.188 -28.859 -21.594 1 98.5 104 ASP B O 1
ATOM 3741 N N . CYS B 1 105 ? 19.391 -29.703 -20.562 1 97.88 105 CYS B N 1
ATOM 3742 C CA . CYS B 1 105 ? 18.562 -29.609 -21.75 1 97.88 105 CYS B CA 1
ATOM 3743 C C . CYS B 1 105 ? 18.438 -28.156 -22.219 1 97.88 105 CYS B C 1
ATOM 3745 O O . CYS B 1 105 ? 18.375 -27.875 -23.406 1 97.88 105 CYS B O 1
ATOM 3747 N N . LEU B 1 106 ? 18.422 -27.234 -21.281 1 97.94 106 LEU B N 1
ATOM 3748 C CA . LEU B 1 106 ? 18.328 -25.812 -21.625 1 97.94 106 LEU B CA 1
ATOM 3749 C C . LEU B 1 106 ? 19.688 -25.281 -22.031 1 97.94 106 LEU B C 1
ATOM 3751 O O . LEU B 1 106 ? 19.797 -24.5 -22.984 1 97.94 106 LEU B O 1
ATOM 3755 N N . LEU B 1 107 ? 20.719 -25.688 -21.328 1 98 107 LEU B N 1
ATOM 3756 C CA . LEU B 1 107 ? 22.062 -25.234 -21.625 1 98 107 LEU B CA 1
ATOM 3757 C C . LEU B 1 107 ? 22.484 -25.656 -23.031 1 98 107 LEU B C 1
ATOM 3759 O O . LEU B 1 107 ? 23.141 -24.891 -23.734 1 98 107 LEU B O 1
ATOM 3763 N N . ARG B 1 108 ? 22.078 -26.703 -23.438 1 97.44 108 ARG B N 1
ATOM 3764 C CA . ARG B 1 108 ? 22.438 -27.25 -24.75 1 97.44 108 ARG B CA 1
ATOM 3765 C C . ARG B 1 108 ? 21.844 -26.391 -25.875 1 97.44 108 ARG B C 1
ATOM 3767 O O . ARG B 1 108 ? 22.344 -26.406 -27 1 97.44 108 ARG B O 1
ATOM 3774 N N . THR B 1 109 ? 20.719 -25.719 -25.578 1 95.75 109 THR B N 1
ATOM 3775 C CA . THR B 1 109 ? 20.109 -24.859 -26.594 1 95.75 109 THR B CA 1
ATOM 3776 C C . THR B 1 109 ? 21.047 -23.703 -26.953 1 95.75 109 THR B C 1
ATOM 3778 O O . THR B 1 109 ? 20.875 -23.078 -28.016 1 95.75 109 THR B O 1
ATOM 3781 N N . GLY B 1 110 ? 21.906 -23.328 -26.109 1 95.69 110 GLY B N 1
ATOM 3782 C CA . GLY B 1 110 ? 22.812 -22.203 -26.312 1 95.69 110 GLY B CA 1
ATOM 3783 C C . GLY B 1 110 ? 22.141 -20.859 -26.062 1 95.69 110 GLY B C 1
ATOM 3784 O O . GLY B 1 110 ? 22.719 -19.812 -26.328 1 95.69 110 GLY B O 1
ATOM 3785 N N . LYS B 1 111 ? 20.969 -20.906 -25.531 1 95.69 111 LYS B N 1
ATOM 3786 C CA . LYS B 1 111 ? 20.172 -19.672 -25.438 1 95.69 111 LYS B CA 1
ATOM 3787 C C . LYS B 1 111 ? 20.062 -19.188 -24 1 95.69 111 LYS B C 1
ATOM 3789 O O . LYS B 1 111 ? 19.484 -18.141 -23.734 1 95.69 111 LYS B O 1
ATOM 3794 N N . VAL B 1 112 ? 20.594 -19.953 -23.047 1 97.38 112 VAL B N 1
ATOM 3795 C CA . VAL B 1 112 ? 20.469 -19.594 -21.625 1 97.38 112 VAL B CA 1
ATOM 3796 C C . VAL B 1 112 ? 21.859 -19.375 -21.031 1 97.38 112 VAL B C 1
ATOM 3798 O O . VAL B 1 112 ? 22.875 -19.781 -21.609 1 97.38 112 VAL B O 1
ATOM 3801 N N . LYS B 1 113 ? 21.922 -18.656 -19.938 1 97.19 113 LYS B N 1
ATOM 3802 C CA . LYS B 1 113 ? 23.156 -18.359 -19.219 1 97.19 113 LYS B CA 1
ATOM 3803 C C . LYS B 1 113 ? 23.344 -19.328 -18.047 1 97.19 113 LYS B C 1
ATOM 3805 O O . LYS B 1 113 ? 22.391 -19.656 -17.344 1 97.19 113 LYS B O 1
ATOM 3810 N N . TYR B 1 114 ? 24.547 -19.766 -17.891 1 97.75 114 TYR B N 1
ATOM 3811 C CA . TYR B 1 114 ? 24.859 -20.672 -16.781 1 97.75 114 TYR B CA 1
ATOM 3812 C C . TYR B 1 114 ? 24.672 -19.969 -15.438 1 97.75 114 TYR B C 1
ATOM 3814 O O . TYR B 1 114 ? 25.297 -18.953 -15.164 1 97.75 114 TYR B O 1
ATOM 3822 N N . PRO B 1 115 ? 23.859 -20.531 -14.555 1 97.69 115 PRO B N 1
ATOM 3823 C CA . PRO B 1 115 ? 23.578 -19.875 -13.273 1 97.69 115 PRO B CA 1
ATOM 3824 C C . PRO B 1 115 ? 24.656 -20.156 -12.227 1 97.69 115 PRO B C 1
ATOM 3826 O O . PRO B 1 115 ? 25.188 -21.266 -12.172 1 97.69 115 PRO B O 1
ATOM 3829 N N . PRO B 1 116 ? 24.953 -19.156 -11.398 1 96.19 116 PRO B N 1
ATOM 3830 C CA . PRO B 1 116 ? 26 -19.344 -10.391 1 96.19 116 PRO B CA 1
ATOM 3831 C C . PRO B 1 116 ? 25.516 -20.156 -9.18 1 96.19 116 PRO B C 1
ATOM 3833 O O . PRO B 1 116 ? 26.328 -20.594 -8.367 1 96.19 116 PRO B O 1
ATOM 3836 N N . VAL B 1 117 ? 24.25 -20.266 -8.992 1 96.88 117 VAL B N 1
ATOM 3837 C CA . VAL B 1 117 ? 23.641 -20.969 -7.859 1 96.88 117 VAL B CA 1
ATOM 3838 C C . VAL B 1 117 ? 22.562 -21.922 -8.352 1 96.88 117 VAL B C 1
ATOM 3840 O O . VAL B 1 117 ? 21.797 -21.578 -9.258 1 96.88 117 VAL B O 1
ATOM 3843 N N . ASP B 1 118 ? 22.5 -23.125 -7.805 1 98.44 118 ASP B N 1
ATOM 3844 C CA . ASP B 1 118 ? 21.391 -24.047 -8.016 1 98.44 118 ASP B CA 1
ATOM 3845 C C . ASP B 1 118 ? 20.25 -23.75 -7.047 1 98.44 118 ASP B C 1
ATOM 3847 O O . ASP B 1 118 ? 20.156 -24.359 -5.98 1 98.44 118 ASP B O 1
ATOM 3851 N N . LEU B 1 119 ? 19.375 -22.891 -7.453 1 98.06 119 LEU B N 1
ATOM 3852 C CA . LEU B 1 119 ? 18.266 -22.438 -6.609 1 98.06 119 LEU B CA 1
ATOM 3853 C C . LEU B 1 119 ? 17.297 -23.578 -6.348 1 98.06 119 LEU B C 1
ATOM 3855 O O . LEU B 1 119 ? 16.672 -23.641 -5.289 1 98.06 119 LEU B O 1
ATOM 3859 N N . VAL B 1 120 ? 17.156 -24.484 -7.336 1 98.75 120 VAL B N 1
ATOM 3860 C CA . VAL B 1 120 ? 16.234 -25.609 -7.18 1 98.75 120 VAL B CA 1
ATOM 3861 C C . VAL B 1 120 ? 16.688 -26.5 -6.023 1 98.75 120 VAL B C 1
ATOM 3863 O O . VAL B 1 120 ? 15.914 -26.797 -5.121 1 98.75 120 VAL B O 1
ATOM 3866 N N . GLU B 1 121 ? 17.953 -26.812 -6.027 1 98.81 121 GLU B N 1
ATOM 3867 C CA . GLU B 1 121 ? 18.5 -27.609 -4.938 1 98.81 121 GLU B CA 1
ATOM 3868 C C . GLU B 1 121 ? 18.375 -26.891 -3.604 1 98.81 121 GLU B C 1
ATOM 3870 O O . GLU B 1 121 ? 18.016 -27.5 -2.592 1 98.81 121 GLU B O 1
ATOM 3875 N N . MET B 1 122 ? 18.656 -25.641 -3.594 1 98.62 122 MET B N 1
ATOM 3876 C CA . MET B 1 122 ? 18.578 -24.859 -2.365 1 98.62 122 MET B CA 1
ATOM 3877 C C . MET B 1 122 ? 17.156 -24.875 -1.799 1 98.62 122 MET B C 1
ATOM 3879 O O . MET B 1 122 ? 16.969 -25.141 -0.611 1 98.62 122 MET B O 1
ATOM 3883 N N . PHE B 1 123 ? 16.156 -24.641 -2.635 1 98.75 123 PHE B N 1
ATOM 3884 C CA . PHE B 1 123 ? 14.781 -24.547 -2.176 1 98.75 123 PHE B CA 1
ATOM 3885 C C . PHE B 1 123 ? 14.242 -25.906 -1.745 1 98.75 123 PHE B C 1
ATOM 3887 O O . PHE B 1 123 ? 13.469 -26 -0.791 1 98.75 123 PHE B O 1
ATOM 3894 N N . LEU B 1 124 ? 14.688 -26.938 -2.428 1 98.88 124 LEU B N 1
ATOM 3895 C CA . LEU B 1 124 ? 14.32 -28.281 -2.012 1 98.88 124 LEU B CA 1
ATOM 3896 C C . LEU B 1 124 ? 14.938 -28.625 -0.662 1 98.88 124 LEU B C 1
ATOM 3898 O O . LEU B 1 124 ? 14.266 -29.172 0.218 1 98.88 124 LEU B O 1
ATOM 3902 N N . ALA B 1 125 ? 16.203 -28.312 -0.502 1 98.81 125 ALA B N 1
ATOM 3903 C CA . ALA B 1 125 ? 16.875 -28.594 0.757 1 98.81 125 ALA B CA 1
ATOM 3904 C C . ALA B 1 125 ? 16.234 -27.828 1.91 1 98.81 125 ALA B C 1
ATOM 3906 O O . ALA B 1 125 ? 16.062 -28.375 3 1 98.81 125 ALA B O 1
ATOM 3907 N N . LEU B 1 126 ? 15.93 -26.578 1.666 1 98.88 126 LEU B N 1
ATOM 3908 C CA . LEU B 1 126 ? 15.258 -25.781 2.686 1 98.88 126 LEU B CA 1
ATOM 3909 C C . LEU B 1 126 ? 13.859 -26.312 2.965 1 98.88 126 LEU B C 1
ATOM 3911 O O . LEU B 1 126 ? 13.406 -26.312 4.113 1 98.88 126 LEU B O 1
ATOM 3915 N N . SER B 1 127 ? 13.188 -26.766 1.91 1 98.94 127 SER B N 1
ATOM 3916 C CA . SER B 1 127 ? 11.875 -27.375 2.1 1 98.94 127 SER B CA 1
ATOM 3917 C C . SER B 1 127 ? 11.977 -28.641 2.945 1 98.94 127 SER B C 1
ATOM 3919 O O . SER B 1 127 ? 11.133 -28.875 3.812 1 98.94 127 SER B O 1
ATOM 3921 N N . ASP B 1 128 ? 12.953 -29.453 2.713 1 98.88 128 ASP B N 1
ATOM 3922 C CA . ASP B 1 128 ? 13.211 -30.625 3.543 1 98.88 128 ASP B CA 1
ATOM 3923 C C . ASP B 1 128 ? 13.438 -30.219 5 1 98.88 128 ASP B C 1
ATOM 3925 O O . ASP B 1 128 ? 12.844 -30.812 5.91 1 98.88 128 ASP B O 1
ATOM 3929 N N . LYS B 1 129 ? 14.25 -29.25 5.16 1 98.75 129 LYS B N 1
ATOM 3930 C CA . LYS B 1 129 ? 14.633 -28.797 6.492 1 98.75 129 LYS B CA 1
ATOM 3931 C C . LYS B 1 129 ? 13.414 -28.344 7.289 1 98.75 129 LYS B C 1
ATOM 3933 O O . LYS B 1 129 ? 13.297 -28.641 8.477 1 98.75 129 LYS B O 1
ATOM 3938 N N . TYR B 1 130 ? 12.484 -27.672 6.652 1 98.81 130 TYR B N 1
ATOM 3939 C CA . TYR B 1 130 ? 11.383 -27.031 7.375 1 98.81 130 TYR B CA 1
ATOM 3940 C C . TYR B 1 130 ? 10.094 -27.828 7.207 1 98.81 130 TYR B C 1
ATOM 3942 O O . TYR B 1 130 ? 9.031 -27.406 7.672 1 98.81 130 TYR B O 1
ATOM 3950 N N . GLY B 1 131 ? 10.188 -28.984 6.52 1 98.62 131 GLY B N 1
ATOM 3951 C CA . GLY B 1 131 ? 9.023 -29.844 6.359 1 98.62 131 GLY B CA 1
ATOM 3952 C C . GLY B 1 131 ? 7.941 -29.219 5.492 1 98.62 131 GLY B C 1
ATOM 3953 O O . GLY B 1 131 ? 6.758 -29.266 5.844 1 98.62 131 GLY B O 1
ATOM 3954 N N . MET B 1 132 ? 8.336 -28.609 4.387 1 98.81 132 MET B N 1
ATOM 3955 C CA . MET B 1 132 ? 7.41 -27.984 3.449 1 98.81 132 MET B CA 1
ATOM 3956 C C . MET B 1 132 ? 7.367 -28.75 2.129 1 98.81 132 MET B C 1
ATOM 3958 O O . MET B 1 132 ? 8.305 -29.469 1.794 1 98.81 132 MET B O 1
ATOM 3962 N N . ASP B 1 133 ? 6.262 -28.609 1.478 1 98.88 133 ASP B N 1
ATOM 3963 C CA . ASP B 1 133 ? 6.152 -29.141 0.122 1 98.88 133 ASP B CA 1
ATOM 3964 C C . ASP B 1 133 ? 6.73 -28.172 -0.898 1 98.88 133 ASP B C 1
ATOM 3966 O O . ASP B 1 133 ? 6.531 -26.953 -0.783 1 98.88 133 ASP B O 1
ATOM 3970 N N . PHE B 1 134 ? 7.422 -28.734 -1.838 1 98.88 134 PHE B N 1
ATOM 3971 C CA . PHE B 1 134 ? 8 -27.953 -2.928 1 98.88 134 PHE B CA 1
ATOM 3972 C C . PHE B 1 134 ? 7.379 -28.344 -4.262 1 98.88 134 PHE B C 1
ATOM 3974 O O . PHE B 1 134 ? 7.234 -29.531 -4.559 1 98.88 134 PHE B O 1
ATOM 3981 N N . TRP B 1 135 ? 6.977 -27.344 -5.023 1 98.88 135 TRP B N 1
ATOM 3982 C CA . TRP B 1 135 ? 6.477 -27.516 -6.383 1 98.88 135 TRP B CA 1
ATOM 3983 C C . TRP B 1 135 ? 7.41 -26.859 -7.398 1 98.88 135 TRP B C 1
ATOM 3985 O O . TRP B 1 135 ? 7.879 -25.75 -7.191 1 98.88 135 TRP B O 1
ATOM 3995 N N . PHE B 1 136 ? 7.684 -27.531 -8.469 1 98.81 136 PHE B N 1
ATOM 3996 C CA . PHE B 1 136 ? 8.617 -27.062 -9.484 1 98.81 136 PHE B CA 1
ATOM 3997 C C . PHE B 1 136 ? 7.879 -26.391 -10.633 1 98.81 136 PHE B C 1
ATOM 3999 O O . PHE B 1 136 ? 7.012 -27.016 -11.258 1 98.81 136 PHE B O 1
ATOM 4006 N N . GLY B 1 137 ? 8.242 -25.125 -10.898 1 98.44 137 GLY B N 1
ATOM 4007 C CA . GLY B 1 137 ? 7.688 -24.406 -12.039 1 98.44 137 GLY B CA 1
ATOM 4008 C C . GLY B 1 137 ? 8.477 -24.641 -13.32 1 98.44 137 GLY B C 1
ATOM 4009 O O . GLY B 1 137 ? 9.711 -24.656 -13.297 1 98.44 137 GLY B O 1
ATOM 4010 N N . THR B 1 138 ? 7.75 -24.734 -14.359 1 97.5 138 THR B N 1
ATOM 4011 C CA . THR B 1 138 ? 8.383 -25.016 -15.641 1 97.5 138 THR B CA 1
ATOM 4012 C C . THR B 1 138 ? 9.062 -23.781 -16.203 1 97.5 138 THR B C 1
ATOM 4014 O O . THR B 1 138 ? 9.188 -22.766 -15.5 1 97.5 138 THR B O 1
ATOM 4017 N N . TYR B 1 139 ? 9.633 -23.969 -17.438 1 97.12 139 TYR B N 1
ATOM 4018 C CA . TYR B 1 139 ? 10.492 -22.969 -18.062 1 97.12 139 TYR B CA 1
ATOM 4019 C C . TYR B 1 139 ? 9.695 -22.094 -19.031 1 97.12 139 TYR B C 1
ATOM 4021 O O . TYR B 1 139 ? 8.852 -22.594 -19.766 1 97.12 139 TYR B O 1
ATOM 4029 N N . ASP B 1 140 ? 9.906 -20.766 -18.938 1 94.69 140 ASP B N 1
ATOM 4030 C CA . ASP B 1 140 ? 9.391 -19.797 -19.906 1 94.69 140 ASP B CA 1
ATOM 4031 C C . ASP B 1 140 ? 10.508 -19.219 -20.766 1 94.69 140 ASP B C 1
ATOM 4033 O O . ASP B 1 140 ? 11.312 -18.422 -20.312 1 94.69 140 ASP B O 1
ATOM 4037 N N . SER B 1 141 ? 10.516 -19.562 -22.031 1 93.94 141 SER B N 1
ATOM 4038 C CA . SER B 1 141 ? 11.578 -19.125 -22.938 1 93.94 141 SER B CA 1
ATOM 4039 C C . SER B 1 141 ? 11.461 -17.641 -23.266 1 93.94 141 SER B C 1
ATOM 4041 O O . SER B 1 141 ? 12.391 -17.047 -23.797 1 93.94 141 SER B O 1
ATOM 4043 N N . CYS B 1 142 ? 10.383 -17.062 -22.969 1 90.38 142 CYS B N 1
ATOM 4044 C CA . CYS B 1 142 ? 10.055 -15.68 -23.312 1 90.38 142 CYS B CA 1
ATOM 4045 C C . CYS B 1 142 ? 10.078 -15.484 -24.828 1 90.38 142 CYS B C 1
ATOM 4047 O O . CYS B 1 142 ? 10.344 -14.383 -25.312 1 90.38 142 CYS B O 1
ATOM 4049 N N . TYR B 1 143 ? 9.977 -16.531 -25.562 1 89.56 143 TYR B N 1
ATOM 4050 C CA . TYR B 1 143 ? 10.07 -16.422 -27.016 1 89.56 143 TYR B CA 1
ATOM 4051 C C . TYR B 1 143 ? 9.094 -17.359 -27.703 1 89.56 143 TYR B C 1
ATOM 4053 O O . TYR B 1 143 ? 8.07 -16.938 -28.234 1 89.56 143 TYR B O 1
ATOM 4061 N N . HIS B 1 144 ? 9.242 -18.625 -27.562 1 86.31 144 HIS B N 1
ATOM 4062 C CA . HIS B 1 144 ? 8.5 -19.625 -28.328 1 86.31 144 HIS B CA 1
ATOM 4063 C C . HIS B 1 144 ? 7 -19.5 -28.094 1 86.31 144 HIS B C 1
ATOM 4065 O O . HIS B 1 144 ? 6.219 -19.5 -29.047 1 86.31 144 HIS B O 1
ATOM 4071 N N . TRP B 1 145 ? 6.617 -19.297 -26.891 1 78.38 145 TRP B N 1
ATOM 4072 C CA . TRP B 1 145 ? 5.207 -19.188 -26.531 1 78.38 145 TRP B CA 1
ATOM 4073 C C . TRP B 1 145 ? 4.59 -17.922 -27.125 1 78.38 145 TRP B C 1
ATOM 4075 O O . TRP B 1 145 ? 3.449 -17.922 -27.594 1 78.38 145 TRP B O 1
ATOM 4085 N N . HIS B 1 146 ? 5.379 -16.906 -27.188 1 80.62 146 HIS B N 1
ATOM 4086 C CA . HIS B 1 146 ? 4.902 -15.594 -27.594 1 80.62 146 HIS B CA 1
ATOM 4087 C C . HIS B 1 146 ? 4.801 -15.5 -29.125 1 80.62 146 HIS B C 1
ATOM 4089 O O . HIS B 1 146 ? 3.971 -14.75 -29.641 1 80.62 146 HIS B O 1
ATOM 4095 N N . VAL B 1 147 ? 5.613 -16.328 -29.797 1 85.25 147 VAL B N 1
ATOM 4096 C CA . VAL B 1 147 ? 5.594 -16.25 -31.25 1 85.25 147 VAL B CA 1
ATOM 4097 C C . VAL B 1 147 ? 4.738 -17.375 -31.828 1 85.25 147 VAL B C 1
ATOM 4099 O O . VAL B 1 147 ? 4.754 -17.625 -33.031 1 85.25 147 VAL B O 1
ATOM 4102 N N . GLY B 1 148 ? 4.113 -18.141 -30.938 1 81.88 148 GLY B N 1
ATOM 4103 C CA . GLY B 1 148 ? 3.182 -19.172 -31.391 1 81.88 148 GLY B CA 1
ATOM 4104 C C . GLY B 1 148 ? 3.842 -20.516 -31.609 1 81.88 148 GLY B C 1
ATOM 4105 O O . GLY B 1 148 ? 3.219 -21.438 -32.156 1 81.88 148 GLY B O 1
ATOM 4106 N N . GLU B 1 149 ? 5.094 -20.641 -31.281 1 86.75 149 GLU B N 1
ATOM 4107 C CA . GLU B 1 149 ? 5.801 -21.922 -31.375 1 86.75 149 GLU B CA 1
ATOM 4108 C C . GLU B 1 149 ? 5.586 -22.766 -30.125 1 86.75 149 GLU B C 1
ATOM 4110 O O . GLU B 1 149 ? 6.547 -23.141 -29.453 1 86.75 149 GLU B O 1
ATOM 4115 N N . TYR B 1 150 ? 4.414 -23.125 -29.953 1 86.19 150 TYR B N 1
ATOM 4116 C CA . TYR B 1 150 ? 3.988 -23.781 -28.719 1 86.19 150 TYR B CA 1
ATOM 4117 C C . TYR B 1 150 ? 4.617 -25.172 -28.578 1 86.19 150 TYR B C 1
ATOM 4119 O O . TYR B 1 150 ? 5.02 -25.562 -27.484 1 86.19 150 TYR B O 1
ATOM 4127 N N . GLU B 1 151 ? 4.711 -25.875 -29.641 1 88.25 151 GLU B N 1
ATOM 4128 C CA . GLU B 1 151 ? 5.277 -27.219 -29.609 1 88.25 151 GLU B CA 1
ATOM 4129 C C . GLU B 1 151 ? 6.73 -27.203 -29.141 1 88.25 151 GLU B C 1
ATOM 4131 O O . GLU B 1 151 ? 7.16 -28.078 -28.391 1 88.25 151 GLU B O 1
ATOM 4136 N N . LYS B 1 152 ? 7.41 -26.25 -29.594 1 90.94 152 LYS B N 1
ATOM 4137 C CA . LYS B 1 152 ? 8.812 -26.141 -29.203 1 90.94 152 LYS B CA 1
ATOM 4138 C C . LYS B 1 152 ? 8.945 -25.859 -27.719 1 90.94 152 LYS B C 1
ATOM 4140 O O . LYS B 1 152 ? 9.82 -26.422 -27.047 1 90.94 152 LYS B O 1
ATOM 4145 N N . GLU B 1 153 ? 8.148 -24.938 -27.25 1 91.81 153 GLU B N 1
ATOM 4146 C CA . GLU B 1 153 ? 8.133 -24.625 -25.812 1 91.81 153 GLU B CA 1
ATOM 4147 C C . GLU B 1 153 ? 7.84 -25.875 -24.984 1 91.81 153 GLU B C 1
ATOM 4149 O O . GLU B 1 153 ? 8.516 -26.125 -23.984 1 91.81 153 GLU B O 1
ATOM 4154 N N . ILE B 1 154 ? 6.867 -26.641 -25.438 1 91.56 154 ILE B N 1
ATOM 4155 C CA . ILE B 1 154 ? 6.41 -27.797 -24.688 1 91.56 154 ILE B CA 1
ATOM 4156 C C . ILE B 1 154 ? 7.465 -28.906 -24.75 1 91.56 154 ILE B C 1
ATOM 4158 O O . ILE B 1 154 ? 7.727 -29.594 -23.766 1 91.56 154 ILE B O 1
ATOM 4162 N N . GLU B 1 155 ? 8.055 -29.078 -25.875 1 92.81 155 GLU B N 1
ATOM 4163 C CA . GLU B 1 155 ? 9.102 -30.078 -26.016 1 92.81 155 GLU B CA 1
ATOM 4164 C C . GLU B 1 155 ? 10.266 -29.797 -25.078 1 92.81 155 GLU B C 1
ATOM 4166 O O . GLU B 1 155 ? 10.82 -30.719 -24.453 1 92.81 155 GLU B O 1
ATOM 4171 N N . LEU B 1 156 ? 10.633 -28.594 -25.047 1 95 156 LEU B N 1
ATOM 4172 C CA . LEU B 1 156 ? 11.703 -28.203 -24.141 1 95 156 LEU B CA 1
ATOM 4173 C C . LEU B 1 156 ? 11.328 -28.531 -22.688 1 95 156 LEU B C 1
ATOM 4175 O O . LEU B 1 156 ? 12.148 -29.047 -21.938 1 95 156 LEU B O 1
ATOM 4179 N N . ASN B 1 157 ? 10.141 -28.266 -22.359 1 96.94 157 ASN B N 1
ATOM 4180 C CA . ASN B 1 157 ? 9.695 -28.484 -20.984 1 96.94 157 ASN B CA 1
ATOM 4181 C C . ASN B 1 157 ? 9.516 -29.969 -20.688 1 96.94 157 ASN B C 1
ATOM 4183 O O . ASN B 1 157 ? 9.734 -30.422 -19.562 1 96.94 157 ASN B O 1
ATOM 4187 N N . MET B 1 158 ? 9.148 -30.781 -21.75 1 96.81 158 MET B N 1
ATOM 4188 C CA . MET B 1 158 ? 9.109 -32.25 -21.562 1 96.81 158 MET B CA 1
ATOM 4189 C C . MET B 1 158 ? 10.484 -32.781 -21.156 1 96.81 158 MET B C 1
ATOM 4191 O O . MET B 1 158 ? 10.594 -33.562 -20.234 1 96.81 158 MET B O 1
ATOM 4195 N N . GLN B 1 159 ? 11.461 -32.281 -21.797 1 98.31 159 GLN B N 1
ATOM 4196 C CA . GLN B 1 159 ? 12.828 -32.688 -21.484 1 98.31 159 GLN B CA 1
ATOM 4197 C C . GLN B 1 159 ? 13.227 -32.188 -20.094 1 98.31 159 GLN B C 1
ATOM 4199 O O . GLN B 1 159 ? 13.898 -32.906 -19.344 1 98.31 159 GLN B O 1
ATOM 4204 N N . LEU B 1 160 ? 12.883 -30.984 -19.859 1 98.69 160 LEU B N 1
ATOM 4205 C CA . LEU B 1 160 ? 13.203 -30.391 -18.562 1 98.69 160 LEU B CA 1
ATOM 4206 C C . LEU B 1 160 ? 12.578 -31.188 -17.422 1 98.69 160 LEU B C 1
ATOM 4208 O O . LEU B 1 160 ? 13.234 -31.469 -16.422 1 98.69 160 LEU B O 1
ATOM 4212 N N . ILE B 1 161 ? 11.328 -31.562 -17.578 1 98.75 161 ILE B N 1
ATOM 4213 C CA . ILE B 1 161 ? 10.602 -32.344 -16.562 1 98.75 161 ILE B CA 1
ATOM 4214 C C . ILE B 1 161 ? 11.328 -33.656 -16.297 1 98.75 161 ILE B C 1
ATOM 4216 O O . ILE B 1 161 ? 11.523 -34.031 -15.141 1 98.75 161 ILE B O 1
ATOM 4220 N N . ASP B 1 162 ? 11.75 -34.344 -17.328 1 98.81 162 ASP B N 1
ATOM 4221 C CA . ASP B 1 162 ? 12.492 -35.594 -17.188 1 98.81 162 ASP B CA 1
ATOM 4222 C C . ASP B 1 162 ? 13.781 -35.344 -16.391 1 98.81 162 ASP B C 1
ATOM 4224 O O . ASP B 1 162 ? 14.078 -36.094 -15.453 1 98.81 162 ASP B O 1
ATOM 4228 N N . GLU B 1 163 ? 14.453 -34.375 -16.828 1 98.88 163 GLU B N 1
ATOM 4229 C CA . GLU B 1 163 ? 15.742 -34.062 -16.219 1 98.88 163 GLU B CA 1
ATOM 4230 C C . GLU B 1 163 ? 15.578 -33.688 -14.742 1 98.88 163 GLU B C 1
ATOM 4232 O O . GLU B 1 163 ? 16.344 -34.156 -13.891 1 98.88 163 GLU B O 1
ATOM 4237 N N . VAL B 1 164 ? 14.633 -32.875 -14.453 1 98.88 164 VAL B N 1
ATOM 4238 C CA . VAL B 1 164 ? 14.398 -32.375 -13.102 1 98.88 164 VAL B CA 1
ATOM 4239 C C . VAL B 1 164 ? 13.977 -33.531 -12.188 1 98.88 164 VAL B C 1
ATOM 4241 O O . VAL B 1 164 ? 14.461 -33.625 -11.055 1 98.88 164 VAL B O 1
ATOM 4244 N N . TRP B 1 165 ? 13.062 -34.344 -12.672 1 98.81 165 TRP B N 1
ATOM 4245 C CA . TRP B 1 165 ? 12.625 -35.469 -11.852 1 98.81 165 TRP B CA 1
ATOM 4246 C C . TRP B 1 165 ? 13.789 -36.438 -11.555 1 98.81 165 TRP B C 1
ATOM 4248 O O . TRP B 1 165 ? 13.953 -36.875 -10.43 1 98.81 165 TRP B O 1
ATOM 4258 N N . ALA B 1 166 ? 14.586 -36.688 -12.531 1 98.75 166 ALA B N 1
ATOM 4259 C CA . ALA B 1 166 ? 15.727 -37.562 -12.367 1 98.75 166 ALA B CA 1
ATOM 4260 C C . ALA B 1 166 ? 16.719 -37 -11.359 1 98.75 166 ALA B C 1
ATOM 4262 O O . ALA B 1 166 ? 17.297 -37.719 -10.555 1 98.75 166 ALA B O 1
ATOM 4263 N N . LYS B 1 167 ? 16.875 -35.781 -11.43 1 98.69 167 LYS B N 1
ATOM 4264 C CA . LYS B 1 167 ? 17.922 -35.125 -10.633 1 98.69 167 LYS B CA 1
ATOM 4265 C C . LYS B 1 167 ? 17.438 -34.844 -9.219 1 98.69 167 LYS B C 1
ATOM 4267 O O . LYS B 1 167 ? 18.203 -35 -8.258 1 98.69 167 LYS B O 1
ATOM 4272 N N . TYR B 1 168 ? 16.25 -34.344 -9.086 1 98.75 168 TYR B N 1
ATOM 4273 C CA . TYR B 1 168 ? 15.812 -33.75 -7.816 1 98.75 168 TYR B CA 1
ATOM 4274 C C . TYR B 1 168 ? 14.68 -34.562 -7.207 1 98.75 168 TYR B C 1
ATOM 4276 O O . TYR B 1 168 ? 14.289 -34.344 -6.059 1 98.75 168 TYR B O 1
ATOM 4284 N N . GLY B 1 169 ? 14.102 -35.562 -7.875 1 98.56 169 GLY B N 1
ATOM 4285 C CA . GLY B 1 169 ? 12.914 -36.281 -7.461 1 98.56 169 GLY B CA 1
ATOM 4286 C C . GLY B 1 169 ? 13.109 -37.062 -6.18 1 98.56 169 GLY B C 1
ATOM 4287 O O . GLY B 1 169 ? 12.133 -37.5 -5.559 1 98.56 169 GLY B O 1
ATOM 4288 N N . HIS B 1 170 ? 14.328 -37.281 -5.734 1 98.31 170 HIS B N 1
ATOM 4289 C CA . HIS B 1 170 ? 14.617 -38.031 -4.52 1 98.31 170 HIS B CA 1
ATOM 4290 C C . HIS B 1 170 ? 14.273 -37.219 -3.273 1 98.31 170 HIS B C 1
ATOM 4292 O O . HIS B 1 170 ? 14.188 -37.781 -2.174 1 98.31 170 HIS B O 1
ATOM 4298 N N . HIS B 1 171 ? 14.188 -35.875 -3.363 1 98.62 171 HIS B N 1
ATOM 4299 C CA . HIS B 1 171 ? 13.797 -35.062 -2.217 1 98.62 171 HIS B CA 1
ATOM 4300 C C . HIS B 1 171 ? 12.383 -35.406 -1.761 1 98.62 171 HIS B C 1
ATOM 4302 O O . HIS B 1 171 ? 11.445 -35.406 -2.566 1 98.62 171 HIS B O 1
ATOM 4308 N N . LYS B 1 172 ? 12.188 -35.594 -0.479 1 98.25 172 LYS B N 1
ATOM 4309 C CA . LYS B 1 172 ? 10.859 -35.875 0.069 1 98.25 172 LYS B CA 1
ATOM 4310 C C . LYS B 1 172 ? 9.93 -34.688 -0.124 1 98.25 172 LYS B C 1
ATOM 4312 O O . LYS B 1 172 ? 8.711 -34.844 -0.247 1 98.25 172 LYS B O 1
ATOM 4317 N N . SER B 1 173 ? 10.539 -33.531 -0.218 1 98.75 173 SER B N 1
ATOM 4318 C CA . SER B 1 173 ? 9.773 -32.281 -0.317 1 98.75 173 SER B CA 1
ATOM 4319 C C . SER B 1 173 ? 9.234 -32.062 -1.729 1 98.75 173 SER B C 1
ATOM 4321 O O . SER B 1 173 ? 8.328 -31.266 -1.944 1 98.75 173 SER B O 1
ATOM 4323 N N . PHE B 1 174 ? 9.797 -32.719 -2.725 1 98.88 174 PHE B N 1
ATOM 4324 C CA . PHE B 1 174 ? 9.281 -32.562 -4.082 1 98.88 174 PHE B CA 1
ATOM 4325 C C . PHE B 1 174 ? 7.891 -33.156 -4.207 1 98.88 174 PHE B C 1
ATOM 4327 O O . PHE B 1 174 ? 7.738 -34.375 -4.254 1 98.88 174 PHE B O 1
ATOM 4334 N N . ARG B 1 175 ? 6.848 -32.25 -4.316 1 98.75 175 ARG B N 1
ATOM 4335 C CA . ARG B 1 175 ? 5.5 -32.781 -4.125 1 98.75 175 ARG B CA 1
ATOM 4336 C C . ARG B 1 175 ? 4.574 -32.344 -5.254 1 98.75 175 ARG B C 1
ATOM 4338 O O . ARG B 1 175 ? 3.379 -32.625 -5.238 1 98.75 175 ARG B O 1
ATOM 4345 N N . GLY B 1 176 ? 5.109 -31.656 -6.258 1 98.75 176 GLY B N 1
ATOM 4346 C CA . GLY B 1 176 ? 4.207 -31.281 -7.336 1 98.75 176 GLY B CA 1
ATOM 4347 C C . GLY B 1 176 ? 4.883 -30.469 -8.422 1 98.75 176 GLY B C 1
ATOM 4348 O O . GLY B 1 176 ? 6.078 -30.188 -8.336 1 98.75 176 GLY B O 1
ATOM 4349 N N . TRP B 1 177 ? 4.066 -30.188 -9.469 1 98.75 177 TRP B N 1
ATOM 4350 C CA . TRP B 1 177 ? 4.52 -29.453 -10.641 1 98.75 177 TRP B CA 1
ATOM 4351 C C . TRP B 1 177 ? 3.652 -28.219 -10.875 1 98.75 177 TRP B C 1
ATOM 4353 O O . TRP B 1 177 ? 2.43 -28.281 -10.734 1 98.75 177 TRP B O 1
ATOM 4363 N N . TYR B 1 178 ? 4.273 -27.109 -11.133 1 98.31 178 TYR B N 1
ATOM 4364 C CA . TYR B 1 178 ? 3.58 -25.891 -11.555 1 98.31 178 TYR B CA 1
ATOM 4365 C C . TYR B 1 178 ? 3.805 -25.625 -13.039 1 98.31 178 TYR B C 1
ATOM 4367 O O . TYR B 1 178 ? 4.945 -25.453 -13.477 1 98.31 178 TYR B O 1
ATOM 4375 N N . LEU B 1 179 ? 2.756 -25.641 -13.773 1 95.88 179 LEU B N 1
ATOM 4376 C CA . LEU B 1 179 ? 2.826 -25.328 -15.195 1 95.88 179 LEU B CA 1
ATOM 4377 C C . LEU B 1 179 ? 2.734 -23.828 -15.422 1 95.88 179 LEU B C 1
ATOM 4379 O O . LEU B 1 179 ? 1.641 -23.25 -15.406 1 95.88 179 LEU B O 1
ATOM 4383 N N . SER B 1 180 ? 3.818 -23.172 -15.781 1 92.31 180 SER B N 1
ATOM 4384 C CA . SER B 1 180 ? 3.988 -21.734 -15.672 1 92.31 180 SER B CA 1
ATOM 4385 C C . SER B 1 180 ? 3.383 -21.016 -16.875 1 92.31 180 SER B C 1
ATOM 4387 O O . SER B 1 180 ? 3.15 -19.797 -16.828 1 92.31 180 SER B O 1
ATOM 4389 N N . GLN B 1 181 ? 3.17 -21.734 -17.953 1 82.5 181 GLN B N 1
ATOM 4390 C CA . GLN B 1 181 ? 2.613 -21.094 -19.141 1 82.5 181 GLN B CA 1
ATOM 4391 C C . GLN B 1 181 ? 1.153 -20.703 -18.906 1 82.5 181 GLN B C 1
ATOM 4393 O O . GLN B 1 181 ? 0.348 -21.516 -18.469 1 82.5 181 GLN B O 1
ATOM 4398 N N . GLU B 1 182 ? 0.893 -19.469 -19.062 1 72.81 182 GLU B N 1
ATOM 4399 C CA . GLU B 1 182 ? -0.475 -19 -18.844 1 72.81 182 GLU B CA 1
ATOM 4400 C C . GLU B 1 182 ? -1.328 -19.203 -20.094 1 72.81 182 GLU B C 1
ATOM 4402 O O . GLU B 1 182 ? -0.994 -18.688 -21.172 1 72.81 182 GLU B O 1
ATOM 4407 N N . ILE B 1 183 ? -2.299 -20.047 -19.953 1 72.81 183 ILE B N 1
ATOM 4408 C CA . ILE B 1 183 ? -3.211 -20.359 -21.062 1 72.81 183 ILE B CA 1
ATOM 4409 C C . ILE B 1 183 ? -4.418 -19.422 -21.016 1 72.81 183 ILE B C 1
ATOM 4411 O O . ILE B 1 183 ? -4.82 -18.984 -19.938 1 72.81 183 ILE B O 1
ATOM 4415 N N . SER B 1 184 ? -4.809 -19.031 -22.156 1 72.19 184 SER B N 1
ATOM 4416 C CA . SER B 1 184 ? -5.984 -18.188 -22.328 1 72.19 184 SER B CA 1
ATOM 4417 C C . SER B 1 184 ? -6.793 -18.578 -23.547 1 72.19 184 SER B C 1
ATOM 4419 O O . SER B 1 184 ? -6.469 -19.562 -24.219 1 72.19 184 SER B O 1
ATOM 4421 N N . ARG B 1 185 ? -7.859 -17.891 -23.75 1 65.75 185 ARG B N 1
ATOM 4422 C CA . ARG B 1 185 ? -8.688 -18.109 -24.922 1 65.75 185 ARG B CA 1
ATOM 4423 C C . ARG B 1 185 ? -7.848 -18.078 -26.203 1 65.75 185 ARG B C 1
ATOM 4425 O O . ARG B 1 185 ? -8.117 -18.812 -27.156 1 65.75 185 ARG B O 1
ATOM 4432 N N . ARG B 1 186 ? -6.887 -17.375 -26.078 1 63.88 186 ARG B N 1
ATOM 4433 C CA . ARG B 1 186 ? -6.066 -17.156 -27.266 1 63.88 186 ARG B CA 1
ATOM 4434 C C . ARG B 1 186 ? -5.219 -18.391 -27.578 1 63.88 186 ARG B C 1
ATOM 4436 O O . ARG B 1 186 ? -4.773 -18.562 -28.719 1 63.88 186 ARG B O 1
ATOM 4443 N N . THR B 1 187 ? -5.164 -19.141 -26.625 1 64.38 187 THR B N 1
ATOM 4444 C CA . THR B 1 187 ? -4.266 -20.281 -26.797 1 64.38 187 THR B CA 1
ATOM 4445 C C . THR B 1 187 ? -5.035 -21.594 -26.734 1 64.38 187 THR B C 1
ATOM 4447 O O . THR B 1 187 ? -4.469 -22.641 -26.406 1 64.38 187 THR B O 1
ATOM 4450 N N . ARG B 1 188 ? -6.203 -21.609 -27.016 1 64.12 188 ARG B N 1
ATOM 4451 C CA . ARG B 1 188 ? -7.039 -22.797 -26.906 1 64.12 188 ARG B CA 1
ATOM 4452 C C . ARG B 1 188 ? -6.52 -23.922 -27.797 1 64.12 188 ARG B C 1
ATOM 4454 O O . ARG B 1 188 ? -6.551 -25.094 -27.406 1 64.12 188 ARG B O 1
ATOM 4461 N N . ASN B 1 189 ? -6.016 -23.469 -28.859 1 65.44 189 ASN B N 1
ATOM 4462 C CA . ASN B 1 189 ? -5.562 -24.484 -29.812 1 65.44 189 ASN B CA 1
ATOM 4463 C C . ASN B 1 189 ? -4.387 -25.281 -29.25 1 65.44 189 ASN B C 1
ATOM 4465 O O . ASN B 1 189 ? -4.082 -26.375 -29.75 1 65.44 189 ASN B O 1
ATOM 4469 N N . VAL B 1 190 ? -3.924 -24.719 -28.219 1 75 190 VAL B N 1
ATOM 4470 C CA . VAL B 1 190 ? -2.715 -25.344 -27.703 1 75 190 VAL B CA 1
ATOM 4471 C C . VAL B 1 190 ? -3.035 -26.109 -26.422 1 75 190 VAL B C 1
ATOM 4473 O O . VAL B 1 190 ? -2.148 -26.703 -25.812 1 75 190 VAL B O 1
ATOM 4476 N N . SER B 1 191 ? -4.191 -26.203 -26.109 1 77.06 191 SER B N 1
ATOM 4477 C CA . SER B 1 191 ? -4.594 -26.797 -24.844 1 77.06 191 SER B CA 1
ATOM 4478 C C . SER B 1 191 ? -4.242 -28.281 -24.797 1 77.06 191 SER B C 1
ATOM 4480 O O . SER B 1 191 ? -3.867 -28.812 -23.75 1 77.06 191 SER B O 1
ATOM 4482 N N . LYS B 1 192 ? -4.242 -28.859 -25.875 1 76.81 192 LYS B N 1
ATOM 4483 C CA . LYS B 1 192 ? -3.938 -30.281 -25.906 1 76.81 192 LYS B CA 1
ATOM 4484 C C . LYS B 1 192 ? -2.463 -30.531 -25.609 1 76.81 192 LYS B C 1
ATOM 4486 O O . LYS B 1 192 ? -2.127 -31.438 -24.844 1 76.81 192 LYS B O 1
ATOM 4491 N N . ILE B 1 193 ? -1.693 -29.781 -26.25 1 79.31 193 ILE B N 1
ATOM 4492 C CA . ILE B 1 193 ? -0.263 -29.969 -26.031 1 79.31 193 ILE B CA 1
ATOM 4493 C C . ILE B 1 193 ? 0.099 -29.547 -24.609 1 79.31 193 ILE B C 1
ATOM 4495 O O . ILE B 1 193 ? 0.93 -30.188 -23.969 1 79.31 193 ILE B O 1
ATOM 4499 N N . TYR B 1 194 ? -0.552 -28.625 -24.203 1 85.88 194 TYR B N 1
ATOM 4500 C CA . TYR B 1 194 ? -0.388 -28.188 -22.828 1 85.88 194 TYR B CA 1
ATOM 4501 C C . TYR B 1 194 ? -0.787 -29.281 -21.844 1 85.88 194 TYR B C 1
ATOM 4503 O O . TYR B 1 194 ? -0.069 -29.562 -20.891 1 85.88 194 TYR B O 1
ATOM 4511 N N . ALA B 1 195 ? -1.841 -29.969 -22.172 1 91.12 195 ALA B N 1
ATOM 4512 C CA . ALA B 1 195 ? -2.318 -31.078 -21.359 1 91.12 195 ALA B CA 1
ATOM 4513 C C . ALA B 1 195 ? -1.319 -32.25 -21.359 1 91.12 195 ALA B C 1
ATOM 4515 O O . ALA B 1 195 ? -1.151 -32.938 -20.344 1 91.12 195 ALA B O 1
ATOM 4516 N N . ALA B 1 196 ? -0.718 -32.406 -22.453 1 92 196 ALA B N 1
ATOM 4517 C CA . ALA B 1 196 ? 0.259 -33.469 -22.562 1 92 196 ALA B CA 1
ATOM 4518 C C . ALA B 1 196 ? 1.428 -33.25 -21.609 1 92 196 ALA B C 1
ATOM 4520 O O . ALA B 1 196 ? 1.959 -34.219 -21.047 1 92 196 ALA B O 1
ATOM 4521 N N . MET B 1 197 ? 1.833 -32.062 -21.484 1 94.38 197 MET B N 1
ATOM 4522 C CA . MET B 1 197 ? 2.916 -31.75 -20.562 1 94.38 197 MET B CA 1
ATOM 4523 C C . MET B 1 197 ? 2.523 -32.062 -19.125 1 94.38 197 MET B C 1
ATOM 4525 O O . MET B 1 197 ? 3.311 -32.656 -18.391 1 94.38 197 MET B O 1
ATOM 4529 N N . GLY B 1 198 ? 1.317 -31.734 -18.766 1 96.38 198 GLY B N 1
ATOM 4530 C CA . GLY B 1 198 ? 0.821 -32.062 -17.438 1 96.38 198 GLY B CA 1
ATOM 4531 C C . GLY B 1 198 ? 0.75 -33.562 -17.172 1 96.38 198 GLY B C 1
ATOM 4532 O O . GLY B 1 198 ? 1.172 -34.031 -16.109 1 96.38 198 GLY B O 1
ATOM 4533 N N . ARG B 1 199 ? 0.253 -34.281 -18.125 1 96.88 199 ARG B N 1
ATOM 4534 C CA . ARG B 1 199 ? 0.149 -35.719 -17.984 1 96.88 199 ARG B CA 1
ATOM 4535 C C . ARG B 1 199 ? 1.528 -36.375 -17.859 1 96.88 199 ARG B C 1
ATOM 4537 O O . ARG B 1 199 ? 1.717 -37.281 -17.078 1 96.88 199 ARG B O 1
ATOM 4544 N N . HIS B 1 200 ? 2.41 -35.844 -18.656 1 97.81 200 HIS B N 1
ATOM 4545 C CA . HIS B 1 200 ? 3.773 -36.344 -18.609 1 97.81 200 HIS B CA 1
ATOM 4546 C C . HIS B 1 200 ? 4.398 -36.156 -17.234 1 97.81 200 HIS B C 1
ATOM 4548 O O . HIS B 1 200 ? 4.992 -37.062 -16.672 1 97.81 200 HIS B O 1
ATOM 4554 N N . ALA B 1 201 ? 4.262 -34.969 -16.688 1 98.44 201 ALA B N 1
ATOM 4555 C CA . ALA B 1 201 ? 4.809 -34.656 -15.367 1 98.44 201 ALA B CA 1
ATOM 4556 C C . ALA B 1 201 ? 4.238 -35.594 -14.305 1 98.44 201 ALA B C 1
ATOM 4558 O O . ALA B 1 201 ? 4.973 -36.094 -13.461 1 98.44 201 ALA B O 1
ATOM 4559 N N . LYS B 1 202 ? 2.975 -35.812 -14.359 1 98.38 202 LYS B N 1
ATOM 4560 C CA . LYS B 1 202 ? 2.309 -36.719 -13.422 1 98.38 202 LYS B CA 1
ATOM 4561 C C . LYS B 1 202 ? 2.824 -38.156 -13.57 1 98.38 202 LYS B C 1
ATOM 4563 O O . LYS B 1 202 ? 3.131 -38.812 -12.57 1 98.38 202 LYS B O 1
ATOM 4568 N N . GLU B 1 203 ? 2.916 -38.594 -14.742 1 98.25 203 GLU B N 1
ATOM 4569 C CA . GLU B 1 203 ? 3.295 -39.969 -15.023 1 98.25 203 GLU B CA 1
ATOM 4570 C C . GLU B 1 203 ? 4.707 -40.25 -14.531 1 98.25 203 GLU B C 1
ATOM 4572 O O . GLU B 1 203 ? 4.926 -41.25 -13.805 1 98.25 203 GLU B O 1
ATOM 4577 N N . ILE B 1 204 ? 5.605 -39.469 -14.906 1 98.31 204 ILE B N 1
ATOM 4578 C CA . ILE B 1 204 ? 7.008 -39.75 -14.633 1 98.31 204 ILE B CA 1
ATOM 4579 C C . ILE B 1 204 ? 7.266 -39.688 -13.133 1 98.31 204 ILE B C 1
ATOM 4581 O O . ILE B 1 204 ? 8.227 -40.281 -12.633 1 98.31 204 ILE B O 1
ATOM 4585 N N . SER B 1 205 ? 6.465 -38.938 -12.414 1 98.44 205 SER B N 1
ATOM 4586 C CA . SER B 1 205 ? 6.707 -38.688 -11 1 98.44 205 SER B CA 1
ATOM 4587 C C . SER B 1 205 ? 5.801 -39.562 -10.117 1 98.44 205 SER B C 1
ATOM 4589 O O . SER B 1 205 ? 5.656 -39.281 -8.922 1 98.44 205 SER B O 1
ATOM 4591 N N . GLY B 1 206 ? 5.156 -40.469 -10.656 1 97.5 206 GLY B N 1
ATOM 4592 C CA . GLY B 1 206 ? 4.328 -41.375 -9.891 1 97.5 206 GLY B CA 1
ATOM 4593 C C . GLY B 1 206 ? 3.018 -40.75 -9.438 1 97.5 206 GLY B C 1
ATOM 4594 O O . GLY B 1 206 ? 2.5 -41.094 -8.367 1 97.5 206 GLY B O 1
ATOM 4595 N N . GLY B 1 207 ? 2.561 -39.75 -10.133 1 98.12 207 GLY B N 1
ATOM 4596 C CA . GLY B 1 207 ? 1.226 -39.25 -9.883 1 98.12 207 GLY B CA 1
ATOM 4597 C C . GLY B 1 207 ? 1.228 -37.938 -9.117 1 98.12 207 GLY B C 1
ATOM 4598 O O . GLY B 1 207 ? 0.189 -37.5 -8.617 1 98.12 207 GLY B O 1
ATOM 4599 N N . LEU B 1 208 ? 2.34 -37.281 -8.984 1 98.5 208 LEU B N 1
ATOM 4600 C CA . LEU B 1 208 ? 2.346 -36 -8.32 1 98.5 208 LEU B CA 1
ATOM 4601 C C . LEU B 1 208 ? 1.417 -35 -9.031 1 98.5 208 LEU B C 1
ATOM 4603 O O . LEU B 1 208 ? 1.257 -35.062 -10.25 1 98.5 208 LEU B O 1
ATOM 4607 N N . LYS B 1 209 ? 0.846 -34.125 -8.297 1 98.38 209 LYS B N 1
ATOM 4608 C CA . LYS B 1 209 ? -0.178 -33.219 -8.805 1 98.38 209 LYS B CA 1
ATOM 4609 C C . LYS B 1 209 ? 0.446 -32.094 -9.625 1 98.38 209 LYS B C 1
ATOM 4611 O O . LYS B 1 209 ? 1.63 -31.781 -9.469 1 98.38 209 LYS B O 1
ATOM 4616 N N . THR B 1 210 ? -0.401 -31.547 -10.492 1 98.38 210 THR B N 1
ATOM 4617 C CA . THR B 1 210 ? -0.034 -30.375 -11.289 1 98.38 210 THR B CA 1
ATOM 4618 C C . THR B 1 210 ? -0.945 -29.203 -10.977 1 98.38 210 THR B C 1
ATOM 4620 O O . THR B 1 210 ? -2.123 -29.375 -10.664 1 98.38 210 THR B O 1
ATOM 4623 N N . MET B 1 211 ? -0.351 -27.984 -11.055 1 98.06 211 MET B N 1
ATOM 4624 C CA . MET B 1 211 ? -1.065 -26.734 -10.75 1 98.06 211 MET B CA 1
ATOM 4625 C C . MET B 1 211 ? -0.875 -25.719 -11.867 1 98.06 211 MET B C 1
ATOM 4627 O O . MET B 1 211 ? 0.181 -25.672 -12.5 1 98.06 211 MET B O 1
ATOM 4631 N N . ILE B 1 212 ? -1.9 -24.906 -12.109 1 96.31 212 ILE B N 1
ATOM 4632 C CA . ILE B 1 212 ? -1.796 -23.719 -12.953 1 96.31 212 ILE B CA 1
ATOM 4633 C C . ILE B 1 212 ? -2.344 -22.5 -12.203 1 96.31 212 ILE B C 1
ATOM 4635 O O . ILE B 1 212 ? -3.148 -22.656 -11.281 1 96.31 212 ILE B O 1
ATOM 4639 N N . SER B 1 213 ? -1.86 -21.328 -12.547 1 96.62 213 SER B N 1
ATOM 4640 C CA . SER B 1 213 ? -2.293 -20.078 -11.93 1 96.62 213 SER B CA 1
ATOM 4641 C C . SER B 1 213 ? -2.551 -19 -12.977 1 96.62 213 SER B C 1
ATOM 4643 O O . SER B 1 213 ? -1.799 -18.031 -13.07 1 96.62 213 SER B O 1
ATOM 4645 N N . PRO B 1 214 ? -3.609 -19.172 -13.703 1 93.25 214 PRO B N 1
ATOM 4646 C CA . PRO B 1 214 ? -3.939 -18.156 -14.695 1 93.25 214 PRO B CA 1
ATOM 4647 C C . PRO B 1 214 ? -4.496 -16.875 -14.07 1 93.25 214 PRO B C 1
ATOM 4649 O O . PRO B 1 214 ? -4.668 -16.812 -12.852 1 93.25 214 PRO B O 1
ATOM 4652 N N . TYR B 1 215 ? -4.715 -15.852 -14.906 1 90.69 215 TYR B N 1
ATOM 4653 C CA . TYR B 1 215 ? -5.266 -14.602 -14.383 1 90.69 215 TYR B CA 1
ATOM 4654 C C . TYR B 1 215 ? -6.668 -14.359 -14.93 1 90.69 215 TYR B C 1
ATOM 4656 O O . TYR B 1 215 ? -7.02 -14.867 -16 1 90.69 215 TYR B O 1
ATOM 4664 N N . ILE B 1 216 ? -7.406 -13.641 -14.203 1 90.19 216 ILE B N 1
ATOM 4665 C CA . ILE B 1 216 ? -8.719 -13.164 -14.625 1 90.19 216 ILE B CA 1
ATOM 4666 C C . ILE B 1 216 ? -8.562 -11.875 -15.43 1 90.19 216 ILE B C 1
ATOM 4668 O O . ILE B 1 216 ? -7.84 -10.969 -15.016 1 90.19 216 ILE B O 1
ATOM 4672 N N . HIS B 1 217 ? -9.227 -11.82 -16.547 1 88.62 217 HIS B N 1
ATOM 4673 C CA . HIS B 1 217 ? -9.148 -10.609 -17.359 1 88.62 217 HIS B CA 1
ATOM 4674 C C . HIS B 1 217 ? -10.102 -9.539 -16.844 1 88.62 217 HIS B C 1
ATOM 4676 O O . HIS B 1 217 ? -11.086 -9.203 -17.516 1 88.62 217 HIS B O 1
ATOM 4682 N N . GLY B 1 218 ? -9.711 -8.984 -15.758 1 87.38 218 GLY B N 1
ATOM 4683 C CA . GLY B 1 218 ? -10.516 -7.945 -15.133 1 87.38 218 GLY B CA 1
ATOM 4684 C C . GLY B 1 218 ? -10.086 -6.543 -15.516 1 87.38 218 GLY B C 1
ATOM 4685 O O . GLY B 1 218 ? -9.289 -6.359 -16.422 1 87.38 218 GLY B O 1
ATOM 4686 N N . VAL B 1 219 ? -10.609 -5.547 -14.922 1 85.81 219 VAL B N 1
ATOM 4687 C CA . VAL B 1 219 ? -10.492 -4.137 -15.266 1 85.81 219 VAL B CA 1
ATOM 4688 C C . VAL B 1 219 ? -9.062 -3.66 -15.008 1 85.81 219 VAL B C 1
ATOM 4690 O O . VAL B 1 219 ? -8.617 -2.674 -15.594 1 85.81 219 VAL B O 1
ATOM 4693 N N . LYS B 1 220 ? -8.32 -4.363 -14.188 1 85.31 220 LYS B N 1
ATOM 4694 C CA . LYS B 1 220 ? -6.973 -3.92 -13.844 1 85.31 220 LYS B CA 1
ATOM 4695 C C . LYS B 1 220 ? -5.922 -4.633 -14.688 1 85.31 220 LYS B C 1
ATOM 4697 O O . LYS B 1 220 ? -4.727 -4.543 -14.406 1 85.31 220 LYS B O 1
ATOM 4702 N N . THR B 1 221 ? -6.332 -5.434 -15.617 1 76.88 221 THR B N 1
ATOM 4703 C CA . THR B 1 221 ? -5.422 -6.156 -16.5 1 76.88 221 THR B CA 1
ATOM 4704 C C . THR B 1 221 ? -4.648 -5.188 -17.391 1 76.88 221 THR B C 1
ATOM 4706 O O . THR B 1 221 ? -3.482 -5.422 -17.703 1 76.88 221 THR B O 1
ATOM 4709 N N . ASP B 1 222 ? -5.348 -4.176 -17.812 1 62.72 222 ASP B N 1
ATOM 4710 C CA . ASP B 1 222 ? -4.801 -3.238 -18.797 1 62.72 222 ASP B CA 1
ATOM 4711 C C . ASP B 1 222 ? -3.518 -2.59 -18.281 1 62.72 222 ASP B C 1
ATOM 4713 O O . ASP B 1 222 ? -2.697 -2.111 -19.062 1 62.72 222 ASP B O 1
ATOM 4717 N N . GLN B 1 223 ? -3.385 -2.639 -17.078 1 56.16 223 GLN B N 1
ATOM 4718 C CA . GLN B 1 223 ? -2.148 -2.068 -16.562 1 56.16 223 GLN B CA 1
ATOM 4719 C C . GLN B 1 223 ? -0.932 -2.844 -17.062 1 56.16 223 GLN B C 1
ATOM 4721 O O . GLN B 1 223 ? 0.184 -2.318 -17.062 1 56.16 223 GLN B O 1
ATOM 4726 N N . VAL B 1 224 ? -1.222 -4.086 -17.562 1 52.19 224 VAL B N 1
ATOM 4727 C CA . VAL B 1 224 ? -0.138 -4.965 -18 1 52.19 224 VAL B CA 1
ATOM 4728 C C . VAL B 1 224 ? -0.251 -5.23 -19.5 1 52.19 224 VAL B C 1
ATOM 4730 O O . VAL B 1 224 ? 0.76 -5.418 -20.172 1 52.19 224 VAL B O 1
ATOM 4733 N N . MET B 1 225 ? -1.473 -5.352 -19.938 1 53.34 225 MET B N 1
ATOM 4734 C CA . MET B 1 225 ? -1.647 -5.719 -21.344 1 53.34 225 MET B CA 1
ATOM 4735 C C . MET B 1 225 ? -2.404 -4.637 -22.109 1 53.34 225 MET B C 1
ATOM 4737 O O . MET B 1 225 ? -3.541 -4.309 -21.75 1 53.34 225 MET B O 1
ATOM 4741 N N . ALA B 1 226 ? -1.794 -3.711 -22.656 1 53.91 226 ALA B N 1
ATOM 4742 C CA . ALA B 1 226 ? -2.359 -2.617 -23.453 1 53.91 226 ALA B CA 1
ATOM 4743 C C . ALA B 1 226 ? -3.492 -3.113 -24.344 1 53.91 226 ALA B C 1
ATOM 4745 O O . ALA B 1 226 ? -3.355 -4.137 -25.016 1 53.91 226 ALA B O 1
ATOM 4746 N N . GLY B 1 227 ? -4.781 -2.527 -24.188 1 58.91 227 GLY B N 1
ATOM 4747 C CA . GLY B 1 227 ? -5.797 -2.527 -25.234 1 58.91 227 GLY B CA 1
ATOM 4748 C C . GLY B 1 227 ? -6.926 -3.506 -24.969 1 58.91 227 GLY B C 1
ATOM 4749 O O . GLY B 1 227 ? -7.969 -3.449 -25.625 1 58.91 227 GLY B O 1
ATOM 4750 N N . ASP B 1 228 ? -6.688 -4.516 -24.125 1 66.31 228 ASP B N 1
ATOM 4751 C CA . ASP B 1 228 ? -7.77 -5.496 -24.094 1 66.31 228 ASP B CA 1
ATOM 4752 C C . ASP B 1 228 ? -8.836 -5.094 -23.078 1 66.31 228 ASP B C 1
ATOM 4754 O O . ASP B 1 228 ? -8.516 -4.57 -22 1 66.31 228 ASP B O 1
ATOM 4758 N N . LYS B 1 229 ? -10.086 -5.148 -23.531 1 79.81 229 LYS B N 1
ATOM 4759 C CA . LYS B 1 229 ? -11.234 -4.832 -22.688 1 79.81 229 LYS B CA 1
ATOM 4760 C C . LYS B 1 229 ? -11.453 -5.902 -21.625 1 79.81 229 LYS B C 1
ATOM 4762 O O . LYS B 1 229 ? -11.297 -7.094 -21.891 1 79.81 229 LYS B O 1
ATOM 4767 N N . ALA B 1 230 ? -11.773 -5.496 -20.438 1 87 230 ALA B N 1
ATOM 4768 C CA . ALA B 1 230 ? -12.141 -6.41 -19.359 1 87 230 ALA B CA 1
ATOM 4769 C C . ALA B 1 230 ? -13.328 -7.277 -19.75 1 87 230 ALA B C 1
ATOM 4771 O O . ALA B 1 230 ? -14.234 -6.824 -20.453 1 87 230 ALA B O 1
ATOM 4772 N N . ILE B 1 231 ? -13.32 -8.492 -19.281 1 88 231 ILE B N 1
ATOM 4773 C CA . ILE B 1 231 ? -14.438 -9.375 -19.625 1 88 231 ILE B CA 1
ATOM 4774 C C . ILE B 1 231 ? -15.375 -9.5 -18.422 1 88 231 ILE B C 1
ATOM 4776 O O . ILE B 1 231 ? -14.969 -9.281 -17.281 1 88 231 ILE B O 1
ATOM 4780 N N . THR B 1 232 ? -16.656 -9.852 -18.719 1 91.94 232 THR B N 1
ATOM 4781 C CA . THR B 1 232 ? -17.656 -10.047 -17.672 1 91.94 232 THR B CA 1
ATOM 4782 C C . THR B 1 232 ? -17.453 -11.383 -16.969 1 91.94 232 THR B C 1
ATOM 4784 O O . THR B 1 232 ? -16.734 -12.25 -17.469 1 91.94 232 THR B O 1
ATOM 4787 N N . VAL B 1 233 ? -18.141 -11.586 -15.875 1 95.56 233 VAL B N 1
ATOM 4788 C CA . VAL B 1 233 ? -18.094 -12.836 -15.117 1 95.56 233 VAL B CA 1
ATOM 4789 C C . VAL B 1 233 ? -18.609 -13.984 -15.984 1 95.56 233 VAL B C 1
ATOM 4791 O O . VAL B 1 233 ? -18.031 -15.07 -15.984 1 95.56 233 VAL B O 1
ATOM 4794 N N . GLU B 1 234 ? -19.656 -13.703 -16.734 1 96.12 234 GLU B N 1
ATOM 4795 C CA . GLU B 1 234 ? -20.234 -14.734 -17.594 1 96.12 234 GLU B CA 1
ATOM 4796 C C . GLU B 1 234 ? -19.312 -15.078 -18.75 1 96.12 234 GLU B C 1
ATOM 4798 O O . GLU B 1 234 ? -19.188 -16.25 -19.125 1 96.12 234 GLU B O 1
ATOM 4803 N N . GLU B 1 235 ? -18.672 -14.094 -19.297 1 93.94 235 GLU B N 1
ATOM 4804 C CA . GLU B 1 235 ? -17.672 -14.359 -20.344 1 93.94 235 GLU B CA 1
ATOM 4805 C C . GLU B 1 235 ? -16.5 -15.164 -19.797 1 93.94 235 GLU B C 1
ATOM 4807 O O . GLU B 1 235 ? -16 -16.062 -20.469 1 93.94 235 GLU B O 1
ATOM 4812 N N . HIS B 1 236 ? -16.125 -14.859 -18.625 1 94.75 236 HIS B N 1
ATOM 4813 C CA . HIS B 1 236 ? -15.078 -15.609 -17.938 1 94.75 236 HIS B CA 1
ATOM 4814 C C . HIS B 1 236 ? -15.484 -17.078 -17.766 1 94.75 236 HIS B C 1
ATOM 4816 O O . HIS B 1 236 ? -14.695 -17.969 -18.047 1 94.75 236 HIS B O 1
ATOM 4822 N N . ARG B 1 237 ? -16.703 -17.281 -17.344 1 96.69 237 ARG B N 1
ATOM 4823 C CA . ARG B 1 237 ? -17.219 -18.641 -17.156 1 96.69 237 ARG B CA 1
ATOM 4824 C C . ARG B 1 237 ? -17.141 -19.438 -18.453 1 96.69 237 ARG B C 1
ATOM 4826 O O . ARG B 1 237 ? -16.656 -20.562 -18.453 1 96.69 237 ARG B O 1
ATOM 4833 N N . CYS B 1 238 ? -17.547 -18.828 -19.5 1 95 238 CYS B N 1
ATOM 4834 C CA . CYS B 1 238 ? -17.609 -19.516 -20.781 1 95 238 CYS B CA 1
ATOM 4835 C C . CYS B 1 238 ? -16.203 -19.844 -21.281 1 95 238 CYS B C 1
ATOM 4837 O O . CYS B 1 238 ? -15.945 -20.969 -21.703 1 95 238 CYS B O 1
ATOM 4839 N N . GLU B 1 239 ? -15.414 -18.891 -21.172 1 91.25 239 GLU B N 1
ATOM 4840 C CA . GLU B 1 239 ? -14.047 -19.062 -21.656 1 91.25 239 GLU B CA 1
ATOM 4841 C C . GLU B 1 239 ? -13.32 -20.156 -20.891 1 91.25 239 GLU B C 1
ATOM 4843 O O . GLU B 1 239 ? -12.695 -21.031 -21.484 1 91.25 239 GLU B O 1
ATOM 4848 N N . TRP B 1 240 ? -13.43 -20.172 -19.703 1 94.06 240 TRP B N 1
ATOM 4849 C CA . TRP B 1 240 ? -12.641 -21.109 -18.906 1 94.06 240 TRP B CA 1
ATOM 4850 C C . TRP B 1 240 ? -13.32 -22.469 -18.828 1 94.06 240 TRP B C 1
ATOM 4852 O O . TRP B 1 240 ? -12.664 -23.484 -18.578 1 94.06 240 TRP B O 1
ATOM 4862 N N . ASP B 1 241 ? -14.656 -22.469 -19 1 95.06 241 ASP B N 1
ATOM 4863 C CA . ASP B 1 241 ? -15.312 -23.766 -19.188 1 95.06 241 ASP B CA 1
ATOM 4864 C C . ASP B 1 241 ? -14.703 -24.531 -20.359 1 95.06 241 ASP B C 1
ATOM 4866 O O . ASP B 1 241 ? -14.406 -25.719 -20.25 1 95.06 241 ASP B O 1
ATOM 4870 N N . ALA B 1 242 ? -14.492 -23.797 -21.391 1 91.62 242 ALA B N 1
ATOM 4871 C CA . ALA B 1 242 ? -13.906 -24.391 -22.594 1 91.62 242 ALA B CA 1
ATOM 4872 C C . ALA B 1 242 ? -12.461 -24.812 -22.359 1 91.62 242 ALA B C 1
ATOM 4874 O O . ALA B 1 242 ? -12.055 -25.906 -22.75 1 91.62 242 ALA B O 1
ATOM 4875 N N . ILE B 1 243 ? -11.703 -24 -21.75 1 91.12 243 ILE B N 1
ATOM 4876 C CA . ILE B 1 243 ? -10.289 -24.25 -21.516 1 91.12 243 ILE B CA 1
ATOM 4877 C C . ILE B 1 243 ? -10.125 -25.453 -20.578 1 91.12 243 ILE B C 1
ATOM 4879 O O . ILE B 1 243 ? -9.336 -26.359 -20.859 1 91.12 243 ILE B O 1
ATOM 4883 N N . LEU B 1 244 ? -10.906 -25.484 -19.516 1 93.62 244 LEU B N 1
ATOM 4884 C CA . LEU B 1 244 ? -10.758 -26.531 -18.516 1 93.62 244 LEU B CA 1
ATOM 4885 C C . LEU B 1 244 ? -11.227 -27.875 -19.062 1 93.62 244 LEU B C 1
ATOM 4887 O O . LEU B 1 244 ? -10.695 -28.922 -18.688 1 93.62 244 LEU B O 1
ATOM 4891 N N . SER B 1 245 ? -12.203 -27.797 -19.953 1 91.94 245 SER B N 1
ATOM 4892 C CA . SER B 1 245 ? -12.617 -29.031 -20.625 1 91.94 245 S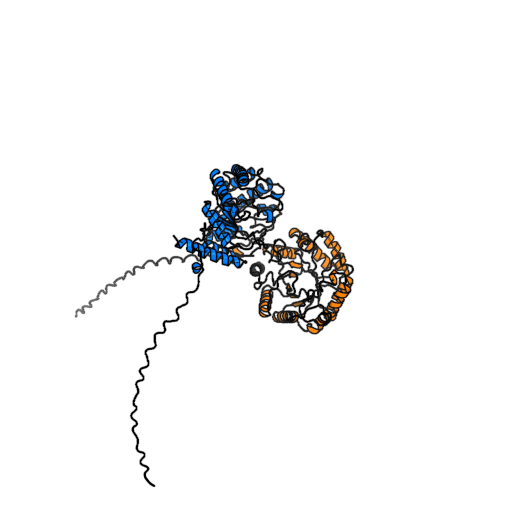ER B CA 1
ATOM 4893 C C . SER B 1 245 ? -11.461 -29.656 -21.391 1 91.94 245 SER B C 1
ATOM 4895 O O . SER B 1 245 ? -11.328 -30.891 -21.422 1 91.94 245 SER B O 1
ATOM 4897 N N . ASP B 1 246 ? -10.648 -28.859 -21.891 1 89 246 ASP B N 1
ATOM 4898 C CA . ASP B 1 246 ? -9.547 -29.328 -22.719 1 89 246 ASP B CA 1
ATOM 4899 C C . ASP B 1 246 ? -8.406 -29.875 -21.859 1 89 246 ASP B C 1
ATOM 4901 O O . ASP B 1 246 ? -7.656 -30.75 -22.312 1 89 246 ASP B O 1
ATOM 4905 N N . ILE B 1 247 ? -8.328 -29.422 -20.656 1 91.81 247 ILE B N 1
ATOM 4906 C CA . ILE B 1 247 ? -7.129 -29.781 -19.906 1 91.81 247 ILE B CA 1
ATOM 4907 C C . ILE B 1 247 ? -7.516 -30.656 -18.703 1 91.81 247 ILE B C 1
ATOM 4909 O O . ILE B 1 247 ? -6.672 -30.969 -17.859 1 91.81 247 ILE B O 1
ATOM 4913 N N . ALA B 1 248 ? -8.742 -31.062 -18.656 1 92.5 248 ALA B N 1
ATOM 4914 C CA . ALA B 1 248 ? -9.203 -31.938 -17.594 1 92.5 248 ALA B CA 1
ATOM 4915 C C . ALA B 1 248 ? -8.359 -33.219 -17.516 1 92.5 248 ALA B C 1
ATOM 4917 O O . ALA B 1 248 ? -8.023 -33.781 -18.547 1 92.5 248 ALA B O 1
ATOM 4918 N N . GLY B 1 249 ? -7.965 -33.562 -16.25 1 93.56 249 GLY B N 1
ATOM 4919 C CA . GLY B 1 249 ? -7.133 -34.75 -16.062 1 93.56 249 GLY B CA 1
ATOM 4920 C C . GLY B 1 249 ? -5.648 -34.438 -16.031 1 93.56 249 GLY B C 1
ATOM 4921 O O . GLY B 1 249 ? -4.871 -35.125 -15.383 1 93.56 249 GLY B O 1
ATOM 4922 N N . ALA B 1 250 ? -5.258 -33.438 -16.781 1 95.19 250 ALA B N 1
ATOM 4923 C CA . ALA B 1 250 ? -3.854 -33.031 -16.844 1 95.19 250 ALA B CA 1
ATOM 4924 C C . ALA B 1 250 ? -3.502 -32.062 -15.727 1 95.19 250 ALA B C 1
ATOM 4926 O O . ALA B 1 250 ? -2.35 -32 -15.289 1 95.19 250 ALA B O 1
ATOM 4927 N N . VAL B 1 251 ? -4.457 -31.328 -15.289 1 96.12 251 VAL B N 1
ATOM 4928 C CA . VAL B 1 251 ? -4.285 -30.312 -14.25 1 96.12 251 VAL B CA 1
ATOM 4929 C C . VAL B 1 251 ? -5.133 -30.672 -13.031 1 96.12 251 VAL B C 1
ATOM 4931 O O . VAL B 1 251 ? -6.293 -31.062 -13.172 1 96.12 251 VAL B O 1
ATOM 4934 N N . ASP B 1 252 ? -4.512 -30.531 -11.836 1 98.25 252 ASP B N 1
ATOM 4935 C CA . ASP B 1 252 ? -5.195 -30.938 -10.609 1 98.25 252 ASP B CA 1
ATOM 4936 C C . ASP B 1 252 ? -5.66 -29.719 -9.812 1 98.25 252 ASP B C 1
ATOM 4938 O O . ASP B 1 252 ? -6.656 -29.797 -9.094 1 98.25 252 ASP B O 1
ATOM 4942 N N . ILE B 1 253 ? -4.91 -28.641 -9.867 1 98.31 253 ILE B N 1
ATOM 4943 C CA . ILE B 1 253 ? -5.176 -27.5 -9.008 1 98.31 253 ILE B CA 1
ATOM 4944 C C . ILE B 1 253 ? -5.242 -26.234 -9.859 1 98.31 253 ILE B C 1
ATOM 4946 O O . ILE B 1 253 ? -4.352 -25.969 -10.672 1 98.31 253 ILE B O 1
ATOM 4950 N N . LEU B 1 254 ? -6.301 -25.578 -9.672 1 97.31 254 LEU B N 1
ATOM 4951 C CA . LEU B 1 254 ? -6.516 -24.266 -10.289 1 97.31 254 LEU B CA 1
ATOM 4952 C C . LEU B 1 254 ? -6.363 -23.156 -9.258 1 97.31 254 LEU B C 1
ATOM 4954 O O . LEU B 1 254 ? -7.094 -23.125 -8.266 1 97.31 254 LEU B O 1
ATOM 4958 N N . ALA B 1 255 ? -5.402 -22.203 -9.461 1 98 255 ALA B N 1
ATOM 4959 C CA . ALA B 1 255 ? -5.176 -21.094 -8.531 1 98 255 ALA B CA 1
ATOM 4960 C C . ALA B 1 255 ? -5.16 -19.766 -9.266 1 98 255 ALA B C 1
ATOM 4962 O O . ALA B 1 255 ? -4.105 -19.141 -9.43 1 98 255 ALA B O 1
ATOM 4963 N N . PHE B 1 256 ? -6.297 -19.25 -9.562 1 97 256 PHE B N 1
ATOM 4964 C CA . PHE B 1 256 ? -6.414 -18.016 -10.336 1 97 256 PHE B CA 1
ATOM 4965 C C . PHE B 1 256 ? -5.836 -16.844 -9.562 1 97 256 PHE B C 1
ATOM 4967 O O . PHE B 1 256 ? -6.082 -16.703 -8.359 1 97 256 PHE B O 1
ATOM 4974 N N . GLN B 1 257 ? -5.078 -16.047 -10.281 1 96.25 257 GLN B N 1
ATOM 4975 C CA . GLN B 1 257 ? -4.656 -14.758 -9.734 1 96.25 257 GLN B CA 1
ATOM 4976 C C . GLN B 1 257 ? -5.852 -13.828 -9.531 1 96.25 257 GLN B C 1
ATOM 4978 O O . GLN B 1 257 ? -6.77 -13.797 -10.359 1 96.25 257 GLN B O 1
ATOM 4983 N N . ASP B 1 258 ? -5.746 -12.992 -8.539 1 96.56 258 ASP B N 1
ATOM 4984 C CA . ASP B 1 258 ? -6.926 -12.203 -8.195 1 96.56 258 ASP B CA 1
ATOM 4985 C C . ASP B 1 258 ? -6.668 -10.711 -8.383 1 96.56 258 ASP B C 1
ATOM 4987 O O . ASP B 1 258 ? -7.562 -9.891 -8.188 1 96.56 258 ASP B O 1
ATOM 4991 N N . GLY B 1 259 ? -5.457 -10.312 -8.727 1 93.56 259 GLY B N 1
ATOM 4992 C CA . GLY B 1 259 ? -5.07 -8.906 -8.68 1 93.56 259 GLY B CA 1
ATOM 4993 C C . GLY B 1 259 ? -5.648 -8.094 -9.828 1 93.56 259 GLY B C 1
ATOM 4994 O O . GLY B 1 259 ? -5.691 -6.863 -9.758 1 93.56 259 GLY B O 1
ATOM 4995 N N . GLN B 1 260 ? -6.203 -8.703 -10.852 1 91.62 260 GLN B N 1
ATOM 4996 C CA . GLN B 1 260 ? -6.629 -8.016 -12.07 1 91.62 260 GLN B CA 1
ATOM 4997 C C . GLN B 1 260 ? -8.086 -7.574 -11.977 1 91.62 260 GLN B C 1
ATOM 4999 O O . GLN B 1 260 ? -8.594 -6.891 -12.867 1 91.62 260 GLN B O 1
ATOM 5004 N N . VAL B 1 261 ? -8.688 -7.961 -10.883 1 92.62 261 VAL B N 1
ATOM 5005 C CA . VAL B 1 261 ? -10.117 -7.703 -10.789 1 92.62 261 VAL B CA 1
ATOM 5006 C C . VAL B 1 261 ? -10.383 -6.641 -9.727 1 92.62 261 VAL B C 1
ATOM 5008 O O . VAL B 1 261 ? -9.602 -6.488 -8.781 1 92.62 261 VAL B O 1
ATOM 5011 N N . ASP B 1 262 ? -11.477 -5.898 -9.992 1 92.44 262 ASP B N 1
ATOM 5012 C CA . ASP B 1 262 ? -11.945 -4.984 -8.961 1 92.44 262 ASP B CA 1
ATOM 5013 C C . ASP B 1 262 ? -12.344 -5.742 -7.695 1 92.44 262 ASP B C 1
ATOM 5015 O O . ASP B 1 262 ? -12.945 -6.816 -7.77 1 92.44 262 ASP B O 1
ATOM 5019 N N . TYR B 1 263 ? -12.141 -5.176 -6.566 1 94.69 263 TYR B N 1
ATOM 5020 C CA . TYR B 1 263 ? -12.406 -5.824 -5.289 1 94.69 263 TYR B CA 1
ATOM 5021 C C . TYR B 1 263 ? -13.875 -6.215 -5.172 1 94.69 263 TYR B C 1
ATOM 5023 O O . TYR B 1 263 ? -14.203 -7.273 -4.633 1 94.69 263 TYR B O 1
ATOM 5031 N N . ASP B 1 264 ? -14.781 -5.43 -5.66 1 93.5 264 ASP B N 1
ATOM 5032 C CA . ASP B 1 264 ? -16.219 -5.672 -5.516 1 93.5 264 ASP B CA 1
ATOM 5033 C C . ASP B 1 264 ? -16.672 -6.801 -6.438 1 93.5 264 ASP B C 1
ATOM 5035 O O . ASP B 1 264 ? -17.766 -7.352 -6.254 1 93.5 264 ASP B O 1
ATOM 5039 N N . GLU B 1 265 ? -15.828 -7.133 -7.395 1 94.81 265 GLU B N 1
ATOM 5040 C CA . GLU B 1 265 ? -16.188 -8.172 -8.352 1 94.81 265 GLU B CA 1
ATOM 5041 C C . GLU B 1 265 ? -15.477 -9.484 -8.039 1 94.81 265 GLU B C 1
ATOM 5043 O O . GLU B 1 265 ? -15.797 -10.523 -8.617 1 94.81 265 GLU B O 1
ATOM 5048 N N . LEU B 1 266 ? -14.609 -9.477 -7.164 1 97.06 266 LEU B N 1
ATOM 5049 C CA . LEU B 1 266 ? -13.719 -10.609 -6.918 1 97.06 266 LEU B CA 1
ATOM 5050 C C . LEU B 1 266 ? -14.508 -11.836 -6.496 1 97.06 266 LEU B C 1
ATOM 5052 O O . LEU B 1 266 ? -14.297 -12.93 -7.02 1 97.06 266 LEU B O 1
ATOM 5056 N N . TYR B 1 267 ? -15.477 -11.664 -5.582 1 97.81 267 TYR B N 1
ATOM 5057 C CA . TYR B 1 267 ? -16.25 -12.789 -5.062 1 97.81 267 TYR B CA 1
ATOM 5058 C C . TYR B 1 267 ? -16.938 -13.547 -6.191 1 97.81 267 TYR B C 1
ATOM 5060 O O . TYR B 1 267 ? -16.906 -14.781 -6.227 1 97.81 267 TYR B O 1
ATOM 5068 N N . ASP B 1 268 ? -17.5 -12.836 -7.098 1 98.12 268 ASP B N 1
ATOM 5069 C CA . ASP B 1 268 ? -18.25 -13.461 -8.18 1 98.12 268 ASP B CA 1
ATOM 5070 C C . ASP B 1 268 ? -17.344 -14.281 -9.086 1 98.12 268 ASP B C 1
ATOM 5072 O O . ASP B 1 268 ? -17.703 -15.375 -9.523 1 98.12 268 ASP B O 1
ATOM 5076 N N . TYR B 1 269 ? -16.172 -13.773 -9.352 1 97.81 269 TYR B N 1
ATOM 5077 C CA . TYR B 1 269 ? -15.211 -14.516 -10.164 1 97.81 269 TYR B CA 1
ATOM 5078 C C . TYR B 1 269 ? -14.742 -15.773 -9.438 1 97.81 269 TYR B C 1
ATOM 5080 O O . TYR B 1 269 ? -14.594 -16.828 -10.047 1 97.81 269 TYR B O 1
ATOM 5088 N N . LEU B 1 270 ? -14.523 -15.641 -8.148 1 98.44 270 LE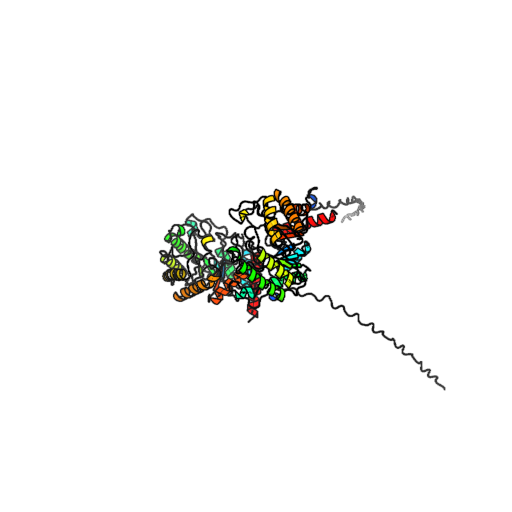U B N 1
ATOM 5089 C CA . LEU B 1 270 ? -14.055 -16.781 -7.367 1 98.44 270 LEU B CA 1
ATOM 5090 C C . LEU B 1 270 ? -15.094 -17.891 -7.336 1 98.44 270 LEU B C 1
ATOM 5092 O O . LEU B 1 270 ? -14.758 -19.078 -7.422 1 98.44 270 LEU B O 1
ATOM 5096 N N . VAL B 1 271 ? -16.359 -17.516 -7.215 1 98.62 271 VAL B N 1
ATOM 5097 C CA . VAL B 1 271 ? -17.438 -18.484 -7.211 1 98.62 271 VAL B CA 1
ATOM 5098 C C . VAL B 1 271 ? -17.453 -19.266 -8.531 1 98.62 271 VAL B C 1
ATOM 5100 O O . VAL B 1 271 ? -17.562 -20.484 -8.531 1 98.62 271 VAL B O 1
ATOM 5103 N N . VAL B 1 272 ? -17.281 -18.562 -9.602 1 98.44 272 VAL B N 1
ATOM 5104 C CA . VAL B 1 272 ? -17.25 -19.188 -10.914 1 98.44 272 VAL B CA 1
ATOM 5105 C C . VAL B 1 272 ? -16.047 -20.125 -11 1 98.44 272 VAL B C 1
ATOM 5107 O O . VAL B 1 272 ? -16.172 -21.266 -11.477 1 98.44 272 VAL B O 1
ATOM 5110 N N . ASN B 1 273 ? -14.891 -19.688 -10.586 1 98.31 273 ASN B N 1
ATOM 5111 C CA . ASN B 1 273 ? -13.703 -20.516 -10.602 1 98.31 273 ASN B CA 1
ATOM 5112 C C . ASN B 1 273 ? -13.914 -21.812 -9.828 1 98.31 273 ASN B C 1
ATOM 5114 O O . ASN B 1 273 ? -13.539 -22.891 -10.289 1 98.31 273 ASN B O 1
ATOM 5118 N N . ARG B 1 274 ? -14.5 -21.719 -8.68 1 98.5 274 ARG B N 1
ATOM 5119 C CA . ARG B 1 274 ? -14.758 -22.875 -7.836 1 98.5 274 ARG B CA 1
ATOM 5120 C C . ARG B 1 274 ? -15.711 -23.844 -8.531 1 98.5 274 ARG B C 1
ATOM 5122 O O . ARG B 1 274 ? -15.461 -25.062 -8.547 1 98.5 274 ARG B O 1
ATOM 5129 N N . GLU B 1 275 ? -16.812 -23.328 -9.07 1 98.56 275 GLU B N 1
ATOM 5130 C CA . GLU B 1 275 ? -17.797 -24.172 -9.75 1 98.56 275 GLU B CA 1
ATOM 5131 C C . GLU B 1 275 ? -17.172 -24.906 -10.938 1 98.56 275 GLU B C 1
ATOM 5133 O O . GLU B 1 275 ? -17.438 -26.094 -11.148 1 98.56 275 GLU B O 1
ATOM 5138 N N . LEU B 1 276 ? -16.375 -24.188 -11.688 1 98.19 276 LEU B N 1
ATOM 5139 C CA . LEU B 1 276 ? -15.711 -24.797 -12.844 1 98.19 276 LEU B CA 1
ATOM 5140 C C . LEU B 1 276 ? -14.711 -25.859 -12.406 1 98.19 276 LEU B C 1
ATOM 5142 O O . LEU B 1 276 ? -14.633 -26.922 -13.023 1 98.19 276 LEU B O 1
ATOM 5146 N N . ALA B 1 277 ? -13.922 -25.562 -11.391 1 98.38 277 ALA B N 1
ATOM 5147 C CA . ALA B 1 277 ? -12.977 -26.562 -10.875 1 98.38 277 ALA B CA 1
ATOM 5148 C C . ALA B 1 277 ? -13.703 -27.828 -10.445 1 98.38 277 ALA B C 1
ATOM 5150 O O . ALA B 1 277 ? -13.258 -28.938 -10.758 1 98.38 277 ALA B O 1
ATOM 5151 N N . GLU B 1 278 ? -14.812 -27.641 -9.734 1 97.94 278 GLU B N 1
ATOM 5152 C CA . GLU B 1 278 ? -15.609 -28.781 -9.289 1 97.94 278 GLU B CA 1
ATOM 5153 C C . GLU B 1 278 ? -16.125 -29.594 -10.477 1 97.94 278 GLU B C 1
ATOM 5155 O O . GLU B 1 278 ? -16.094 -30.812 -10.461 1 97.94 278 GLU B O 1
ATOM 5160 N N . ARG B 1 279 ? -16.562 -28.922 -11.453 1 98.19 279 ARG B N 1
ATOM 5161 C CA . ARG B 1 279 ? -17.109 -29.562 -12.648 1 98.19 279 ARG B CA 1
ATOM 5162 C C . ARG B 1 279 ? -16.078 -30.469 -13.305 1 98.19 279 ARG B C 1
ATOM 5164 O O . ARG B 1 279 ? -16.422 -31.547 -13.812 1 98.19 279 ARG B O 1
ATOM 5171 N N . TYR B 1 280 ? -14.875 -30.078 -13.266 1 97.5 280 TYR B N 1
ATOM 5172 C CA . TYR B 1 280 ? -13.852 -30.812 -14 1 97.5 280 TYR B CA 1
ATOM 5173 C C . TYR B 1 280 ? -12.945 -31.594 -13.055 1 97.5 280 TYR B C 1
ATOM 5175 O O . TYR B 1 280 ? -11.852 -32.031 -13.438 1 97.5 280 TYR B O 1
ATOM 5183 N N . GLY B 1 281 ? -13.344 -31.703 -11.789 1 97.38 281 GLY B N 1
ATOM 5184 C CA . GLY B 1 281 ? -12.656 -32.562 -10.828 1 97.38 281 GLY B CA 1
ATOM 5185 C C . GLY B 1 281 ? -11.328 -31.984 -10.375 1 97.38 281 GLY B C 1
ATOM 5186 O O . GLY B 1 281 ? -10.383 -32.719 -10.117 1 97.38 281 GLY B O 1
ATOM 5187 N N . MET B 1 282 ? -11.195 -30.688 -10.305 1 98.06 282 MET B N 1
ATOM 5188 C CA . MET B 1 282 ? -9.984 -30.016 -9.867 1 98.06 282 MET B CA 1
ATOM 5189 C C . MET B 1 282 ? -10.18 -29.391 -8.484 1 98.06 282 MET B C 1
ATOM 5191 O O . MET B 1 282 ? -11.312 -29.125 -8.07 1 98.06 282 MET B O 1
ATOM 5195 N N . GLU B 1 283 ? -9.047 -29.266 -7.801 1 98.12 283 GLU B N 1
ATOM 5196 C CA . GLU B 1 283 ? -9.055 -28.422 -6.609 1 98.12 283 GLU B CA 1
ATOM 5197 C C . GLU B 1 283 ? -9.008 -26.938 -6.977 1 98.12 283 GLU B C 1
ATOM 5199 O O . GLU B 1 283 ? -8.289 -26.547 -7.906 1 98.12 283 GLU B O 1
ATOM 5204 N N . CYS B 1 284 ? -9.75 -26.188 -6.281 1 98.44 284 CYS B N 1
ATOM 5205 C CA . CYS B 1 284 ? -9.758 -24.766 -6.555 1 98.44 284 CYS B CA 1
ATOM 5206 C C . CYS B 1 284 ? -9.078 -23.984 -5.43 1 98.44 284 CYS B C 1
ATOM 5208 O O . CYS B 1 284 ? -9.602 -23.906 -4.32 1 98.44 284 CYS B O 1
ATOM 5210 N N . TRP B 1 285 ? -7.93 -23.469 -5.703 1 98.69 285 TRP B N 1
ATOM 5211 C CA . TRP B 1 285 ? -7.215 -22.516 -4.863 1 98.69 285 TRP B CA 1
ATOM 5212 C C . TRP B 1 285 ? -7.422 -21.094 -5.363 1 98.69 285 TRP B C 1
ATOM 5214 O O . TRP B 1 285 ? -8.133 -20.859 -6.344 1 98.69 285 TRP B O 1
ATOM 5224 N N . THR B 1 286 ? -6.984 -20.141 -4.668 1 98.56 286 THR B N 1
ATOM 5225 C CA . THR B 1 286 ? -6.863 -18.766 -5.148 1 98.56 286 THR B CA 1
ATOM 5226 C C . THR B 1 286 ? -5.441 -18.25 -4.957 1 98.56 286 THR B C 1
ATOM 5228 O O . THR B 1 286 ? -4.785 -18.578 -3.967 1 98.56 286 THR B O 1
ATOM 5231 N N . ASN B 1 287 ? -4.969 -17.609 -5.969 1 98.62 287 ASN B N 1
ATOM 5232 C CA . ASN B 1 287 ? -3.703 -16.891 -5.875 1 98.62 287 ASN B CA 1
ATOM 5233 C C . ASN B 1 287 ? -3.918 -15.43 -5.488 1 98.62 287 ASN B C 1
ATOM 5235 O O . ASN B 1 287 ? -4.227 -14.594 -6.344 1 98.62 287 ASN B O 1
ATOM 5239 N N . VAL B 1 288 ? -3.709 -15.172 -4.215 1 98.5 288 VAL B N 1
ATOM 5240 C CA . VAL B 1 288 ? -3.859 -13.82 -3.701 1 98.5 288 VAL B CA 1
ATOM 5241 C C . VAL B 1 288 ? -2.582 -13.023 -3.959 1 98.5 288 VAL B C 1
ATOM 5243 O O . VAL B 1 288 ? -1.543 -13.289 -3.35 1 98.5 288 VAL B O 1
ATOM 5246 N N . GLU B 1 289 ? -2.697 -12.055 -4.797 1 97.19 289 GLU B N 1
ATOM 5247 C CA . GLU B 1 289 ? -1.557 -11.164 -5.004 1 97.19 289 GLU B CA 1
ATOM 5248 C C . GLU B 1 289 ? -1.358 -10.234 -3.811 1 97.19 289 GLU B C 1
ATOM 5250 O O . GLU B 1 289 ? -2.254 -9.461 -3.461 1 97.19 289 GLU B O 1
ATOM 5255 N N . SER B 1 290 ? -0.15 -10.289 -3.266 1 97.81 290 SER B N 1
ATOM 5256 C CA . SER B 1 290 ? 0.098 -9.523 -2.047 1 97.81 290 SER B CA 1
ATOM 5257 C C . SER B 1 290 ? 0.838 -8.227 -2.348 1 97.81 290 SER B C 1
ATOM 5259 O O . SER B 1 290 ? 1.594 -7.727 -1.511 1 97.81 290 SER B O 1
ATOM 5261 N N . PHE B 1 291 ? 0.725 -7.684 -3.531 1 95.5 291 PHE B N 1
ATOM 5262 C CA . PHE B 1 291 ? 1.145 -6.328 -3.859 1 95.5 291 PHE B CA 1
ATOM 5263 C C . PHE B 1 291 ? -0.045 -5.488 -4.309 1 95.5 291 PHE B C 1
ATOM 5265 O O . PHE B 1 291 ? -1.107 -6.023 -4.625 1 95.5 291 PHE B O 1
ATOM 5272 N N . ASP B 1 292 ? 0.147 -4.242 -4.258 1 92.62 292 ASP B N 1
ATOM 5273 C CA . ASP B 1 292 ? -0.955 -3.312 -4.496 1 92.62 292 ASP B CA 1
ATOM 5274 C C . ASP B 1 292 ? -0.967 -2.83 -5.941 1 92.62 292 ASP B C 1
ATOM 5276 O O . ASP B 1 292 ? -0.02 -2.182 -6.395 1 92.62 292 ASP B O 1
ATOM 5280 N N . ARG B 1 293 ? -2.061 -3.096 -6.664 1 90.94 293 ARG B N 1
ATOM 5281 C CA . ARG B 1 293 ? -2.166 -2.686 -8.062 1 90.94 293 ARG B CA 1
ATOM 5282 C C . ARG B 1 293 ? -2.76 -1.285 -8.172 1 90.94 293 ARG B C 1
ATOM 5284 O O . ARG B 1 293 ? -2.729 -0.679 -9.25 1 90.94 293 ARG B O 1
ATOM 5291 N N . ASP B 1 294 ? -3.26 -0.77 -7.055 1 88.31 294 ASP B N 1
ATOM 5292 C CA . ASP B 1 294 ? -3.969 0.505 -7.094 1 88.31 294 ASP B CA 1
ATOM 5293 C C . ASP B 1 294 ? -3.014 1.674 -6.863 1 88.31 294 ASP B C 1
ATOM 5295 O O . ASP B 1 294 ? -3.436 2.832 -6.836 1 88.31 294 ASP B O 1
ATOM 5299 N N . MET B 1 295 ? -1.789 1.424 -6.695 1 83.5 295 MET B N 1
ATOM 5300 C CA . MET B 1 295 ? -0.793 2.461 -6.441 1 83.5 295 MET B CA 1
ATOM 5301 C C . MET B 1 295 ? -0.002 2.781 -7.703 1 83.5 295 MET B C 1
ATOM 5303 O O . MET B 1 295 ? 0.229 1.901 -8.539 1 83.5 295 MET B O 1
ATOM 5307 N N . PRO B 1 296 ? 0.417 4.059 -7.789 1 79 296 PRO B N 1
ATOM 5308 C CA . PRO B 1 296 ? 1.197 4.434 -8.969 1 79 296 PRO B CA 1
ATOM 5309 C C . PRO B 1 296 ? 2.514 3.67 -9.07 1 79 296 PRO B C 1
ATOM 5311 O O . PRO B 1 296 ? 2.941 3.32 -10.18 1 79 296 PRO B O 1
ATOM 5314 N N . ILE B 1 297 ? 3.172 3.52 -7.926 1 78.81 297 ILE B N 1
ATOM 5315 C CA . ILE B 1 297 ? 4.352 2.658 -7.918 1 78.81 297 ILE B CA 1
ATOM 5316 C C . ILE B 1 297 ? 3.92 1.194 -7.887 1 78.81 297 ILE B C 1
ATOM 5318 O O . ILE B 1 297 ? 3.254 0.756 -6.945 1 78.81 297 ILE B O 1
ATOM 5322 N N . ARG B 1 298 ? 4.402 0.529 -8.805 1 83.44 298 ARG B N 1
ATOM 5323 C CA . ARG B 1 298 ? 3.971 -0.859 -8.922 1 83.44 298 ARG B CA 1
ATOM 5324 C C . ARG B 1 298 ? 4.789 -1.767 -8.008 1 83.44 298 ARG B C 1
ATOM 5326 O O . ARG B 1 298 ? 5.965 -1.501 -7.75 1 83.44 298 ARG B O 1
ATOM 5333 N N . PHE B 1 299 ? 4.137 -2.738 -7.555 1 88.06 299 PHE B N 1
ATOM 5334 C CA . PHE B 1 299 ? 4.738 -3.873 -6.867 1 88.06 299 PHE B CA 1
ATOM 5335 C C . PHE B 1 299 ? 5.262 -3.459 -5.496 1 88.06 299 PHE B C 1
ATOM 5337 O O . PHE B 1 299 ? 6.406 -3.758 -5.148 1 88.06 299 PHE B O 1
ATOM 5344 N N . LEU B 1 300 ? 4.543 -2.746 -4.859 1 92.44 300 LEU B N 1
ATOM 5345 C CA . LEU B 1 300 ? 4.727 -2.578 -3.424 1 92.44 300 LEU B CA 1
ATOM 5346 C C . LEU B 1 300 ? 3.732 -3.432 -2.643 1 92.44 300 LEU B C 1
ATOM 5348 O O . LEU B 1 300 ? 2.678 -3.797 -3.166 1 92.44 300 LEU B O 1
ATOM 5352 N N . PRO B 1 301 ? 4.094 -3.742 -1.396 1 96.25 301 PRO B N 1
ATOM 5353 C CA . PRO B 1 301 ? 3.197 -4.605 -0.624 1 96.25 301 PRO B CA 1
ATOM 5354 C C . PRO B 1 301 ? 1.782 -4.043 -0.514 1 96.25 301 PRO B C 1
ATOM 5356 O O . PRO B 1 301 ? 1.606 -2.834 -0.359 1 96.25 301 PRO B O 1
ATOM 5359 N N . ILE B 1 302 ? 0.853 -4.902 -0.536 1 96.81 302 ILE B N 1
ATOM 5360 C CA . ILE B 1 302 ? -0.564 -4.566 -0.458 1 96.81 302 ILE B CA 1
ATOM 5361 C C . ILE B 1 302 ? -0.896 -4.047 0.939 1 96.81 302 ILE B C 1
ATOM 5363 O O . ILE B 1 302 ? -0.244 -4.422 1.917 1 96.81 302 ILE B O 1
ATOM 5367 N N . LYS B 1 303 ? -1.904 -3.174 1.005 1 96.69 303 LYS B N 1
ATOM 5368 C CA . LYS B 1 303 ? -2.418 -2.754 2.305 1 96.69 303 LYS B CA 1
ATOM 5369 C C . LYS B 1 303 ? -3.084 -3.916 3.037 1 96.69 303 LYS B C 1
ATOM 5371 O O . LYS B 1 303 ? -3.822 -4.695 2.432 1 96.69 303 LYS B O 1
ATOM 5376 N N . TRP B 1 304 ? -2.922 -4.016 4.344 1 96.88 304 TRP B N 1
ATOM 5377 C CA . TRP B 1 304 ? -3.471 -5.086 5.172 1 96.88 304 TRP B CA 1
ATOM 5378 C C . TRP B 1 304 ? -4.973 -5.23 4.953 1 96.88 304 TRP B C 1
ATOM 5380 O O . TRP B 1 304 ? -5.473 -6.34 4.742 1 96.88 304 TRP B O 1
ATOM 5390 N N . GLU B 1 305 ? -5.672 -4.129 4.988 1 96.25 305 GLU B N 1
ATOM 5391 C CA . GLU B 1 305 ? -7.121 -4.125 4.812 1 96.25 305 GLU B CA 1
ATOM 5392 C C . GLU B 1 305 ? -7.516 -4.746 3.475 1 96.25 305 GLU B C 1
ATOM 5394 O O . GLU B 1 305 ? -8.484 -5.504 3.396 1 96.25 305 GLU B O 1
ATOM 5399 N N . LYS B 1 306 ? -6.836 -4.414 2.461 1 96.56 306 LYS B N 1
ATOM 5400 C CA . LYS B 1 306 ? -7.102 -4.957 1.131 1 96.56 306 LYS B CA 1
ATOM 5401 C C . LYS B 1 306 ? -6.832 -6.457 1.084 1 96.56 306 LYS B C 1
ATOM 5403 O O . LYS B 1 306 ? -7.602 -7.211 0.484 1 96.56 306 LYS B O 1
ATOM 5408 N N . LEU B 1 307 ? -5.715 -6.863 1.69 1 98.12 307 LEU B N 1
ATOM 5409 C CA . LEU B 1 307 ? -5.41 -8.289 1.769 1 98.12 307 LEU B CA 1
ATOM 5410 C C . LEU B 1 307 ? -6.52 -9.039 2.494 1 98.12 307 LEU B C 1
ATOM 5412 O O . LEU B 1 307 ? -6.965 -10.094 2.033 1 98.12 307 LEU B O 1
ATOM 5416 N N . LEU B 1 308 ? -6.926 -8.477 3.631 1 97.69 308 LEU B N 1
ATOM 5417 C CA . LEU B 1 308 ? -7.98 -9.094 4.422 1 97.69 308 LEU B CA 1
ATOM 5418 C C . LEU B 1 308 ? -9.266 -9.234 3.607 1 97.69 308 LEU B C 1
ATOM 5420 O O . LEU B 1 308 ? -9.953 -10.25 3.697 1 97.69 308 LEU B O 1
ATOM 5424 N N . PHE B 1 309 ? -9.578 -8.219 2.861 1 97.19 309 PHE B N 1
ATOM 5425 C CA . PHE B 1 309 ? -10.766 -8.25 2.008 1 97.19 309 PHE B CA 1
ATOM 5426 C C . PHE B 1 309 ? -10.68 -9.406 1.013 1 97.19 309 PHE B C 1
ATOM 5428 O O . PHE B 1 309 ? -11.656 -10.125 0.808 1 97.19 309 PHE B O 1
ATOM 5435 N N . LYS B 1 310 ? -9.555 -9.633 0.402 1 98.19 310 LYS B N 1
ATOM 5436 C CA . LYS B 1 310 ? -9.344 -10.711 -0.558 1 98.19 310 LYS B CA 1
ATOM 5437 C C . LYS B 1 310 ? -9.484 -12.078 0.112 1 98.19 310 LYS B C 1
ATOM 5439 O O . LYS B 1 310 ? -10.117 -12.984 -0.435 1 98.19 310 LYS B O 1
ATOM 5444 N N . LEU B 1 311 ? -8.891 -12.203 1.279 1 98.56 311 LEU B N 1
ATOM 5445 C CA . LEU B 1 311 ? -8.93 -13.469 2.002 1 98.56 311 LEU B CA 1
ATOM 5446 C C . LEU B 1 311 ? -10.352 -13.797 2.449 1 98.56 311 LEU B C 1
ATOM 5448 O O . LEU B 1 311 ? -10.742 -14.961 2.486 1 98.56 311 LEU B O 1
ATOM 5452 N N . ASP B 1 312 ? -11.109 -12.758 2.832 1 98.12 312 ASP B N 1
ATOM 5453 C CA . ASP B 1 312 ? -12.508 -12.945 3.186 1 98.12 312 ASP B CA 1
ATOM 5454 C C . ASP B 1 312 ? -13.328 -13.391 1.975 1 98.12 312 ASP B C 1
ATOM 5456 O O . ASP B 1 312 ? -14.188 -14.273 2.088 1 98.12 312 ASP B O 1
ATOM 5460 N N . ALA B 1 313 ? -13.086 -12.773 0.819 1 98.06 313 ALA B N 1
ATOM 5461 C CA . ALA B 1 313 ? -13.766 -13.18 -0.409 1 98.06 313 ALA B CA 1
ATOM 5462 C C . ALA B 1 313 ? -13.484 -14.641 -0.744 1 98.06 313 ALA B C 1
ATOM 5464 O O . ALA B 1 313 ? -14.391 -15.375 -1.141 1 98.06 313 ALA B O 1
ATOM 5465 N N . ALA B 1 314 ? -12.25 -15.008 -0.578 1 98.5 314 ALA B N 1
ATOM 5466 C CA . ALA B 1 314 ? -11.859 -16.391 -0.822 1 98.5 314 ALA B CA 1
ATOM 5467 C C . ALA B 1 314 ? -12.602 -17.344 0.11 1 98.5 314 ALA B C 1
ATOM 5469 O O . ALA B 1 314 ? -13.094 -18.391 -0.324 1 98.5 314 ALA B O 1
ATOM 5470 N N . ARG B 1 315 ? -12.641 -16.984 1.361 1 98.12 315 ARG B N 1
ATOM 5471 C CA . ARG B 1 315 ? -13.336 -17.797 2.357 1 98.12 315 ARG B CA 1
ATOM 5472 C C . ARG B 1 315 ? -14.812 -17.953 1.997 1 98.12 315 ARG B C 1
ATOM 5474 O O . ARG B 1 315 ? -15.336 -19.062 1.968 1 98.12 315 ARG B O 1
ATOM 5481 N N . ARG B 1 316 ? -15.445 -16.875 1.724 1 98.12 316 ARG B N 1
ATOM 5482 C CA . ARG B 1 316 ? -16.875 -16.859 1.428 1 98.12 316 ARG B CA 1
ATOM 5483 C C . ARG B 1 316 ? -17.172 -17.656 0.157 1 98.12 316 ARG B C 1
ATOM 5485 O O . ARG B 1 316 ? -18.219 -18.297 0.053 1 98.12 316 ARG B O 1
ATOM 5492 N N . ALA B 1 317 ? -16.25 -17.609 -0.825 1 98.38 317 ALA B N 1
ATOM 5493 C CA . ALA B 1 317 ? -16.453 -18.281 -2.1 1 98.38 317 ALA B CA 1
ATOM 5494 C C . ALA B 1 317 ? -16.188 -19.781 -1.963 1 98.38 317 ALA B C 1
ATOM 5496 O O . ALA B 1 317 ? -16.531 -20.562 -2.854 1 98.38 317 ALA B O 1
ATOM 5497 N N . GLY B 1 318 ? -15.516 -20.172 -0.893 1 98 318 GLY B N 1
ATOM 5498 C CA . GLY B 1 318 ? -15.289 -21.578 -0.641 1 98 318 GLY B CA 1
ATOM 5499 C C . GLY B 1 318 ? -14.016 -22.109 -1.283 1 98 318 GLY B C 1
ATOM 5500 O O . GLY B 1 318 ? -13.961 -23.266 -1.707 1 98 318 GLY B O 1
ATOM 5501 N N . MET B 1 319 ? -13.016 -21.25 -1.407 1 98.12 319 MET B N 1
ATOM 5502 C CA . MET B 1 319 ? -11.727 -21.719 -1.914 1 98.12 319 MET B CA 1
ATOM 5503 C C . MET B 1 319 ? -11.117 -22.766 -0.983 1 98.12 319 MET B C 1
ATOM 5505 O O . MET B 1 319 ? -11.25 -22.656 0.238 1 98.12 319 MET B O 1
ATOM 5509 N N . GLN B 1 320 ? -10.445 -23.688 -1.531 1 96.75 320 GLN B N 1
ATOM 5510 C CA . GLN B 1 320 ? -9.891 -24.781 -0.734 1 96.75 320 GLN B CA 1
ATOM 5511 C C . GLN B 1 320 ? -8.57 -24.375 -0.095 1 96.75 320 GLN B C 1
ATOM 5513 O O . GLN B 1 320 ? -8.18 -24.922 0.942 1 96.75 320 GLN B O 1
ATOM 5518 N N . ASN B 1 321 ? -7.879 -23.531 -0.775 1 98.31 321 ASN B N 1
ATOM 5519 C CA . ASN B 1 321 ? -6.57 -23.094 -0.304 1 98.31 321 ASN B CA 1
ATOM 5520 C C . ASN B 1 321 ? -6.203 -21.719 -0.878 1 98.31 321 ASN B C 1
ATOM 5522 O O . ASN B 1 321 ? -6.82 -21.266 -1.841 1 98.31 321 ASN B O 1
ATOM 5526 N N . VAL B 1 322 ? -5.234 -21.094 -0.198 1 98.81 322 VAL B N 1
ATOM 5527 C CA . VAL B 1 322 ? -4.738 -19.797 -0.647 1 98.81 322 VAL B CA 1
ATOM 5528 C C . VAL B 1 322 ? -3.232 -19.875 -0.888 1 98.81 322 VAL B C 1
ATOM 5530 O O . VAL B 1 322 ? -2.479 -20.297 -0.007 1 98.81 322 VAL B O 1
ATOM 5533 N N . ILE B 1 323 ? -2.842 -19.547 -2.086 1 98.88 323 ILE B N 1
ATOM 5534 C CA . ILE B 1 323 ? -1.441 -19.297 -2.412 1 98.88 323 ILE B CA 1
ATOM 5535 C C . ILE B 1 323 ? -1.228 -17.797 -2.668 1 98.88 323 ILE B C 1
ATOM 5537 O O . ILE B 1 323 ? -2.148 -17.109 -3.098 1 98.88 323 ILE B O 1
ATOM 5541 N N . THR B 1 324 ? -0.043 -17.297 -2.342 1 98.81 324 THR B N 1
ATOM 5542 C CA . THR B 1 324 ? 0.174 -15.875 -2.607 1 98.81 324 THR B CA 1
ATOM 5543 C C . THR B 1 324 ? 1.316 -15.68 -3.602 1 98.81 324 THR B C 1
ATOM 5545 O O . THR B 1 324 ? 2.291 -16.438 -3.59 1 98.81 324 THR B O 1
ATOM 5548 N N . PHE B 1 325 ? 1.189 -14.789 -4.535 1 97.06 325 PHE B N 1
ATOM 5549 C CA . PHE B 1 325 ? 2.279 -14.133 -5.25 1 97.06 325 PHE B CA 1
ATOM 5550 C C . PHE B 1 325 ? 2.596 -12.781 -4.625 1 97.06 325 PHE B C 1
ATOM 5552 O O . PHE B 1 325 ? 1.911 -11.797 -4.895 1 97.06 325 PHE B O 1
ATOM 5559 N N . GLU B 1 326 ? 3.756 -12.578 -3.893 1 96.94 326 GLU B N 1
ATOM 5560 C CA . GLU B 1 326 ? 4.312 -13.695 -3.143 1 96.94 326 GLU B CA 1
ATOM 5561 C C . GLU B 1 326 ? 4.891 -13.234 -1.807 1 96.94 326 GLU B C 1
ATOM 5563 O O . GLU B 1 326 ? 4.918 -12.039 -1.518 1 96.94 326 GLU B O 1
ATOM 5568 N N . PHE B 1 327 ? 5.117 -14.172 -0.943 1 98.56 327 PHE B N 1
ATOM 5569 C CA . PHE B 1 327 ? 5.477 -13.961 0.454 1 98.56 327 PHE B CA 1
ATOM 5570 C C . PHE B 1 327 ? 6.805 -13.219 0.563 1 98.56 327 PHE B C 1
ATOM 5572 O O . PHE B 1 327 ? 6.895 -12.188 1.232 1 98.56 327 PHE B O 1
ATOM 5579 N N . SER B 1 328 ? 7.809 -13.578 -0.113 1 98.31 328 SER B N 1
ATOM 5580 C CA . SER B 1 328 ? 9.188 -13.172 0.118 1 98.31 328 SER B CA 1
ATOM 5581 C C . SER B 1 328 ? 9.375 -11.68 -0.114 1 98.31 328 SER B C 1
ATOM 5583 O O . SER B 1 328 ? 10.07 -11.008 0.65 1 98.31 328 SER B O 1
ATOM 5585 N N . HIS B 1 329 ? 8.758 -11.172 -1.128 1 96.81 329 HIS B N 1
ATOM 5586 C CA . HIS B 1 329 ? 8.914 -9.75 -1.42 1 96.81 329 HIS B CA 1
ATOM 5587 C C . HIS B 1 329 ? 7.875 -8.914 -0.678 1 96.81 329 HIS B C 1
ATOM 5589 O O . HIS B 1 329 ? 8.172 -7.82 -0.199 1 96.81 329 HIS B O 1
ATOM 5595 N N . PHE B 1 330 ? 6.699 -9.469 -0.445 1 97.69 330 PHE B N 1
ATOM 5596 C CA . PHE B 1 330 ? 5.617 -8.531 -0.172 1 97.69 330 PHE B CA 1
ATOM 5597 C C . PHE B 1 330 ? 5.035 -8.766 1.216 1 97.69 330 PHE B C 1
ATOM 5599 O O . PHE B 1 330 ? 4.195 -7.992 1.682 1 97.69 330 PHE B O 1
ATOM 5606 N N . MET B 1 331 ? 5.43 -9.836 1.879 1 98.5 331 MET B N 1
ATOM 5607 C CA . MET B 1 331 ? 4.887 -10.102 3.209 1 98.5 331 MET B CA 1
ATOM 5608 C C . MET B 1 331 ? 6 -10.461 4.191 1 98.5 331 MET B C 1
ATOM 5610 O O . MET B 1 331 ? 5.793 -10.438 5.406 1 98.5 331 MET B O 1
ATOM 5614 N N . SER B 1 332 ? 7.18 -10.781 3.707 1 98.5 332 SER B N 1
ATOM 5615 C CA . SER B 1 332 ? 8.25 -11.312 4.547 1 98.5 332 SER B CA 1
ATOM 5616 C C . SER B 1 332 ? 8.844 -10.219 5.438 1 98.5 332 SER B C 1
ATOM 5618 O O . SER B 1 332 ? 9.062 -9.094 4.988 1 98.5 332 SER B O 1
ATOM 5620 N N . PRO B 1 333 ? 9.141 -10.547 6.742 1 98.06 333 PRO B N 1
ATOM 5621 C CA . PRO B 1 333 ? 9.883 -9.602 7.582 1 98.06 333 PRO B CA 1
ATOM 5622 C C . PRO B 1 333 ? 11.32 -9.406 7.117 1 98.06 333 PRO B C 1
ATOM 5624 O O . PRO B 1 333 ? 12.008 -8.492 7.586 1 98.06 333 PRO B O 1
ATOM 5627 N N . ASN B 1 334 ? 11.789 -10.266 6.211 1 97.06 334 ASN B N 1
ATOM 5628 C CA . ASN B 1 334 ? 13.156 -10.195 5.695 1 97.06 334 ASN B CA 1
ATOM 5629 C C . ASN B 1 334 ? 13.219 -9.422 4.383 1 97.06 334 ASN B C 1
ATOM 5631 O O . ASN B 1 334 ? 14.297 -9.219 3.824 1 97.06 334 ASN B O 1
ATOM 5635 N N . SER B 1 335 ? 12.094 -9 3.85 1 96.69 335 SER B N 1
ATOM 5636 C CA . SER B 1 335 ? 12 -8.312 2.564 1 96.69 335 SER B CA 1
ATOM 5637 C C . SER B 1 335 ? 12.742 -6.98 2.594 1 96.69 335 SER B C 1
ATOM 5639 O O . SER B 1 335 ? 12.867 -6.359 3.65 1 96.69 335 SER B O 1
ATOM 5641 N N . SER B 1 336 ? 13.156 -6.562 1.418 1 92.88 336 SER B N 1
ATOM 5642 C CA . SER B 1 336 ? 13.727 -5.227 1.271 1 92.88 336 SER B CA 1
ATOM 5643 C C . SER B 1 336 ? 12.672 -4.145 1.481 1 92.88 336 SER B C 1
ATOM 5645 O O . SER B 1 336 ? 13.008 -2.979 1.696 1 92.88 336 SER B O 1
ATOM 5647 N N . TYR B 1 337 ? 11.422 -4.473 1.323 1 93.88 337 TYR B N 1
ATOM 5648 C CA . TYR B 1 337 ? 10.328 -3.562 1.649 1 93.88 337 TYR B CA 1
ATOM 5649 C C . TYR B 1 337 ? 9.969 -3.65 3.129 1 93.88 337 TYR B C 1
ATOM 5651 O O . TYR B 1 337 ? 9.391 -4.645 3.576 1 93.88 337 TYR B O 1
ATOM 5659 N N . THR B 1 338 ? 10.148 -2.646 3.854 1 94.31 338 THR B N 1
ATOM 5660 C CA . THR B 1 338 ? 9.852 -2.672 5.281 1 94.31 338 THR B CA 1
ATOM 5661 C C . THR B 1 338 ? 8.352 -2.848 5.52 1 94.31 338 THR B C 1
ATOM 5663 O O . THR B 1 338 ? 7.945 -3.453 6.512 1 94.31 338 THR B O 1
ATOM 5666 N N . GLN B 1 339 ? 7.527 -2.381 4.605 1 95.56 339 GLN B N 1
ATOM 5667 C CA . GLN B 1 339 ? 6.078 -2.527 4.691 1 95.56 339 GLN B CA 1
ATOM 5668 C C . GLN B 1 339 ? 5.676 -3.998 4.711 1 95.56 339 GLN B C 1
ATOM 5670 O O . GLN B 1 339 ? 4.641 -4.355 5.277 1 95.56 339 GLN B O 1
ATOM 5675 N N . ALA B 1 340 ? 6.508 -4.828 4.051 1 97.81 340 ALA B N 1
ATOM 5676 C CA . ALA B 1 340 ? 6.23 -6.262 4.031 1 97.81 340 ALA B CA 1
ATOM 5677 C C . ALA B 1 340 ? 6.316 -6.855 5.434 1 97.81 340 ALA B C 1
ATOM 5679 O O . ALA B 1 340 ? 5.461 -7.648 5.832 1 97.81 340 ALA B O 1
ATOM 5680 N N . GLY B 1 341 ? 7.395 -6.441 6.148 1 97.94 341 GLY B N 1
ATOM 5681 C CA . GLY B 1 341 ? 7.5 -6.887 7.527 1 97.94 341 GLY B CA 1
ATOM 5682 C C . GLY B 1 341 ? 6.32 -6.465 8.383 1 97.94 341 GLY B C 1
ATOM 5683 O O . GLY B 1 341 ? 5.844 -7.238 9.219 1 97.94 341 GLY B O 1
ATOM 5684 N N . HIS B 1 342 ? 5.828 -5.281 8.203 1 97.62 342 HIS B N 1
ATOM 5685 C CA . HIS B 1 342 ? 4.656 -4.812 8.938 1 97.62 342 HIS B CA 1
ATOM 5686 C C . HIS B 1 342 ? 3.406 -5.59 8.531 1 97.62 342 HIS B C 1
ATOM 5688 O O . HIS B 1 342 ? 2.555 -5.883 9.375 1 97.62 342 HIS B O 1
ATOM 5694 N N . LEU B 1 343 ? 3.271 -5.848 7.246 1 98.19 343 LEU B N 1
ATOM 5695 C CA . LEU B 1 343 ? 2.152 -6.66 6.773 1 98.19 343 LEU B CA 1
ATOM 5696 C C . LEU B 1 343 ? 2.172 -8.039 7.422 1 98.19 343 LEU B C 1
ATOM 5698 O O . LEU B 1 343 ? 1.129 -8.555 7.832 1 98.19 343 LEU B O 1
ATOM 5702 N N . TYR B 1 344 ? 3.387 -8.633 7.531 1 98.56 344 TYR B N 1
ATOM 5703 C CA . TYR B 1 344 ? 3.582 -9.891 8.242 1 98.56 344 TYR B CA 1
ATOM 5704 C C . TYR B 1 344 ? 3.049 -9.805 9.664 1 98.56 344 TYR B C 1
ATOM 5706 O O . TYR B 1 344 ? 2.314 -10.688 10.117 1 98.56 344 TYR B O 1
ATOM 5714 N N . ASN B 1 345 ? 3.408 -8.711 10.328 1 97.94 345 ASN B N 1
ATOM 5715 C CA . ASN B 1 345 ? 2.979 -8.523 11.711 1 97.94 345 ASN B CA 1
ATOM 5716 C C . ASN B 1 345 ? 1.46 -8.414 11.812 1 97.94 345 ASN B C 1
ATOM 5718 O O . ASN B 1 345 ? 0.85 -9.031 12.695 1 97.94 345 ASN B O 1
ATOM 5722 N N . ARG B 1 346 ? 0.828 -7.574 10.961 1 97.62 346 ARG B N 1
ATOM 5723 C CA . ARG B 1 346 ? -0.625 -7.438 10.969 1 97.62 346 ARG B CA 1
ATOM 5724 C C . ARG B 1 346 ? -1.302 -8.789 10.742 1 97.62 346 ARG B C 1
ATOM 5726 O O . ARG B 1 346 ? -2.232 -9.148 11.469 1 97.62 346 ARG B O 1
ATOM 5733 N N . TYR B 1 347 ? -0.812 -9.555 9.766 1 98.12 347 TYR B N 1
ATOM 5734 C CA . TYR B 1 347 ? -1.373 -10.859 9.438 1 98.12 347 TYR B CA 1
ATOM 5735 C C . TYR B 1 347 ? -1.263 -11.812 10.617 1 98.12 347 TYR B C 1
ATOM 5737 O O . TYR B 1 347 ? -2.248 -12.445 11.008 1 98.12 347 TYR B O 1
ATOM 5745 N N . MET B 1 348 ? -0.058 -11.852 11.195 1 97.56 348 MET B N 1
ATOM 5746 C CA . MET B 1 348 ? 0.194 -12.766 12.305 1 97.56 348 MET B CA 1
ATOM 5747 C C . MET B 1 348 ? -0.666 -12.414 13.508 1 97.56 348 MET B C 1
ATOM 5749 O O . MET B 1 348 ? -1.227 -13.297 14.156 1 97.56 348 MET B O 1
ATOM 5753 N N . GLU B 1 349 ? -0.772 -11.203 13.82 1 95.56 349 GLU B N 1
ATOM 5754 C CA . GLU B 1 349 ? -1.61 -10.758 14.93 1 95.56 349 GLU B CA 1
ATOM 5755 C C . GLU B 1 349 ? -3.072 -11.133 14.703 1 95.56 349 GLU B C 1
ATOM 5757 O O . GLU B 1 349 ? -3.746 -11.602 15.625 1 95.56 349 GLU B O 1
ATOM 5762 N N . TYR B 1 350 ? -3.512 -10.914 13.555 1 96.25 350 TYR B N 1
ATOM 5763 C CA . TYR B 1 350 ? -4.891 -11.227 13.203 1 96.25 350 TYR B CA 1
ATOM 5764 C C . TYR B 1 350 ? -5.152 -12.727 13.289 1 96.25 350 TYR B C 1
ATOM 5766 O O . TYR B 1 350 ? -6.176 -13.148 13.836 1 96.25 350 TYR B O 1
ATOM 5774 N N . MET B 1 351 ? -4.23 -13.523 12.68 1 95.62 351 MET B N 1
ATOM 5775 C CA . MET B 1 351 ? -4.418 -14.977 12.711 1 95.62 351 MET B CA 1
ATOM 5776 C C . MET B 1 351 ? -4.414 -15.492 14.148 1 95.62 351 MET B C 1
ATOM 5778 O O . MET B 1 351 ? -5.145 -16.438 14.469 1 95.62 351 MET B O 1
ATOM 5782 N N . ASN B 1 352 ? -3.588 -14.961 14.961 1 93.06 352 ASN B N 1
ATOM 5783 C CA . ASN B 1 352 ? -3.594 -15.305 16.375 1 93.06 352 ASN B CA 1
ATOM 5784 C C . ASN B 1 352 ? -4.926 -14.961 17.031 1 93.06 352 ASN B C 1
ATOM 5786 O O . ASN B 1 352 ? -5.449 -15.734 17.828 1 93.06 352 ASN B O 1
ATOM 5790 N N . TYR B 1 353 ? -5.434 -13.82 16.719 1 92.94 353 TYR B N 1
ATOM 5791 C CA . TYR B 1 353 ? -6.738 -13.398 17.203 1 92.94 353 TYR B CA 1
ATOM 5792 C C . TYR B 1 353 ? -7.828 -14.375 16.781 1 92.94 353 TYR B C 1
ATOM 5794 O O . TYR B 1 353 ? -8.672 -14.766 17.594 1 92.94 353 TYR B O 1
ATOM 5802 N N . LEU B 1 354 ? -7.82 -14.797 15.508 1 91.25 354 LEU B N 1
ATOM 5803 C CA . LEU B 1 354 ? -8.836 -15.711 14.992 1 91.25 354 LEU B CA 1
ATOM 5804 C C . LEU B 1 354 ? -8.781 -17.047 15.727 1 91.25 354 LEU B C 1
ATOM 5806 O O . LEU B 1 354 ? -9.82 -17.672 15.969 1 91.25 354 LEU B O 1
ATOM 5810 N N . GLN B 1 355 ? -7.672 -17.469 16.047 1 88.44 355 GLN B N 1
ATOM 5811 C CA . GLN B 1 355 ? -7.496 -18.75 16.719 1 88.44 355 GLN B CA 1
ATOM 5812 C C . GLN B 1 355 ? -8.047 -18.703 18.141 1 88.44 355 GLN B C 1
ATOM 5814 O O . GLN B 1 355 ? -8.492 -19.734 18.656 1 88.44 355 GLN B O 1
ATOM 5819 N N . HIS B 1 356 ? -8.07 -17.609 18.766 1 84.69 356 HIS B N 1
ATOM 5820 C CA . HIS B 1 356 ? -8.508 -17.5 20.156 1 84.69 356 HIS B CA 1
ATOM 5821 C C . HIS B 1 356 ? -9.969 -17.078 20.25 1 84.69 356 HIS B C 1
ATOM 5823 O O . HIS B 1 356 ? -10.57 -17.094 21.328 1 84.69 356 HIS B O 1
ATOM 5829 N N . LYS B 1 357 ? -10.453 -16.516 19.234 1 77.88 357 LYS B N 1
ATOM 5830 C CA . LYS B 1 357 ? -11.883 -16.219 19.188 1 77.88 357 LYS B CA 1
ATOM 5831 C C . LYS B 1 357 ? -12.719 -17.5 19.188 1 77.88 357 LYS B C 1
ATOM 5833 O O . LYS B 1 357 ? -13.867 -17.5 19.641 1 77.88 357 LYS B O 1
ATOM 5838 N N . LYS B 1 358 ? -12.227 -18.609 18.797 1 55.56 358 LYS B N 1
ATOM 5839 C CA . LYS B 1 358 ? -12.93 -19.891 18.812 1 55.56 358 LYS B CA 1
ATOM 5840 C C . LYS B 1 358 ? -12.812 -20.562 20.172 1 55.56 358 LYS B C 1
ATOM 5842 O O . LYS B 1 358 ? -11.758 -20.484 20.812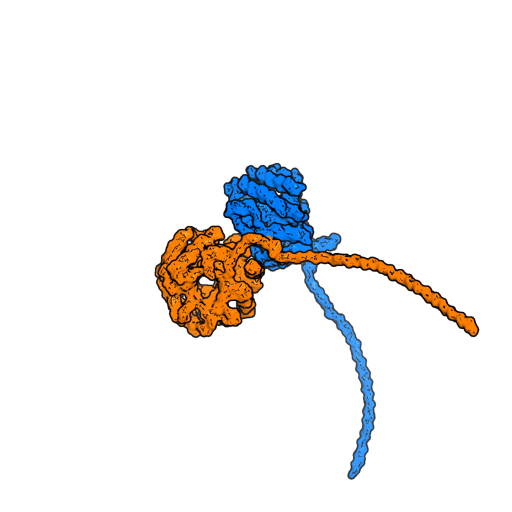 1 55.56 358 LYS B O 1
#

Secondary structure (DSSP, 8-state):
--------------------------------PPP-GGGG--TTPPP-PPP-EEEE-SS-SSS------HHHHHHHHHHHHHHT--EEEES-SEETTEESS--HHHHTTT-SBPPSB-HHHHHHHHHHHHT-EEEEE-EE-SSTTTTT-HHHHHHHHHHHHHHHHHHHTTSTTEEEEE--SPP-GGGGGGHHHHHHHHHHHHHHTTS-EEEE--B---TTGGGTSTTPPP--HHHHHHHHHHHHHHHBTTB-EEEEE-TTS-HHHHHHHHHHHHHHHHHTT-EEEEEEE-B-TTSSSSSPBPPHHHHHHHHHHHHHHT-SEEEEE-HHHHT-TTSS-HHHHHHHHHHHHHHHHHHHH-/------------------------------------GGGGB-TTPPP-PPP-EEEE-SS-SSSPP----HHHHHHHHHHHHHHT--EEEES-SEETTEESS--HHHHTTT-SBPPSS-HHHHHHHHHHHHT-EEEEE-EE-SSTTTTT-HHHHHHHHHHHHHHHHHHHTT-TTEEEEE--S---GGGGGGHHHHHHHHHHHHHHTTS-EEEE--B---TTSTTTSTTPPPPPHHHHHHHHHHHHHHHBTTB-EEEEE-TTS-HHHHHHHHHHHHHHHHHTT-EEEEEEE-B-SSSSSSSPBPPHHHHHHHHHHHHHHT-SEEEEE-HHHHT-TTSSSHHHHHHHHHHHHHHHHHHHH-

Nearest PDB structures (foldseek):
  4h41-assembly1_A  TM=9.601E-01  e=5.120E-38  Bacteroides thetaiotaomicron VPI-5482
  4h41-assembly1_C  TM=9.510E-01  e=1.087E-37  Bacteroides thetaiotaomicron VPI-5482
  4h41-assembly1_B  TM=9.201E-01  e=2.277E-38  Bacteroides thetaiotaomicron VPI-5482
  6ncx-assembly1_A  TM=6.831E-01  e=8.697E-06  Eisenbergiella tayi
  6ncw-assembly1_A  TM=6.683E-01  e=1.035E-05  Eisenbergiella tayi

pLDDT: mean 87.93, std 19.33, range [21.22, 98.94]